Protein AF-B0ELN9-F1 (afdb_monomer_lite)

Secondary structure (DSSP, 8-state):
---EEEEEEEEETTEEEEEEE-SS-EEEPPBTTBSEE-S-EEESSSEEES----SS---S-HHHHHHSS-S--PPEEEEETTEEEEE-HHHHHHHHHHHHHHHHHTT-EEEEEEEEE-TT--HHHHHHHHHHHHHTT--SEEEEEGGGGHHHHHHH-TT----S-EEEEEEEETTEEEEEEEEEEEETTEEEEEEEEEEEEEGGGHHHHHHHHHHHHHTT-S---HHHHIIIIIHHH---HHHHHTTT------------HHHHHHHHHT--TT----THHHHHHHHHHHHHHHHTTT-TT--------------HHHHHHHHTT-SSHHHHHHHHHH-GGGTT-GGG-SB-SS---TTGGGG-TT--EEEESSTTSPP--SS---EEEEEEEEEHHHHHHHHHTT-EEEEEEE-HHHHHHH-S---TT--EEPTTTTTT-TT--EEE--TT--EE-TTTTTT-TT--EEE-S-----EE-TTTTTT-TTHHHHTTSTT--GGGG--

Structure (mmCIF, N/CA/C/O backbone):
data_AF-B0ELN9-F1
#
_entry.id   AF-B0ELN9-F1
#
loop_
_atom_site.group_PDB
_atom_site.id
_atom_site.type_symbol
_atom_site.label_atom_id
_atom_site.label_alt_id
_atom_site.label_comp_id
_atom_site.label_asym_id
_atom_site.label_entity_id
_atom_site.label_seq_id
_atom_site.pdbx_PDB_ins_code
_atom_site.Cartn_x
_atom_site.Cartn_y
_atom_site.Cartn_z
_atom_site.occupancy
_atom_site.B_iso_or_equiv
_atom_site.auth_seq_id
_atom_site.auth_comp_id
_atom_site.auth_asym_id
_atom_site.auth_atom_id
_atom_site.pdbx_PDB_model_num
ATOM 1 N N . MET A 1 1 ? -15.655 0.815 44.709 1.00 51.81 1 MET A N 1
ATOM 2 C CA . MET A 1 1 ? -15.899 0.680 43.256 1.00 51.81 1 MET A CA 1
ATOM 3 C C . MET A 1 1 ? -14.706 -0.052 42.674 1.00 51.81 1 MET A C 1
ATOM 5 O O . MET A 1 1 ? -13.604 0.247 43.116 1.00 51.81 1 MET A O 1
ATOM 9 N N . GLN A 1 2 ? -14.902 -1.001 41.754 1.00 58.03 2 GLN A N 1
ATOM 10 C CA . GLN A 1 2 ? -13.785 -1.501 40.942 1.00 58.03 2 GLN A CA 1
ATOM 11 C C . GLN A 1 2 ? -13.233 -0.328 40.123 1.00 58.03 2 GLN A C 1
ATOM 13 O O . GLN A 1 2 ? -14.020 0.469 39.605 1.00 58.03 2 GLN A O 1
ATOM 18 N N . VAL A 1 3 ? -11.910 -0.185 40.075 1.00 69.75 3 VAL A N 1
ATOM 19 C CA . VAL A 1 3 ? -11.255 0.858 39.278 1.00 69.75 3 VAL A CA 1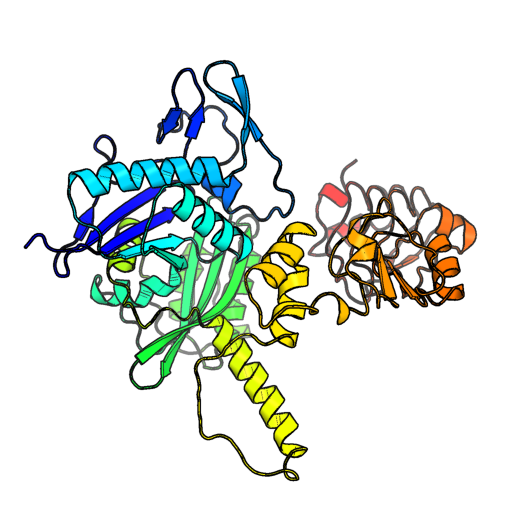
ATOM 20 C C . VAL A 1 3 ? -11.352 0.438 37.816 1.00 69.75 3 VAL A C 1
ATOM 22 O O . VAL A 1 3 ? -10.982 -0.681 37.478 1.00 69.75 3 VAL A O 1
ATOM 25 N N . GLU A 1 4 ? -11.890 1.296 36.950 1.00 79.12 4 GLU A N 1
ATOM 26 C CA . GLU A 1 4 ? -11.939 0.989 35.519 1.00 79.12 4 GLU A CA 1
ATOM 27 C C . GLU A 1 4 ? -10.541 1.209 34.918 1.00 79.12 4 GLU A C 1
ATOM 29 O O . GLU A 1 4 ? -10.065 2.347 34.875 1.00 79.12 4 GLU A O 1
ATOM 34 N N . LYS A 1 5 ? -9.876 0.137 34.470 1.00 85.81 5 LYS A N 1
ATOM 35 C CA . LYS A 1 5 ? -8.510 0.206 33.921 1.00 85.81 5 LYS A CA 1
ATOM 36 C C . LYS A 1 5 ? -8.517 0.584 32.434 1.00 85.81 5 LYS A C 1
ATOM 38 O O . LYS A 1 5 ? -9.417 0.197 31.681 1.00 85.81 5 LYS A O 1
ATOM 43 N N . VAL A 1 6 ? -7.506 1.333 31.997 1.00 89.44 6 VAL A N 1
ATOM 44 C CA . VAL A 1 6 ? -7.192 1.532 30.572 1.00 89.44 6 VAL A CA 1
ATOM 45 C C . VAL A 1 6 ? -6.282 0.394 30.128 1.00 89.44 6 VAL A C 1
ATOM 47 O O . VAL A 1 6 ? -5.350 0.037 30.843 1.00 89.44 6 VAL A O 1
ATOM 50 N N . ILE A 1 7 ? -6.559 -0.188 28.967 1.00 92.69 7 ILE A N 1
ATOM 51 C CA . ILE A 1 7 ? -5.780 -1.296 28.416 1.00 92.69 7 ILE A CA 1
ATOM 52 C C . ILE A 1 7 ? -4.898 -0.769 27.288 1.00 92.69 7 ILE A C 1
ATOM 54 O O . ILE A 1 7 ? -5.412 -0.191 26.333 1.00 92.69 7 ILE A O 1
ATOM 58 N N . GLY A 1 8 ? -3.593 -0.990 27.382 1.00 92.19 8 GLY A N 1
ATOM 59 C CA . GLY A 1 8 ? -2.676 -0.915 26.251 1.00 92.19 8 GLY A CA 1
ATOM 60 C C . GLY A 1 8 ? -2.537 -2.300 25.629 1.00 92.19 8 GLY A C 1
ATOM 61 O O . GLY A 1 8 ? -2.322 -3.276 26.345 1.00 92.19 8 GLY A O 1
ATOM 62 N N . ILE A 1 9 ? -2.679 -2.397 24.314 1.00 93.88 9 ILE A N 1
ATOM 63 C CA . ILE A 1 9 ? -2.352 -3.592 23.536 1.00 93.88 9 ILE A CA 1
ATOM 64 C C . ILE A 1 9 ? -1.267 -3.170 22.563 1.00 93.88 9 ILE A C 1
ATOM 66 O O . ILE A 1 9 ? -1.470 -2.242 21.789 1.00 93.88 9 ILE A O 1
ATOM 70 N N . GLU A 1 10 ? -0.120 -3.818 22.617 1.00 91.88 10 GLU A N 1
ATOM 71 C CA . GLU A 1 10 ? 0.964 -3.641 21.662 1.00 91.88 10 GLU A CA 1
ATOM 72 C C . GLU A 1 10 ? 0.911 -4.819 20.688 1.00 91.88 10 GLU A C 1
ATOM 74 O O . GLU A 1 10 ? 0.730 -5.965 21.105 1.00 91.88 10 GLU A O 1
ATOM 79 N N . VAL A 1 11 ? 0.930 -4.507 19.393 1.00 89.31 11 VAL A N 1
ATOM 80 C CA . VAL A 1 11 ? 0.799 -5.471 18.301 1.00 89.31 11 VAL A CA 1
ATOM 81 C C . VAL A 1 11 ? 2.071 -5.403 17.466 1.00 89.31 11 VAL A C 1
ATOM 83 O O . VAL A 1 11 ? 2.212 -4.507 16.637 1.00 89.31 11 VAL A O 1
ATOM 86 N N . ASP A 1 12 ? 2.980 -6.351 17.677 1.00 82.00 12 ASP A N 1
ATOM 87 C CA . ASP A 1 12 ? 4.197 -6.536 16.887 1.00 82.00 12 ASP A CA 1
ATOM 88 C C . ASP A 1 12 ? 4.127 -7.841 16.082 1.00 82.00 12 ASP A C 1
ATOM 90 O O . ASP A 1 12 ? 3.504 -8.818 16.498 1.00 82.00 12 ASP A O 1
ATOM 94 N N . TYR A 1 13 ? 4.819 -7.903 14.947 1.00 76.81 13 TYR A N 1
ATOM 95 C CA . TYR A 1 13 ? 4.792 -9.014 13.991 1.00 76.81 13 TYR A CA 1
ATOM 96 C C . TYR A 1 13 ? 4.995 -10.394 14.615 1.00 76.81 13 TYR A C 1
ATOM 98 O O . TYR A 1 13 ? 4.430 -11.372 14.128 1.00 76.81 13 TYR A O 1
ATOM 106 N N . ASN A 1 14 ? 5.786 -10.475 15.688 1.00 78.38 14 ASN A N 1
ATOM 107 C CA . ASN A 1 14 ? 6.133 -11.722 16.368 1.00 78.38 14 ASN A CA 1
ATOM 108 C C . ASN A 1 14 ? 5.465 -11.898 17.742 1.00 78.38 14 ASN A C 1
ATOM 110 O O . ASN A 1 14 ? 5.539 -12.989 18.311 1.00 78.38 14 ASN A O 1
ATOM 114 N N . LYS A 1 15 ? 4.857 -10.848 18.312 1.00 85.94 15 LYS A N 1
ATOM 115 C CA . LYS A 1 15 ? 4.345 -10.831 19.692 1.00 85.94 15 LYS A CA 1
ATOM 116 C C . LYS A 1 15 ? 3.206 -9.825 19.831 1.00 85.94 15 LYS A C 1
ATOM 118 O O . LYS A 1 15 ? 3.300 -8.709 19.344 1.00 85.94 15 LYS A O 1
ATOM 123 N N . ILE A 1 16 ? 2.185 -10.180 20.599 1.00 90.44 16 ILE A N 1
ATOM 124 C CA . ILE A 1 16 ? 1.199 -9.228 21.113 1.00 90.44 16 ILE A CA 1
ATOM 125 C C . ILE A 1 16 ? 1.369 -9.141 22.627 1.00 90.44 16 ILE A C 1
ATOM 127 O O . ILE A 1 16 ? 1.289 -10.155 23.326 1.00 90.44 16 ILE A O 1
ATOM 131 N N . MET A 1 17 ? 1.607 -7.936 23.143 1.00 93.19 17 MET A N 1
ATOM 132 C CA . MET A 1 17 ? 1.676 -7.668 24.582 1.00 93.19 17 MET A CA 1
ATOM 133 C C . MET A 1 17 ? 0.434 -6.909 25.042 1.00 93.19 17 MET A C 1
ATOM 135 O O . MET A 1 17 ? -0.103 -6.073 24.320 1.00 93.19 17 MET A O 1
ATOM 139 N N . VAL A 1 18 ? -0.017 -7.161 26.270 1.00 94.25 18 VAL A N 1
ATOM 140 C CA . VAL A 1 18 ? -1.194 -6.491 26.840 1.00 94.25 18 VAL A CA 1
ATOM 141 C C . VAL A 1 18 ? -0.874 -5.980 28.241 1.00 94.25 18 VAL A C 1
ATOM 143 O O . VAL A 1 18 ? -0.354 -6.719 29.076 1.00 94.25 18 VAL A O 1
ATOM 146 N N . CYS A 1 19 ? -1.210 -4.719 28.504 1.00 93.62 19 CYS A N 1
ATOM 147 C CA . CYS A 1 19 ? -0.984 -4.030 29.765 1.00 93.62 19 CYS A CA 1
ATOM 148 C C . CYS A 1 19 ? -2.279 -3.398 30.286 1.00 93.62 19 CYS A C 1
ATOM 150 O O . CYS A 1 19 ? -2.976 -2.688 29.563 1.00 93.62 19 CYS A O 1
ATOM 152 N N . CYS A 1 20 ? -2.572 -3.608 31.564 1.00 91.44 20 CYS A N 1
ATOM 153 C CA . CYS A 1 20 ? -3.639 -2.947 32.297 1.00 91.44 20 CYS A CA 1
ATOM 154 C C . CYS A 1 20 ? -3.061 -1.783 33.120 1.00 91.44 20 CYS A C 1
ATOM 156 O O . CYS A 1 20 ? -2.151 -1.994 33.920 1.00 91.44 20 CYS A O 1
ATOM 158 N N . TYR A 1 21 ? -3.620 -0.580 32.982 1.00 90.25 21 TYR A N 1
ATOM 159 C CA . TYR A 1 21 ? -3.226 0.619 33.729 1.00 90.25 21 TYR A CA 1
ATOM 160 C C . TYR A 1 21 ? -4.403 1.185 34.533 1.00 90.25 21 TYR A C 1
ATOM 162 O O . TYR A 1 21 ? -5.467 1.469 33.979 1.00 90.25 21 TYR A O 1
ATOM 170 N N . ASP A 1 22 ? -4.222 1.372 35.841 1.00 86.12 22 ASP A N 1
ATOM 171 C CA . ASP A 1 22 ? -5.273 1.840 36.763 1.00 86.12 22 ASP A CA 1
ATOM 172 C C . ASP A 1 22 ? -5.228 3.354 37.062 1.00 86.12 22 ASP A C 1
ATOM 174 O O . ASP A 1 22 ? -6.043 3.873 37.828 1.00 86.12 22 ASP A O 1
ATOM 178 N N . GLY A 1 23 ? -4.279 4.073 36.453 1.00 82.75 23 GLY A N 1
ATOM 179 C CA . GLY A 1 23 ? -3.977 5.473 36.761 1.00 82.75 23 GLY A CA 1
ATOM 180 C C . GLY A 1 23 ? -2.758 5.677 37.670 1.00 82.75 23 GLY A C 1
ATOM 181 O O . GLY A 1 23 ? -2.384 6.828 37.900 1.00 82.75 23 GLY A O 1
ATOM 182 N N . LYS A 1 24 ? -2.142 4.599 38.171 1.00 83.75 24 LYS A N 1
ATOM 183 C CA . LYS A 1 24 ? -0.912 4.611 38.980 1.00 83.75 24 LYS A CA 1
ATOM 184 C C . LYS A 1 24 ? 0.077 3.530 38.555 1.00 83.75 24 LYS A C 1
ATOM 186 O O . LYS A 1 24 ? 1.245 3.835 38.335 1.00 83.75 24 LYS A O 1
ATOM 191 N N . GLU A 1 25 ? -0.384 2.289 38.450 1.00 86.19 25 GLU A N 1
ATOM 192 C CA . GLU A 1 25 ? 0.447 1.105 38.238 1.00 86.19 25 GLU A CA 1
ATOM 193 C C . GLU A 1 25 ? 0.089 0.389 36.933 1.00 86.19 25 GLU A C 1
ATOM 195 O O . GLU A 1 25 ? -1.037 0.468 36.435 1.00 86.19 25 GLU A O 1
ATOM 200 N N . HIS A 1 26 ? 1.085 -0.298 36.375 1.00 89.88 26 HIS A N 1
ATOM 201 C CA . HIS A 1 26 ? 0.983 -1.067 35.140 1.00 89.88 26 HIS A CA 1
ATOM 202 C C . HIS A 1 26 ? 1.120 -2.557 35.452 1.00 89.88 26 HIS A C 1
ATOM 204 O O . HIS A 1 26 ? 2.134 -2.984 36.003 1.00 89.88 26 HIS A O 1
ATOM 210 N N . GLU A 1 27 ? 0.139 -3.351 35.042 1.00 91.38 27 GLU A N 1
ATOM 211 C CA . GLU A 1 27 ? 0.134 -4.807 35.179 1.00 91.38 27 GLU A CA 1
ATOM 212 C C . GLU A 1 27 ? 0.157 -5.441 33.784 1.00 91.38 27 GLU A C 1
ATOM 214 O O . GLU A 1 27 ? -0.720 -5.166 32.967 1.00 91.38 27 GLU A O 1
ATOM 219 N N . MET A 1 28 ? 1.150 -6.281 33.489 1.00 93.19 28 MET A N 1
ATOM 220 C CA . MET A 1 28 ? 1.173 -7.040 32.233 1.00 93.19 28 MET A CA 1
ATOM 221 C C . MET A 1 28 ? 0.237 -8.249 32.337 1.00 93.19 28 MET A C 1
ATOM 223 O O . MET A 1 28 ? 0.200 -8.928 33.364 1.00 93.19 28 MET A O 1
ATOM 227 N N . VAL A 1 29 ? -0.520 -8.530 31.278 1.00 91.44 29 VAL A N 1
ATOM 228 C CA . VAL A 1 29 ? -1.347 -9.739 31.186 1.00 91.44 29 VAL A CA 1
ATOM 229 C C . VAL A 1 29 ? -0.461 -10.919 30.799 1.00 91.44 29 VAL A C 1
ATOM 231 O O . VAL A 1 29 ? 0.381 -10.809 29.908 1.00 91.44 29 VAL A O 1
ATOM 234 N N . GLU A 1 30 ? -0.658 -12.050 31.472 1.00 90.19 30 GLU A N 1
ATOM 235 C CA . GLU A 1 30 ? 0.071 -13.283 31.191 1.00 90.19 30 GLU A CA 1
ATOM 236 C C . GLU A 1 30 ? -0.786 -14.266 30.392 1.00 90.19 30 GLU A C 1
ATOM 238 O O . GLU A 1 30 ? -1.921 -14.574 30.756 1.00 90.19 30 GLU A O 1
ATOM 243 N N . PHE A 1 31 ? -0.201 -14.802 29.326 1.00 86.00 31 PHE A N 1
ATOM 244 C CA . PHE A 1 31 ? -0.742 -15.850 28.476 1.00 86.00 31 PHE A CA 1
ATOM 245 C C . PHE A 1 31 ? 0.088 -17.112 28.716 1.00 86.00 31 PHE A C 1
ATOM 247 O O . PHE A 1 31 ? 1.270 -17.152 28.384 1.00 86.00 31 PHE A O 1
ATOM 254 N N . ASN A 1 32 ? -0.504 -18.128 29.349 1.00 83.38 32 ASN A N 1
ATOM 255 C CA . ASN A 1 32 ? 0.156 -19.404 29.663 1.00 83.38 32 ASN A CA 1
ATOM 256 C C . ASN A 1 32 ? 1.536 -19.244 30.357 1.00 83.38 32 ASN A C 1
ATOM 258 O O . ASN A 1 32 ? 2.474 -19.983 30.070 1.00 83.38 32 ASN A O 1
ATOM 262 N N . GLY A 1 33 ? 1.667 -18.261 31.260 1.00 83.31 33 GLY A N 1
ATOM 263 C CA . GLY A 1 33 ? 2.909 -17.964 31.993 1.00 83.31 33 GLY A CA 1
ATOM 264 C C . GLY A 1 33 ? 3.911 -17.051 31.267 1.00 83.31 33 GLY A C 1
ATOM 265 O O . GLY A 1 33 ? 5.023 -16.861 31.757 1.00 83.31 33 GLY A O 1
ATOM 266 N N . LYS A 1 34 ? 3.547 -16.469 30.116 1.00 87.00 34 LYS A N 1
ATOM 267 C CA . LYS A 1 34 ? 4.355 -15.484 29.374 1.00 87.00 34 LYS A CA 1
ATOM 268 C C . LYS A 1 34 ? 3.668 -14.121 29.329 1.00 87.00 34 LYS A C 1
ATOM 270 O O . LYS A 1 34 ? 2.463 -14.052 29.140 1.00 87.00 34 LYS A O 1
ATOM 275 N N . LYS A 1 35 ? 4.430 -13.022 29.375 1.00 90.19 35 LYS A N 1
ATOM 276 C CA . LYS A 1 35 ? 3.909 -11.641 29.219 1.00 90.19 35 LYS A CA 1
ATOM 277 C C . LYS A 1 35 ? 3.465 -11.262 27.789 1.00 90.19 35 LYS A C 1
ATOM 279 O O . LYS A 1 35 ? 3.145 -10.102 27.535 1.00 90.19 35 LYS A O 1
ATOM 284 N N . TYR A 1 36 ? 3.518 -12.195 26.842 1.00 89.69 36 TYR A N 1
ATOM 285 C CA . TYR A 1 36 ? 3.176 -11.974 25.438 1.00 89.69 36 TYR A CA 1
ATOM 286 C C . TYR A 1 36 ? 2.426 -13.182 24.877 1.00 89.69 36 TYR A C 1
ATOM 288 O O . TYR A 1 36 ? 2.577 -14.301 25.369 1.00 89.69 36 TYR A O 1
ATOM 296 N N . LEU A 1 37 ? 1.657 -12.943 23.821 1.00 87.94 37 LEU A N 1
ATOM 297 C CA . LEU A 1 37 ? 0.967 -13.947 23.022 1.00 87.94 37 LEU A CA 1
ATOM 298 C C . LEU A 1 37 ? 1.602 -13.997 21.626 1.00 87.94 37 LEU A C 1
ATOM 300 O O . LEU A 1 37 ? 1.806 -12.950 21.011 1.00 87.94 37 LEU A O 1
ATOM 304 N N . THR A 1 38 ? 1.924 -15.183 21.109 1.00 85.94 38 THR A N 1
ATOM 305 C CA . THR A 1 38 ? 2.389 -15.323 19.718 1.00 85.94 38 THR A CA 1
ATOM 306 C C . THR A 1 38 ? 1.213 -15.063 18.757 1.00 85.94 38 THR A C 1
ATOM 308 O O . THR A 1 38 ? 0.142 -15.632 18.969 1.00 85.94 38 THR A O 1
ATOM 311 N N . PRO A 1 39 ? 1.360 -14.255 17.692 1.00 82.31 39 PRO A N 1
ATOM 312 C CA . PRO A 1 39 ? 0.296 -13.972 16.726 1.00 82.31 39 PRO A CA 1
ATOM 313 C C . PRO A 1 39 ? 0.165 -15.101 15.685 1.00 82.31 39 PRO A C 1
ATOM 315 O O . PRO A 1 39 ? 0.338 -14.895 14.483 1.00 82.31 39 PRO A O 1
ATOM 318 N N . ILE A 1 40 ? -0.107 -16.312 16.173 1.00 79.81 40 ILE A N 1
ATOM 319 C CA . ILE A 1 40 ? -0.351 -17.528 15.389 1.00 79.81 40 ILE A CA 1
ATOM 320 C C . ILE A 1 40 ? -1.732 -18.061 15.771 1.00 79.81 40 ILE A C 1
ATOM 322 O O . ILE A 1 40 ? -2.046 -18.167 16.962 1.00 79.81 40 ILE A O 1
ATOM 326 N N . VAL A 1 41 ? -2.527 -18.387 14.752 1.00 75.06 41 VAL A N 1
ATOM 327 C CA . VAL A 1 41 ? -3.808 -19.091 14.860 1.00 75.06 41 VAL A CA 1
ATOM 328 C C . VAL A 1 41 ? -3.733 -20.305 13.946 1.00 75.06 41 VAL A C 1
ATOM 330 O O . VAL A 1 41 ? -3.477 -20.148 12.755 1.00 75.06 41 VAL A O 1
ATOM 333 N N . GLU A 1 42 ? -3.947 -21.485 14.512 1.00 74.31 42 GLU A N 1
ATOM 334 C CA . GLU A 1 42 ? -3.996 -22.761 13.799 1.00 74.31 42 GLU A CA 1
ATOM 335 C C . GLU A 1 42 ? -5.398 -23.356 13.960 1.00 74.31 42 GLU A C 1
ATOM 337 O O . GLU A 1 42 ? -5.990 -23.298 15.045 1.00 74.31 42 GLU A O 1
ATOM 342 N N . PHE A 1 43 ? -5.924 -23.917 12.874 1.00 69.00 43 PHE A N 1
ATOM 343 C CA . PHE A 1 43 ? -7.190 -24.637 12.851 1.00 69.00 43 PHE A CA 1
ATOM 344 C C . PHE A 1 43 ? -6.876 -26.137 12.752 1.00 69.00 43 PHE A C 1
ATOM 346 O O . PHE A 1 43 ? -6.474 -26.625 11.700 1.00 69.00 43 PHE A O 1
ATOM 353 N N . GLU A 1 44 ? -6.979 -26.845 13.879 1.00 66.25 44 GLU A N 1
ATOM 354 C CA . GLU A 1 44 ? -6.915 -28.312 13.945 1.00 66.25 44 GLU A CA 1
ATOM 355 C C . GLU A 1 44 ? -8.335 -28.837 14.293 1.00 66.25 44 GLU A C 1
ATOM 357 O O . GLU A 1 44 ? -9.342 -28.278 13.844 1.00 66.25 44 GLU A O 1
ATOM 362 N N . ASP A 1 45 ? -8.450 -29.878 15.127 1.00 56.06 45 ASP A N 1
ATOM 363 C CA . ASP A 1 45 ? -9.730 -30.281 15.738 1.00 56.06 45 ASP A CA 1
ATOM 364 C C . ASP A 1 45 ? -10.333 -29.156 16.616 1.00 56.06 45 ASP A C 1
ATOM 366 O O . ASP A 1 45 ? -11.554 -29.024 16.708 1.00 56.06 45 ASP A O 1
ATOM 370 N N . ASP A 1 46 ? -9.467 -28.325 17.212 1.00 61.38 46 ASP A N 1
ATOM 371 C CA . ASP A 1 46 ? -9.770 -27.122 17.997 1.00 61.38 46 ASP A CA 1
ATOM 372 C C . ASP A 1 46 ? -9.041 -25.889 17.409 1.00 61.38 46 ASP A C 1
ATOM 374 O O . ASP A 1 46 ? -8.061 -26.011 16.669 1.00 61.38 46 ASP A O 1
ATOM 378 N N . ILE A 1 47 ? -9.476 -24.676 17.782 1.00 70.19 47 ILE A N 1
ATOM 379 C CA . ILE A 1 47 ? -8.778 -23.424 17.431 1.00 70.19 47 ILE A CA 1
ATOM 380 C C . ILE A 1 47 ? -7.626 -23.182 18.417 1.00 70.19 47 ILE A C 1
ATOM 382 O O . ILE A 1 47 ? -7.852 -22.873 19.593 1.00 70.19 47 ILE A O 1
ATOM 386 N N . ILE A 1 48 ? -6.386 -23.253 17.935 1.00 72.56 48 ILE A N 1
ATOM 387 C CA . ILE A 1 48 ? -5.177 -23.046 18.742 1.00 72.56 48 ILE A CA 1
ATOM 388 C C . ILE A 1 48 ? -4.656 -21.624 18.519 1.00 72.56 48 ILE A C 1
ATOM 390 O O . ILE A 1 48 ? -4.409 -21.207 17.392 1.00 72.56 48 ILE A O 1
ATOM 394 N N . ILE A 1 49 ? -4.458 -20.870 19.606 1.00 80.75 49 ILE A N 1
ATOM 395 C CA . ILE A 1 49 ? -3.970 -19.482 19.566 1.00 80.75 49 ILE A CA 1
ATOM 396 C C . ILE A 1 49 ? -2.711 -19.357 20.425 1.00 80.75 49 ILE A C 1
ATOM 398 O O . ILE A 1 49 ? -2.733 -19.673 21.617 1.00 80.75 49 ILE A O 1
ATOM 402 N N . GLY A 1 50 ? -1.627 -18.838 19.843 1.00 72.69 50 GLY A N 1
ATOM 403 C CA . GLY A 1 50 ? -0.407 -18.507 20.587 1.00 72.69 50 GLY A CA 1
ATOM 404 C C . GLY A 1 50 ? 0.587 -19.648 20.799 1.00 72.69 50 GLY A C 1
ATOM 405 O O . GLY A 1 50 ? 1.334 -19.615 21.780 1.00 72.69 50 GLY A O 1
ATOM 406 N N . ARG A 1 51 ? 0.614 -20.644 19.903 1.00 70.88 51 ARG A N 1
ATOM 407 C CA . ARG A 1 51 ? 1.613 -21.729 19.909 1.00 70.88 51 ARG A CA 1
ATOM 408 C C . ARG A 1 51 ? 3.040 -21.170 19.775 1.00 70.88 51 ARG A C 1
ATOM 410 O O . ARG A 1 51 ? 3.254 -20.046 19.308 1.00 70.88 51 ARG A O 1
ATOM 417 N N . GLU A 1 52 ? 4.032 -21.935 20.225 1.00 63.62 52 GLU A N 1
ATOM 418 C CA . GLU A 1 52 ? 5.437 -21.620 19.950 1.00 63.62 52 GLU A CA 1
ATOM 419 C C . GLU A 1 52 ? 5.785 -21.999 18.508 1.00 63.62 52 GLU A C 1
ATOM 421 O O . GLU A 1 52 ? 5.354 -23.039 18.008 1.00 63.62 52 GLU A O 1
ATOM 426 N N . LYS A 1 53 ? 6.571 -21.149 17.842 1.00 55.25 53 LYS A N 1
ATOM 427 C CA . LYS A 1 53 ? 7.026 -21.376 16.471 1.00 55.25 53 LYS A CA 1
ATOM 428 C C . LYS A 1 53 ? 8.111 -22.458 16.493 1.00 55.25 53 LYS A C 1
ATOM 430 O O . LYS A 1 53 ? 9.254 -22.168 16.830 1.00 55.25 53 LYS A O 1
ATOM 435 N N . ASN A 1 54 ? 7.753 -23.699 16.167 1.00 50.31 54 ASN A N 1
ATOM 436 C CA . ASN A 1 54 ? 8.744 -24.734 15.866 1.00 50.31 54 ASN A CA 1
ATOM 437 C C . ASN A 1 54 ? 9.460 -24.365 14.553 1.00 50.31 54 ASN A C 1
ATOM 439 O O . ASN A 1 54 ? 8.810 -23.902 13.617 1.00 50.31 54 ASN A O 1
ATOM 443 N N . ASP A 1 55 ? 10.774 -24.596 14.467 1.00 41.62 55 ASP A N 1
ATOM 444 C CA . ASP A 1 55 ? 11.671 -24.150 13.375 1.00 41.62 55 ASP A CA 1
ATOM 445 C C . ASP A 1 55 ? 11.420 -24.791 11.983 1.00 41.62 55 ASP A C 1
ATOM 447 O O . ASP A 1 55 ? 12.286 -24.781 11.107 1.00 41.62 55 ASP A O 1
ATOM 451 N N . SER A 1 56 ? 10.236 -25.354 11.734 1.00 36.78 56 SER A N 1
ATOM 452 C CA . SER A 1 56 ? 9.868 -26.007 10.476 1.00 36.78 56 SER A CA 1
ATOM 453 C C . SER A 1 56 ? 8.585 -25.427 9.868 1.00 36.78 56 SER A C 1
ATOM 455 O O . SER A 1 56 ? 7.489 -25.909 10.140 1.00 36.78 56 SER A O 1
ATOM 457 N N . ALA A 1 57 ? 8.773 -24.448 8.978 1.00 41.97 57 ALA A N 1
ATOM 458 C CA . ALA A 1 57 ? 7.877 -24.070 7.878 1.00 41.97 57 ALA A CA 1
ATOM 459 C C . ALA A 1 57 ? 6.407 -23.707 8.207 1.00 41.97 57 ALA A C 1
ATOM 461 O O . ALA A 1 57 ? 5.499 -24.505 7.999 1.00 41.97 57 ALA A O 1
ATOM 462 N N . VAL A 1 58 ? 6.168 -22.428 8.531 1.00 40.69 58 VAL A N 1
ATOM 463 C CA . VAL A 1 58 ? 4.900 -21.730 8.227 1.00 40.69 58 VAL A CA 1
ATOM 464 C C . VAL A 1 58 ? 5.231 -20.358 7.626 1.00 40.69 58 VAL A C 1
ATOM 466 O O . VAL A 1 58 ? 6.087 -19.642 8.156 1.00 40.69 58 VAL A O 1
ATOM 469 N N . ASN A 1 59 ? 4.584 -20.014 6.508 1.00 47.53 59 ASN A N 1
ATOM 470 C CA . ASN A 1 59 ? 4.708 -18.712 5.847 1.00 47.53 59 ASN A CA 1
ATOM 471 C C . ASN A 1 59 ? 3.909 -17.647 6.610 1.00 47.53 59 ASN A C 1
ATOM 473 O O . ASN A 1 59 ? 2.726 -17.849 6.858 1.00 47.53 59 ASN A O 1
ATOM 477 N N . GLY A 1 60 ? 4.531 -16.499 6.890 1.00 55.25 60 GLY A N 1
ATOM 478 C CA . GLY A 1 60 ? 3.871 -15.342 7.502 1.00 55.25 60 GLY A CA 1
ATOM 479 C C . GLY A 1 60 ? 3.514 -15.507 8.986 1.00 55.25 60 GLY A C 1
ATOM 480 O O . GLY A 1 60 ? 3.457 -16.609 9.533 1.00 55.25 60 GLY A O 1
ATOM 481 N N . THR A 1 61 ? 3.272 -14.390 9.668 1.00 63.84 61 THR A N 1
ATOM 482 C CA . THR A 1 61 ? 2.447 -14.373 10.889 1.00 63.84 61 THR A CA 1
ATOM 483 C C . THR A 1 61 ? 1.062 -13.811 10.574 1.00 63.84 61 THR A C 1
ATOM 485 O O . THR A 1 61 ? 0.884 -13.137 9.561 1.00 63.84 61 THR A O 1
ATOM 488 N N . VAL A 1 62 ? 0.075 -14.008 11.458 1.00 67.19 62 VAL A N 1
ATOM 489 C CA . VAL A 1 62 ? -1.279 -13.431 11.281 1.00 67.19 62 VAL A CA 1
ATOM 490 C C . VAL A 1 62 ? -1.225 -11.909 11.098 1.00 67.19 62 VAL A C 1
ATOM 492 O O . VAL A 1 62 ? -2.050 -11.313 10.410 1.00 67.19 62 VAL A O 1
ATOM 495 N N . ILE A 1 63 ? -0.225 -11.262 11.695 1.00 68.12 63 ILE A N 1
ATOM 496 C CA . ILE A 1 63 ? -0.006 -9.826 11.554 1.00 68.12 63 ILE A CA 1
ATOM 497 C C . ILE A 1 63 ? 0.563 -9.490 10.175 1.00 68.12 63 ILE A C 1
ATOM 499 O O . ILE A 1 63 ? 0.200 -8.460 9.628 1.00 68.12 63 ILE A O 1
ATOM 503 N N . GLU A 1 64 ? 1.371 -10.343 9.551 1.00 69.62 64 GLU A N 1
ATOM 504 C CA . GLU A 1 64 ? 1.799 -10.138 8.162 1.00 69.62 64 GLU A CA 1
ATOM 505 C C . GLU A 1 64 ? 0.653 -10.369 7.165 1.00 69.62 64 GLU A C 1
ATOM 507 O O . GLU A 1 64 ? 0.498 -9.568 6.245 1.00 69.62 64 GLU A O 1
ATOM 512 N N . GLU A 1 65 ? -0.213 -11.362 7.405 1.00 66.38 65 GLU A N 1
ATOM 513 C CA . GLU A 1 65 ? -1.445 -11.584 6.623 1.00 66.38 65 GLU A CA 1
ATOM 514 C C . GLU A 1 65 ? -2.421 -10.385 6.704 1.00 66.38 65 GLU A C 1
ATOM 516 O O . GLU A 1 65 ? -3.113 -10.073 5.736 1.00 66.38 65 GLU A O 1
ATOM 521 N N . VAL A 1 66 ? -2.478 -9.680 7.846 1.00 63.41 66 VAL A N 1
ATOM 522 C CA . VAL A 1 66 ? -3.406 -8.549 8.082 1.00 63.41 66 VAL A CA 1
ATOM 523 C C . VAL A 1 66 ? -2.786 -7.168 7.814 1.00 63.41 66 VAL A C 1
ATOM 525 O O . VAL A 1 66 ? -3.501 -6.239 7.420 1.00 63.41 66 VAL A O 1
ATOM 528 N N . ILE A 1 67 ? -1.479 -6.993 8.036 1.00 60.78 67 ILE A N 1
ATOM 529 C CA . ILE A 1 67 ? -0.770 -5.709 7.890 1.00 60.78 67 ILE A CA 1
ATOM 530 C C . ILE A 1 67 ? -0.072 -5.575 6.528 1.00 60.78 67 ILE A C 1
ATOM 532 O O . ILE A 1 67 ? 0.113 -4.444 6.068 1.00 60.78 67 ILE A O 1
ATOM 536 N N . GLY A 1 68 ? 0.246 -6.686 5.856 1.00 55.62 68 GLY A N 1
ATOM 537 C CA . GLY A 1 68 ? 1.020 -6.730 4.614 1.00 55.62 68 GLY A CA 1
ATOM 538 C C . GLY A 1 68 ? 0.531 -5.798 3.496 1.00 55.62 68 GLY A C 1
ATOM 539 O O . GLY A 1 68 ? -0.663 -5.522 3.341 1.00 55.62 68 GLY A O 1
ATOM 540 N N . ASN A 1 69 ? 1.486 -5.327 2.686 1.00 46.97 69 ASN A N 1
ATOM 541 C CA . ASN A 1 69 ? 1.304 -4.317 1.630 1.00 46.97 69 ASN A CA 1
ATOM 542 C C . ASN A 1 69 ? 0.570 -4.820 0.363 1.00 46.97 69 ASN A C 1
ATOM 544 O O . ASN A 1 69 ? 0.660 -4.191 -0.690 1.00 46.97 69 ASN A O 1
ATOM 548 N N . GLY A 1 70 ? -0.158 -5.937 0.445 1.00 42.59 70 GLY A N 1
ATOM 549 C CA . GLY A 1 70 ? -0.994 -6.447 -0.641 1.00 42.59 70 GLY A CA 1
ATOM 550 C C . GLY A 1 70 ? -2.381 -5.800 -0.653 1.00 42.59 70 GLY A C 1
ATOM 551 O O . GLY A 1 70 ? -3.120 -5.875 0.334 1.00 42.59 70 GLY A O 1
ATOM 552 N N . CYS A 1 71 ? -2.754 -5.206 -1.791 1.00 37.94 71 CYS A N 1
ATOM 553 C CA . CYS A 1 71 ? -4.162 -4.952 -2.125 1.00 37.94 71 CYS A CA 1
ATOM 554 C C . CYS A 1 71 ? -4.906 -6.258 -2.453 1.00 37.94 71 CYS A C 1
ATOM 556 O O . CYS A 1 71 ? -6.119 -6.335 -2.261 1.00 37.94 71 CYS A O 1
ATOM 558 N N . ASP A 1 72 ? -4.172 -7.278 -2.899 1.00 41.91 72 ASP A N 1
ATOM 559 C CA . ASP A 1 72 ? -4.679 -8.615 -3.182 1.00 41.91 72 ASP A CA 1
ATOM 560 C C . ASP A 1 72 ? -4.754 -9.418 -1.877 1.00 41.91 72 ASP A C 1
ATOM 562 O O . ASP A 1 72 ? -3.796 -10.057 -1.445 1.00 41.91 72 ASP A O 1
ATOM 566 N N . ILE A 1 73 ? -5.904 -9.326 -1.206 1.00 50.72 73 ILE A N 1
ATOM 567 C CA . ILE A 1 73 ? -6.236 -10.185 -0.067 1.00 50.72 73 ILE A CA 1
ATOM 568 C C . ILE A 1 73 ? -6.775 -11.497 -0.634 1.00 50.72 73 ILE A C 1
ATOM 570 O O . ILE A 1 73 ? -7.959 -11.590 -0.968 1.00 50.72 73 ILE A O 1
ATOM 574 N N . GLU A 1 74 ? -5.920 -12.511 -0.740 1.00 51.12 74 GLU A N 1
ATOM 575 C CA . GLU A 1 74 ? -6.396 -13.868 -0.995 1.00 51.12 74 GLU A CA 1
ATOM 576 C C . GLU A 1 74 ? -7.218 -14.351 0.207 1.00 51.12 74 GLU A C 1
ATOM 578 O O . GLU A 1 74 ? -6.827 -14.209 1.369 1.00 51.12 74 GLU A O 1
ATOM 583 N N . PHE A 1 75 ? -8.400 -14.894 -0.075 1.00 55.81 75 PHE A N 1
ATOM 584 C CA . PHE A 1 75 ? -9.167 -15.614 0.929 1.00 55.81 75 PHE A CA 1
ATOM 585 C C . PHE A 1 75 ? -8.471 -16.949 1.199 1.00 55.81 75 PHE A C 1
ATOM 587 O O . PHE A 1 75 ? -8.234 -17.711 0.264 1.00 55.81 75 PHE A O 1
ATOM 594 N N . LEU A 1 76 ? -8.186 -17.247 2.464 1.00 62.22 76 LEU A N 1
ATOM 595 C CA . LEU A 1 76 ? -7.556 -18.508 2.841 1.00 62.22 76 LEU A CA 1
ATOM 596 C C . LEU A 1 76 ? -8.638 -19.574 3.040 1.00 62.22 76 LEU A C 1
ATOM 598 O O . LEU A 1 76 ? -9.577 -19.372 3.812 1.00 62.22 76 LEU A O 1
ATOM 602 N N . GLU A 1 77 ? -8.521 -20.698 2.334 1.00 62.12 77 GLU A N 1
ATOM 603 C CA . GLU A 1 77 ? -9.286 -21.906 2.645 1.00 62.12 77 GLU A CA 1
ATOM 604 C C . GLU A 1 77 ? -8.595 -22.633 3.802 1.00 62.12 77 GLU A C 1
ATOM 606 O O . GLU A 1 77 ? -7.486 -23.139 3.658 1.00 62.12 77 GLU A O 1
ATOM 611 N N . GLU A 1 78 ? -9.258 -22.663 4.954 1.00 67.75 78 GLU A N 1
ATOM 612 C CA . GLU A 1 78 ? -8.780 -23.298 6.184 1.00 67.75 78 GLU A CA 1
ATOM 613 C C . GLU A 1 78 ? -9.704 -24.481 6.510 1.00 67.75 78 GLU A C 1
ATOM 615 O O . GLU A 1 78 ? -10.919 -24.394 6.315 1.00 67.75 78 GLU A O 1
ATOM 620 N N . GLU A 1 79 ? -9.170 -25.599 7.004 1.00 61.62 79 GLU A N 1
ATOM 621 C CA . GLU A 1 79 ? -10.000 -26.709 7.487 1.00 61.62 79 GLU A CA 1
ATOM 622 C C . GLU A 1 79 ? -10.297 -26.513 8.977 1.00 61.62 79 GLU A C 1
ATOM 624 O O . GLU A 1 79 ? -9.405 -26.569 9.815 1.00 61.62 79 GLU A O 1
ATOM 629 N N . VAL A 1 80 ? -11.562 -26.262 9.315 1.00 62.81 80 VAL A N 1
ATOM 630 C CA . VAL A 1 80 ? -12.014 -26.013 10.689 1.00 62.81 80 VAL A CA 1
ATOM 631 C C . VAL A 1 80 ? -12.954 -27.140 11.097 1.00 62.81 80 VAL A C 1
ATOM 633 O O . VAL A 1 80 ? -14.047 -27.267 10.542 1.00 62.81 80 VAL A O 1
ATOM 636 N N . CYS A 1 81 ? -12.533 -27.975 12.052 1.00 58.94 81 CYS A N 1
ATOM 637 C CA . CYS A 1 81 ? -13.315 -29.112 12.557 1.00 58.94 81 CYS A CA 1
ATOM 638 C C . CYS A 1 81 ? -13.861 -30.034 11.435 1.00 58.94 81 CYS A C 1
ATOM 640 O O . CYS A 1 81 ? -15.020 -30.462 11.473 1.00 58.94 81 CYS A O 1
ATOM 642 N N . GLY A 1 82 ? -13.047 -30.307 10.407 1.00 58.34 82 GLY A N 1
ATOM 643 C CA . GLY A 1 82 ? -13.413 -31.154 9.262 1.00 58.34 82 GLY A CA 1
ATOM 644 C C . GLY A 1 82 ? -14.296 -30.485 8.198 1.00 58.34 82 GLY A C 1
ATOM 645 O O . GLY A 1 82 ? -14.951 -31.181 7.419 1.00 58.34 82 GLY A O 1
ATOM 646 N N . GLN A 1 83 ? -14.369 -29.149 8.167 1.00 56.19 83 GLN A N 1
ATOM 647 C CA . GLN A 1 83 ? -15.048 -28.380 7.118 1.00 56.19 83 GLN A CA 1
ATOM 648 C C . GLN A 1 83 ? -14.099 -27.346 6.510 1.00 56.19 83 GLN A C 1
ATOM 650 O O . GLN A 1 83 ? -13.462 -26.595 7.241 1.00 56.19 83 GLN A O 1
ATOM 655 N N . HIS A 1 84 ? -14.047 -27.251 5.180 1.00 65.06 84 HIS A N 1
ATOM 656 C CA . HIS A 1 84 ? -13.331 -26.160 4.515 1.00 65.06 84 HIS A CA 1
ATOM 657 C C . HIS A 1 84 ? -14.111 -24.850 4.667 1.00 65.06 84 HIS A C 1
ATOM 659 O O . HIS A 1 84 ? -15.260 -24.740 4.231 1.00 65.06 84 HIS A O 1
ATOM 665 N N . VAL A 1 85 ? -13.479 -23.859 5.292 1.00 63.66 85 VAL A N 1
ATOM 666 C CA . VAL A 1 85 ? -14.035 -22.534 5.558 1.00 63.66 85 VAL A CA 1
ATOM 667 C C . VAL A 1 85 ? -13.129 -21.480 4.938 1.00 63.66 85 VAL A C 1
ATOM 669 O O . VAL A 1 85 ? -11.936 -21.402 5.213 1.00 63.66 85 VAL A O 1
ATOM 672 N N . THR A 1 86 ? -13.724 -20.627 4.113 1.00 63.31 86 THR A N 1
ATOM 673 C CA . THR A 1 86 ? -13.048 -19.499 3.475 1.00 63.31 86 THR A CA 1
ATOM 674 C C . THR A 1 86 ? -12.963 -18.323 4.455 1.00 63.31 86 THR A C 1
ATOM 676 O O . THR A 1 86 ? -13.968 -17.657 4.723 1.00 63.31 86 THR A O 1
ATOM 679 N N . LEU A 1 87 ? -11.779 -18.058 5.012 1.00 65.25 87 LEU A N 1
ATOM 680 C CA . LEU A 1 87 ? -11.550 -17.012 6.011 1.00 65.25 87 LEU A CA 1
ATOM 681 C C . LEU A 1 87 ? -10.843 -15.786 5.421 1.00 65.25 87 LEU A C 1
ATOM 683 O O . LEU A 1 87 ? -9.983 -15.879 4.547 1.00 65.25 87 LEU A O 1
ATOM 687 N N . LYS A 1 88 ? -11.200 -14.607 5.944 1.00 71.44 88 LYS A N 1
ATOM 688 C CA . LYS A 1 88 ? -10.432 -13.375 5.726 1.00 71.44 88 LYS A CA 1
ATOM 689 C C . LYS A 1 88 ? -9.356 -13.227 6.810 1.00 71.44 88 LYS A C 1
ATOM 691 O O . LYS A 1 88 ? -9.641 -13.593 7.956 1.00 71.44 88 LYS A O 1
ATOM 696 N N . PRO A 1 89 ? -8.186 -12.626 6.522 1.00 71.00 89 PRO A N 1
ATOM 697 C CA . PRO A 1 89 ? -7.116 -12.456 7.510 1.00 71.00 89 PRO A CA 1
ATOM 698 C C . PRO A 1 89 ? -7.555 -11.775 8.816 1.00 71.00 89 PRO A C 1
ATOM 700 O O . PRO A 1 89 ? -7.107 -12.153 9.900 1.00 71.00 89 PRO A O 1
ATOM 703 N N . GLU A 1 90 ? -8.489 -10.815 8.762 1.00 78.50 90 GLU A N 1
ATOM 704 C CA . GLU A 1 90 ? -8.956 -10.103 9.960 1.00 78.50 90 GLU A CA 1
ATOM 705 C C . GLU A 1 90 ? -9.672 -11.019 10.963 1.00 78.50 90 GLU A C 1
ATOM 707 O O . GLU A 1 90 ? -9.750 -10.673 12.141 1.00 78.50 90 GLU A O 1
ATOM 712 N N . ILE A 1 91 ? -10.164 -12.190 10.533 1.00 79.50 91 ILE A N 1
ATOM 713 C CA . ILE A 1 91 ? -10.785 -13.184 11.418 1.00 79.50 91 ILE A CA 1
ATOM 714 C C . ILE A 1 91 ? -9.739 -13.823 12.339 1.00 79.50 91 ILE A C 1
ATOM 716 O O . ILE A 1 91 ? -9.984 -13.937 13.539 1.00 79.50 91 ILE A O 1
ATOM 720 N N . LYS A 1 92 ? -8.549 -14.167 11.826 1.00 79.12 92 LYS A N 1
ATOM 721 C CA . LYS A 1 92 ? -7.459 -14.705 12.659 1.00 79.12 92 LYS A CA 1
ATOM 722 C C . LYS A 1 92 ? -7.030 -13.681 13.718 1.00 79.12 92 LYS A C 1
ATOM 724 O O . LYS A 1 92 ? -6.895 -14.021 14.892 1.00 79.12 92 LYS A O 1
ATOM 729 N N . LEU A 1 93 ? -6.909 -12.400 13.351 1.00 86.38 93 LEU A N 1
ATOM 730 C CA . LEU A 1 93 ? -6.605 -11.341 14.323 1.00 86.38 93 LEU A CA 1
ATOM 731 C C . LEU A 1 93 ? -7.768 -11.078 15.302 1.00 86.38 93 LEU A C 1
ATOM 733 O O . LEU A 1 93 ? -7.522 -10.788 16.472 1.00 86.38 93 LEU A O 1
ATOM 737 N N . ALA A 1 94 ? -9.024 -11.227 14.871 1.00 85.31 94 ALA A N 1
ATOM 738 C CA . ALA A 1 94 ? -10.189 -11.120 15.751 1.00 85.31 94 ALA A CA 1
ATOM 739 C C . ALA A 1 94 ? -10.196 -12.201 16.844 1.00 85.31 94 ALA A C 1
ATOM 741 O O . ALA A 1 94 ? -10.440 -11.873 18.004 1.00 85.31 94 ALA A O 1
ATOM 742 N N . LEU A 1 95 ? -9.856 -13.449 16.502 1.00 82.38 95 LEU A N 1
ATOM 743 C CA . LEU A 1 95 ? -9.704 -14.554 17.459 1.00 82.38 95 LEU A CA 1
ATOM 744 C C . LEU A 1 95 ? -8.602 -14.260 18.491 1.00 82.38 95 LEU A C 1
ATOM 746 O O . LEU A 1 95 ? -8.787 -14.477 19.691 1.00 82.38 95 LEU A O 1
ATOM 750 N N . ILE A 1 96 ? -7.473 -13.690 18.054 1.00 88.25 96 ILE A N 1
ATOM 751 C CA . ILE A 1 96 ? -6.413 -13.244 18.968 1.00 88.25 96 ILE A CA 1
ATOM 752 C C . ILE A 1 96 ? -6.921 -12.133 19.903 1.00 88.25 96 ILE A C 1
ATOM 754 O O . ILE A 1 96 ? -6.696 -12.187 21.113 1.00 88.25 96 ILE A O 1
ATOM 758 N N . PHE A 1 97 ? -7.640 -11.140 19.377 1.00 91.56 97 PHE A N 1
ATOM 759 C CA . PHE A 1 97 ? -8.208 -10.060 20.184 1.00 91.56 97 PHE A CA 1
ATOM 760 C C . PHE A 1 97 ? -9.282 -10.542 21.169 1.00 91.56 97 PHE A C 1
ATOM 762 O O . PHE A 1 97 ? -9.300 -10.069 22.308 1.00 91.56 97 PHE A O 1
ATOM 769 N N . GLU A 1 98 ? -10.107 -11.520 20.794 1.00 88.38 98 GLU A N 1
ATOM 770 C CA . GLU A 1 98 ? -11.027 -12.203 21.707 1.00 88.38 98 GLU A CA 1
ATOM 771 C C . GLU A 1 98 ? -10.256 -12.914 22.829 1.00 88.38 98 GLU A C 1
ATOM 773 O O . GLU A 1 98 ? -10.575 -12.739 24.009 1.00 88.38 98 GLU A O 1
ATOM 778 N N . LYS A 1 99 ? -9.175 -13.635 22.497 1.00 87.25 99 LYS A N 1
ATOM 779 C CA . LYS A 1 99 ? -8.300 -14.275 23.489 1.00 87.25 99 LYS A CA 1
ATOM 780 C C . LYS A 1 99 ? -7.702 -13.249 24.455 1.00 87.25 99 LYS A C 1
ATOM 782 O O . LYS A 1 99 ? -7.822 -13.441 25.667 1.00 87.25 99 LYS A O 1
ATOM 787 N N . CYS A 1 100 ? -7.146 -12.139 23.964 1.00 90.44 100 CYS A N 1
ATOM 788 C CA . CYS A 1 100 ? -6.672 -11.032 24.803 1.00 90.44 100 CYS A CA 1
ATOM 789 C C . CYS A 1 100 ? -7.779 -10.492 25.721 1.00 90.44 100 CYS A C 1
ATOM 791 O O . CYS A 1 100 ? -7.574 -10.360 26.928 1.00 90.44 100 CYS A O 1
ATOM 793 N N . LEU A 1 101 ? -8.967 -10.222 25.170 1.00 89.25 101 LEU A N 1
ATOM 794 C CA . LEU A 1 101 ? -10.105 -9.690 25.916 1.00 89.25 101 LEU A CA 1
ATOM 795 C C . LEU A 1 101 ? -10.595 -10.664 27.000 1.00 89.25 101 LEU A C 1
ATOM 797 O O . LEU A 1 101 ? -10.920 -10.223 28.103 1.00 89.25 101 LEU A O 1
ATOM 801 N N . SER A 1 102 ? -10.579 -11.971 26.727 1.00 86.19 102 SER A N 1
ATOM 802 C CA . SER A 1 102 ? -10.949 -13.014 27.690 1.00 86.19 102 SER A CA 1
ATOM 803 C C . SER A 1 102 ? -10.010 -13.054 28.903 1.00 86.19 102 SER A C 1
ATOM 805 O O . SER A 1 102 ? -10.478 -13.228 30.027 1.00 86.19 102 SER A O 1
ATOM 807 N N . GLU A 1 103 ? -8.703 -12.833 28.718 1.00 85.69 103 GLU A N 1
ATOM 808 C CA . GLU A 1 103 ? -7.741 -12.786 29.829 1.00 85.69 103 GLU A CA 1
ATOM 809 C C . GLU A 1 103 ? -7.835 -11.469 30.619 1.00 85.69 103 GLU A C 1
ATOM 811 O O . GLU A 1 103 ? -7.738 -11.481 31.847 1.00 85.69 103 GLU A O 1
ATOM 816 N N . ILE A 1 104 ? -8.120 -10.343 29.951 1.00 84.75 104 ILE A N 1
ATOM 817 C CA . ILE A 1 104 ? -8.378 -9.051 30.612 1.00 84.75 104 ILE A CA 1
ATOM 818 C C . ILE A 1 104 ? -9.644 -9.123 31.487 1.00 84.75 104 ILE A C 1
ATOM 820 O O . ILE A 1 104 ? -9.624 -8.729 32.655 1.00 84.75 104 ILE A O 1
ATOM 824 N N . GLN A 1 105 ? -10.756 -9.632 30.942 1.00 77.81 105 GLN A N 1
ATOM 825 C CA . GLN A 1 105 ? -12.065 -9.626 31.611 1.00 77.81 105 GLN A CA 1
ATOM 826 C C . GLN A 1 105 ? -12.146 -10.546 32.837 1.00 77.81 105 GLN A C 1
ATOM 828 O O . GLN A 1 105 ? -12.968 -10.301 33.719 1.00 77.81 105 GLN A O 1
ATOM 833 N N . LYS A 1 106 ? -11.279 -11.564 32.945 1.00 71.50 106 LYS A N 1
ATOM 834 C CA . LYS A 1 106 ? -11.135 -12.372 34.174 1.00 71.50 106 LYS A CA 1
ATOM 835 C C . LYS A 1 106 ? -10.683 -11.541 35.376 1.00 71.50 106 LYS A C 1
ATOM 837 O O . LYS A 1 106 ? -10.968 -11.918 36.510 1.00 71.50 106 LYS A O 1
ATOM 842 N N . LYS A 1 107 ? -9.951 -10.451 35.128 1.00 61.88 107 LYS A N 1
ATOM 843 C CA . LYS A 1 107 ? -9.339 -9.612 36.161 1.00 61.88 107 LYS A CA 1
ATOM 844 C C . LYS A 1 107 ? -10.086 -8.290 36.367 1.00 61.88 107 LYS A C 1
ATOM 846 O O . LYS A 1 107 ? -10.265 -7.875 37.507 1.00 61.88 107 LYS A O 1
ATOM 851 N N . GLU A 1 108 ? -10.513 -7.623 35.290 1.00 69.25 108 GLU A N 1
ATOM 852 C CA . GLU A 1 108 ? -10.750 -6.171 35.321 1.00 69.25 108 GLU A CA 1
ATOM 853 C C . GLU A 1 108 ? -12.002 -5.674 34.591 1.00 69.25 108 GLU A C 1
ATOM 855 O O . GLU A 1 108 ? -12.489 -6.260 33.622 1.00 69.25 108 GLU A O 1
ATOM 860 N N . ARG A 1 109 ? -12.466 -4.489 35.007 1.00 79.75 109 ARG A N 1
ATOM 861 C CA . ARG A 1 109 ? -13.466 -3.701 34.279 1.00 79.75 109 ARG A CA 1
ATOM 862 C C . ARG A 1 109 ? -12.761 -2.715 33.343 1.00 79.75 109 ARG A C 1
ATOM 864 O O . ARG A 1 109 ? -12.075 -1.802 33.793 1.00 79.75 109 ARG A O 1
ATOM 871 N N . VAL A 1 110 ? -12.949 -2.890 32.037 1.00 85.25 110 VAL A N 1
ATOM 872 C CA . VAL A 1 110 ? -12.269 -2.100 30.997 1.00 85.25 110 VAL A CA 1
ATOM 873 C C . VAL A 1 110 ? -12.926 -0.731 30.807 1.00 85.25 110 VAL A C 1
ATOM 875 O O . VAL A 1 110 ? -14.116 -0.652 30.503 1.00 85.25 110 VAL A O 1
ATOM 878 N N . LYS A 1 111 ? -12.136 0.344 30.926 1.00 86.69 111 LYS A N 1
ATOM 879 C CA . LYS A 1 111 ? -12.549 1.724 30.624 1.00 86.69 111 LYS A CA 1
ATOM 880 C C . LYS A 1 111 ? -12.439 2.041 29.132 1.00 86.69 111 LYS A C 1
ATOM 882 O O . LYS A 1 111 ? -13.403 2.486 28.512 1.00 86.69 111 LYS A O 1
ATOM 887 N N . LYS A 1 112 ? -11.236 1.862 28.582 1.00 89.38 112 LYS A N 1
ATOM 888 C CA . LYS A 1 112 ? -10.836 2.162 27.199 1.00 89.38 112 LYS A CA 1
ATOM 889 C C . LYS A 1 112 ? -9.710 1.205 26.802 1.00 89.38 112 LYS A C 1
ATOM 891 O O . LYS A 1 112 ? -8.928 0.816 27.668 1.00 89.38 112 LYS A O 1
ATOM 896 N N . ILE A 1 113 ? -9.617 0.858 25.524 1.00 91.75 113 ILE A N 1
ATOM 897 C CA . ILE A 1 113 ? -8.512 0.072 24.956 1.00 91.75 113 ILE A CA 1
ATOM 898 C C . ILE A 1 113 ? -7.743 0.950 23.957 1.00 91.75 113 ILE A C 1
ATOM 900 O O . ILE A 1 113 ? -8.350 1.671 23.169 1.00 91.75 113 ILE A O 1
ATOM 904 N N . ILE A 1 114 ? -6.416 0.903 23.979 1.00 91.81 114 ILE A N 1
ATOM 905 C CA . ILE A 1 114 ? -5.540 1.552 23.003 1.00 91.81 114 ILE A CA 1
ATOM 906 C C . ILE A 1 114 ? -4.697 0.462 22.346 1.00 91.81 114 ILE A C 1
ATOM 908 O O . ILE A 1 114 ? -3.910 -0.195 23.023 1.00 91.81 114 ILE A O 1
ATOM 912 N N . ILE A 1 115 ? -4.880 0.264 21.043 1.00 92.75 115 ILE A N 1
ATOM 913 C CA . ILE A 1 115 ? -4.154 -0.723 20.241 1.00 92.75 115 ILE A CA 1
ATOM 914 C C . ILE A 1 115 ? -3.028 0.010 19.509 1.00 92.75 115 ILE A C 1
ATOM 916 O O . ILE A 1 115 ? -3.275 0.865 18.662 1.00 92.75 115 ILE A O 1
ATOM 920 N N . CYS A 1 116 ? -1.796 -0.304 19.877 1.00 90.12 116 CYS A N 1
ATOM 921 C CA . CYS A 1 116 ? -0.561 0.304 19.417 1.00 90.12 116 CYS A CA 1
ATOM 922 C C . CYS A 1 116 ? 0.056 -0.585 18.328 1.00 90.12 116 CYS A C 1
ATOM 924 O O . CYS A 1 116 ? 0.384 -1.739 18.600 1.00 90.12 116 CYS A O 1
ATOM 926 N N . VAL A 1 117 ? 0.183 -0.059 17.107 1.00 87.38 117 VAL A N 1
ATOM 927 C CA . VAL A 1 117 ? 0.615 -0.797 15.902 1.00 87.38 117 VAL A CA 1
ATOM 928 C C . VAL A 1 117 ? 1.909 -0.209 15.316 1.00 87.38 117 VAL A C 1
ATOM 930 O O . VAL A 1 117 ? 2.202 0.961 15.590 1.00 87.38 117 VAL A O 1
ATOM 933 N N . PRO A 1 118 ? 2.683 -0.954 14.502 1.00 83.50 118 PRO A N 1
ATOM 934 C CA . PRO A 1 118 ? 3.934 -0.467 13.912 1.00 83.50 118 PRO A CA 1
ATOM 935 C C . PRO A 1 118 ? 3.724 0.799 13.060 1.00 83.50 118 PRO A C 1
ATOM 937 O O . PRO A 1 118 ? 2.644 0.993 12.488 1.00 83.50 118 PRO A O 1
ATOM 940 N N . ASN A 1 119 ? 4.711 1.699 12.996 1.00 77.25 119 ASN A N 1
ATOM 941 C CA . ASN A 1 119 ? 4.544 3.028 12.382 1.00 77.25 119 ASN A CA 1
ATOM 942 C C . ASN A 1 119 ? 4.305 2.990 10.864 1.00 77.25 119 ASN A C 1
ATOM 944 O O . ASN A 1 119 ? 3.666 3.883 10.308 1.00 77.25 119 ASN A O 1
ATOM 948 N N . GLU A 1 120 ? 4.760 1.929 10.211 1.00 74.38 120 GLU A N 1
ATOM 949 C CA . GLU A 1 120 ? 4.538 1.592 8.809 1.00 74.38 120 GLU A CA 1
ATOM 950 C C . GLU A 1 120 ? 3.119 1.100 8.494 1.00 74.38 120 GLU A C 1
ATOM 952 O O . GLU A 1 120 ? 2.776 0.939 7.322 1.00 74.38 120 GLU A O 1
ATOM 957 N N . THR A 1 121 ? 2.278 0.871 9.512 1.00 77.12 121 THR A N 1
ATOM 958 C CA . THR A 1 121 ? 0.899 0.402 9.322 1.00 77.12 121 THR A CA 1
ATOM 959 C C . THR A 1 121 ? 0.100 1.437 8.530 1.00 77.12 121 THR A C 1
ATOM 961 O O . THR A 1 121 ? -0.352 2.460 9.063 1.00 77.12 121 THR A O 1
ATOM 964 N N . HIS A 1 122 ? -0.088 1.159 7.241 1.00 73.94 122 HIS A N 1
ATOM 965 C CA . HIS A 1 122 ? -0.859 1.989 6.326 1.00 73.94 122 HIS A CA 1
ATOM 966 C C . HIS A 1 122 ? -2.359 1.977 6.685 1.00 73.94 122 HIS A C 1
ATOM 968 O O . HIS A 1 122 ? -2.860 1.058 7.337 1.00 73.94 122 HIS A O 1
ATOM 974 N N . ASP A 1 123 ? -3.102 2.997 6.252 1.00 72.12 123 ASP A N 1
ATOM 975 C CA . ASP A 1 123 ? -4.496 3.228 6.670 1.00 72.12 123 ASP A CA 1
ATOM 976 C C . ASP A 1 123 ? -5.457 2.068 6.358 1.00 72.12 123 ASP A C 1
ATOM 978 O O . ASP A 1 123 ? -6.413 1.838 7.098 1.00 72.12 123 ASP A O 1
ATOM 982 N N . GLY A 1 124 ? -5.203 1.326 5.276 1.00 71.44 124 GLY A N 1
ATOM 983 C CA . GLY A 1 124 ? -5.899 0.082 4.933 1.00 71.44 124 GLY A CA 1
ATOM 984 C C . GLY A 1 124 ? -5.747 -0.967 6.035 1.00 71.44 124 GLY A C 1
ATOM 985 O O . GLY A 1 124 ? -6.732 -1.316 6.685 1.00 71.44 124 GLY A O 1
ATOM 986 N N . SER A 1 125 ? -4.513 -1.391 6.322 1.00 77.25 125 SER A N 1
ATOM 987 C CA . SER A 1 125 ? -4.189 -2.272 7.453 1.00 77.25 125 SER A CA 1
ATOM 988 C C . SER A 1 125 ? -4.702 -1.753 8.797 1.00 77.25 125 SER A C 1
ATOM 990 O O . SER A 1 125 ? -5.267 -2.523 9.570 1.00 77.25 125 SER A O 1
ATOM 992 N N . LYS A 1 126 ? -4.616 -0.444 9.067 1.00 81.62 126 LYS A N 1
ATOM 993 C CA . LYS A 1 126 ? -5.180 0.152 10.288 1.00 81.62 126 LYS A CA 1
ATOM 994 C C . LYS A 1 126 ? -6.694 -0.091 10.395 1.00 81.62 126 LYS A C 1
ATOM 996 O O . LYS A 1 126 ? -7.168 -0.530 11.442 1.00 81.62 126 LYS A O 1
ATOM 1001 N N . ARG A 1 127 ? -7.451 0.096 9.306 1.00 80.44 127 ARG A N 1
ATOM 1002 C CA . ARG A 1 127 ? -8.891 -0.231 9.246 1.00 80.44 127 ARG A CA 1
ATOM 1003 C C . ARG A 1 127 ? -9.155 -1.734 9.380 1.00 80.44 127 ARG A C 1
ATOM 1005 O O . ARG A 1 127 ? -10.118 -2.099 10.050 1.00 80.44 127 ARG A O 1
ATOM 1012 N N . ARG A 1 128 ? -8.310 -2.601 8.803 1.00 81.62 128 ARG A N 1
ATOM 1013 C CA . ARG A 1 128 ? -8.392 -4.067 8.982 1.00 81.62 128 ARG A CA 1
ATOM 1014 C C . ARG A 1 128 ? -8.254 -4.455 10.462 1.00 81.62 128 ARG A C 1
ATOM 1016 O O . ARG A 1 128 ? -9.085 -5.197 10.980 1.00 81.62 128 ARG A O 1
ATOM 1023 N N . ILE A 1 129 ? -7.303 -3.854 11.181 1.00 87.00 129 ILE A N 1
ATOM 1024 C CA . ILE A 1 129 ? -7.121 -4.034 12.633 1.00 87.00 129 ILE A CA 1
ATOM 1025 C C . ILE A 1 129 ? -8.330 -3.506 13.424 1.00 87.00 129 ILE A C 1
ATOM 1027 O O . ILE A 1 129 ? -8.795 -4.170 14.349 1.00 87.00 129 ILE A O 1
ATOM 1031 N N . GLU A 1 130 ? -8.905 -2.356 13.052 1.00 87.56 130 GLU A N 1
ATOM 1032 C CA . GLU A 1 130 ? -10.146 -1.868 13.673 1.00 87.56 130 GLU A CA 1
ATOM 1033 C C . GLU A 1 130 ? -11.348 -2.799 13.445 1.00 87.56 130 GLU A C 1
ATOM 1035 O O . GLU A 1 130 ? -12.231 -2.884 14.302 1.00 87.56 130 GLU A O 1
ATOM 1040 N N . VAL A 1 131 ? -11.433 -3.461 12.287 1.00 84.62 131 VAL A N 1
ATOM 1041 C CA . VAL A 1 131 ? -12.463 -4.472 12.004 1.00 84.62 131 VAL A CA 1
ATOM 1042 C C . VAL A 1 131 ? -12.222 -5.713 12.862 1.00 84.62 131 VAL A C 1
ATOM 1044 O O . VAL A 1 131 ? -13.143 -6.136 13.560 1.00 84.62 131 VAL A O 1
ATOM 1047 N N . ALA A 1 132 ? -10.991 -6.227 12.903 1.00 86.19 132 ALA A N 1
ATOM 1048 C CA . ALA A 1 132 ? -10.614 -7.351 13.757 1.00 86.19 132 ALA A CA 1
ATOM 1049 C C . ALA A 1 132 ? -10.936 -7.086 15.240 1.00 86.19 132 ALA A C 1
ATOM 1051 O O . ALA A 1 132 ? -11.531 -7.930 15.903 1.00 86.19 132 ALA A O 1
ATOM 1052 N N . ALA A 1 133 ? -10.630 -5.891 15.758 1.00 88.88 133 ALA A N 1
ATOM 1053 C CA . ALA A 1 133 ? -10.926 -5.514 17.143 1.00 88.88 133 ALA A CA 1
ATOM 1054 C C . ALA A 1 133 ? -12.439 -5.480 17.438 1.00 88.88 133 ALA A C 1
ATOM 1056 O O . ALA A 1 133 ? -12.874 -5.957 18.488 1.00 88.88 133 ALA A O 1
ATOM 1057 N N . LYS A 1 134 ? -13.262 -4.975 16.503 1.00 87.75 134 LYS A N 1
ATOM 1058 C CA . LYS A 1 134 ? -14.737 -5.014 16.613 1.00 87.75 134 LYS A CA 1
ATOM 1059 C C . LYS A 1 134 ? -15.261 -6.451 16.631 1.00 87.75 134 LYS A C 1
ATOM 1061 O O . LYS A 1 134 ? -16.152 -6.750 17.424 1.00 87.75 134 LYS A O 1
ATOM 1066 N N . LEU A 1 135 ? -14.721 -7.316 15.771 1.00 81.75 135 LEU A N 1
ATOM 1067 C CA . LEU A 1 135 ? -15.108 -8.726 15.674 1.00 81.75 135 LEU A CA 1
ATOM 1068 C C . LEU A 1 135 ? -14.696 -9.515 16.928 1.00 81.75 135 LEU A C 1
ATOM 1070 O O . LEU A 1 135 ? -15.531 -10.219 17.483 1.00 81.75 135 LEU A O 1
ATOM 1074 N N . GLY A 1 136 ? -13.489 -9.288 17.457 1.00 84.31 136 GLY A N 1
ATOM 1075 C CA . GLY A 1 136 ? -13.005 -9.826 18.739 1.00 84.31 136 GLY A CA 1
ATOM 1076 C C . GLY A 1 136 ? -13.662 -9.213 19.990 1.00 84.31 136 GLY A C 1
ATOM 1077 O O . GLY A 1 136 ? -13.126 -9.306 21.093 1.00 84.31 136 GLY A O 1
ATOM 1078 N N . GLY A 1 137 ? -14.804 -8.531 19.838 1.00 82.88 137 GLY A N 1
ATOM 1079 C CA . GLY A 1 137 ? -15.639 -8.046 20.939 1.00 82.88 137 GLY A CA 1
ATOM 1080 C C . GLY A 1 137 ? -15.146 -6.789 21.667 1.00 82.88 137 GLY A C 1
ATOM 1081 O O . GLY A 1 137 ? -15.765 -6.392 22.663 1.00 82.88 137 GLY A O 1
ATOM 1082 N N . MET A 1 138 ? -14.074 -6.134 21.204 1.00 89.88 138 MET A N 1
ATOM 1083 C CA . MET A 1 138 ? -13.528 -4.943 21.860 1.00 89.88 138 MET A CA 1
ATOM 1084 C C . MET A 1 138 ? -14.477 -3.743 21.752 1.00 89.88 138 MET A C 1
ATOM 1086 O O . MET A 1 138 ? -15.079 -3.464 20.715 1.00 89.88 138 MET A O 1
ATOM 1090 N N . LYS A 1 139 ? -14.599 -2.992 22.852 1.00 88.00 139 LYS A N 1
ATOM 1091 C CA . LYS A 1 139 ? -15.478 -1.818 22.981 1.00 88.00 139 LYS A CA 1
ATOM 1092 C C . LYS A 1 139 ? -14.692 -0.641 23.538 1.00 88.00 139 LYS A C 1
ATOM 1094 O O . LYS A 1 139 ? -13.797 -0.834 24.353 1.00 88.00 139 LYS A O 1
ATOM 1099 N N . ASN A 1 140 ? -15.067 0.569 23.117 1.00 88.81 140 ASN A N 1
ATOM 1100 C CA . ASN A 1 140 ? -14.367 1.813 23.453 1.00 88.81 140 ASN A CA 1
ATOM 1101 C C . ASN A 1 140 ? -12.847 1.695 23.222 1.00 88.81 140 ASN A C 1
ATOM 1103 O O . ASN A 1 140 ? -12.048 1.892 24.139 1.00 88.81 140 ASN A O 1
ATOM 1107 N N . PHE A 1 141 ? -12.464 1.294 22.009 1.00 89.94 141 PHE A N 1
ATOM 1108 C CA . PHE A 1 141 ? -11.069 1.118 21.620 1.00 89.94 141 PHE A CA 1
ATOM 1109 C C . PHE A 1 141 ? -10.640 2.152 20.573 1.00 89.94 141 PHE A C 1
ATOM 1111 O O . PHE A 1 141 ? -11.482 2.758 19.909 1.00 89.94 141 PHE A O 1
ATOM 1118 N N . GLU A 1 142 ? -9.333 2.330 20.418 1.00 89.19 142 GLU A N 1
ATOM 1119 C CA . GLU A 1 142 ? -8.725 3.198 19.410 1.00 89.19 142 GLU A CA 1
ATOM 1120 C C . GLU A 1 142 ? -7.409 2.583 18.921 1.00 89.19 142 GLU A C 1
ATOM 1122 O O . GLU A 1 142 ? -6.673 2.013 19.725 1.00 89.19 142 GLU A O 1
ATOM 1127 N N . VAL A 1 143 ? -7.122 2.673 17.618 1.00 87.94 143 VAL A N 1
ATOM 1128 C CA . VAL A 1 143 ? -5.886 2.150 17.011 1.00 87.94 143 VAL A CA 1
ATOM 1129 C C . VAL A 1 143 ? -4.947 3.317 16.706 1.00 87.94 143 VAL A C 1
ATOM 1131 O O . VAL A 1 143 ? -5.359 4.296 16.082 1.00 87.94 143 VAL A O 1
ATOM 1134 N N . VAL A 1 144 ? -3.688 3.224 17.132 1.00 84.50 144 VAL A N 1
ATOM 1135 C CA . VAL A 1 144 ? -2.670 4.279 17.005 1.00 84.50 144 VAL A CA 1
ATOM 1136 C C . VAL A 1 144 ? -1.321 3.695 16.601 1.00 84.50 144 VAL A C 1
ATOM 1138 O O . VAL A 1 144 ? -0.958 2.605 17.036 1.00 84.50 144 VAL A O 1
ATOM 1141 N N . ARG A 1 145 ? -0.549 4.427 15.798 1.00 82.56 145 ARG A N 1
ATOM 1142 C CA . ARG A 1 145 ? 0.846 4.065 15.493 1.00 82.56 145 ARG A CA 1
ATOM 1143 C C . ARG A 1 145 ? 1.762 4.249 16.721 1.00 82.56 145 ARG A C 1
ATOM 1145 O O . ARG A 1 145 ? 1.536 5.164 17.520 1.00 82.56 145 ARG A O 1
ATOM 1152 N N . LYS A 1 146 ? 2.812 3.424 16.858 1.00 82.06 146 LYS A N 1
ATOM 1153 C CA . LYS A 1 146 ? 3.801 3.426 17.968 1.00 82.06 146 LYS A CA 1
ATOM 1154 C C . LYS A 1 146 ? 4.332 4.824 18.324 1.00 82.06 146 LYS A C 1
ATOM 1156 O O . LYS A 1 146 ? 4.491 5.149 19.501 1.00 82.06 146 LYS A O 1
ATOM 1161 N N . VAL A 1 147 ? 4.496 5.699 17.335 1.00 75.50 147 VAL A N 1
ATOM 1162 C CA . VAL A 1 147 ? 4.884 7.111 17.475 1.00 75.50 147 VAL A CA 1
ATOM 1163 C C . VAL A 1 147 ? 4.005 7.926 18.439 1.00 75.50 147 VAL A C 1
ATOM 1165 O O . VAL A 1 147 ? 4.513 8.796 19.148 1.00 75.50 147 VAL A O 1
ATOM 1168 N N . VAL A 1 148 ? 2.699 7.646 18.530 1.00 76.44 148 VAL A N 1
ATOM 1169 C CA . VAL A 1 148 ? 1.766 8.386 19.401 1.00 76.44 148 VAL A CA 1
ATOM 1170 C C . VAL A 1 148 ? 2.074 8.104 20.879 1.00 76.44 148 VAL A C 1
ATOM 1172 O O . VAL A 1 148 ? 1.930 8.986 21.734 1.00 76.44 148 VAL A O 1
ATOM 1175 N N . SER A 1 149 ? 2.592 6.909 21.178 1.00 78.00 149 SER A N 1
ATOM 1176 C CA . SER A 1 149 ? 2.996 6.482 22.519 1.00 78.00 149 SER A CA 1
ATOM 1177 C C . SER A 1 149 ? 4.224 7.226 23.053 1.00 78.00 149 SER A C 1
ATOM 1179 O O . SER A 1 149 ? 4.390 7.283 24.271 1.00 78.00 149 SER A O 1
ATOM 1181 N N . LEU A 1 150 ? 5.052 7.870 22.214 1.00 73.50 150 LEU A N 1
ATOM 1182 C CA . LEU A 1 150 ? 6.288 8.548 22.650 1.00 73.50 150 LEU A CA 1
ATOM 1183 C C . LEU A 1 150 ? 6.066 9.561 23.788 1.00 73.50 150 LEU A C 1
ATOM 1185 O O . LEU A 1 150 ? 6.875 9.638 24.711 1.00 73.50 150 LEU A O 1
ATOM 1189 N N . PHE A 1 151 ? 4.957 10.313 23.792 1.00 70.38 151 PHE A N 1
ATOM 1190 C CA . PHE A 1 151 ? 4.659 11.239 24.899 1.00 70.38 151 PHE A CA 1
ATOM 1191 C C . PHE A 1 151 ? 4.349 10.554 26.228 1.00 70.38 151 PHE A C 1
ATOM 1193 O O . PHE A 1 151 ? 4.527 11.169 27.281 1.00 70.38 151 PHE A O 1
ATOM 1200 N N . SER A 1 152 ? 3.844 9.326 26.184 1.00 76.50 152 SER A N 1
ATOM 1201 C CA . SER A 1 152 ? 3.650 8.495 27.366 1.00 76.50 152 SER A CA 1
ATOM 1202 C C . SER A 1 152 ? 4.960 7.827 27.780 1.00 76.50 152 SER A C 1
ATOM 1204 O O . SER A 1 152 ? 5.253 7.809 28.969 1.00 76.50 152 SER A O 1
ATOM 1206 N N . ILE A 1 153 ? 5.794 7.395 26.824 1.00 78.19 153 ILE A N 1
ATOM 1207 C CA . ILE A 1 153 ? 7.125 6.823 27.095 1.00 78.19 153 ILE A CA 1
ATOM 1208 C C . ILE A 1 153 ? 7.984 7.814 27.892 1.00 78.19 153 ILE A C 1
ATOM 1210 O O . ILE A 1 153 ? 8.493 7.439 28.938 1.00 78.19 153 ILE A O 1
ATOM 1214 N N . ILE A 1 154 ? 8.026 9.099 27.508 1.00 70.31 154 ILE A N 1
ATOM 1215 C CA . ILE A 1 154 ? 8.717 10.179 28.260 1.00 70.31 154 ILE A CA 1
ATOM 1216 C C . ILE A 1 154 ? 8.271 10.283 29.734 1.00 70.31 154 ILE A C 1
ATOM 1218 O O . ILE A 1 154 ? 9.019 10.769 30.577 1.00 70.31 154 ILE A O 1
ATOM 1222 N N . LYS A 1 155 ? 7.029 9.900 30.062 1.00 73.81 155 LYS A N 1
ATOM 1223 C CA . LYS A 1 155 ? 6.511 9.950 31.443 1.00 73.81 155 LYS A CA 1
ATOM 1224 C C . LYS A 1 155 ? 6.847 8.698 32.252 1.00 73.81 155 LYS A C 1
ATOM 1226 O O . LYS A 1 155 ? 6.763 8.750 33.474 1.00 73.81 155 LYS A O 1
ATOM 1231 N N . ILE A 1 156 ? 7.133 7.584 31.578 1.00 76.44 156 ILE A N 1
ATOM 1232 C CA . ILE A 1 156 ? 7.474 6.299 32.195 1.00 76.44 156 ILE A CA 1
ATOM 1233 C C . ILE A 1 156 ? 8.995 6.208 32.352 1.00 76.44 156 ILE A C 1
ATOM 1235 O O . ILE A 1 156 ? 9.489 5.958 33.449 1.00 76.44 156 ILE A O 1
ATOM 1239 N N . ASP A 1 157 ? 9.733 6.460 31.269 1.00 74.81 157 ASP A N 1
ATOM 1240 C CA . ASP A 1 157 ? 11.188 6.514 31.255 1.00 74.81 157 ASP A CA 1
ATOM 1241 C C . ASP A 1 157 ? 11.686 7.958 31.419 1.00 74.81 157 ASP A C 1
ATOM 1243 O O . ASP A 1 157 ? 11.785 8.731 30.464 1.00 74.81 157 ASP A O 1
ATOM 1247 N N . ASN A 1 158 ? 12.061 8.299 32.654 1.00 64.62 158 ASN A N 1
ATOM 1248 C CA . ASN A 1 158 ? 12.641 9.599 33.001 1.00 64.62 158 ASN A CA 1
ATOM 1249 C C . ASN A 1 158 ? 13.993 9.882 32.312 1.00 64.62 158 ASN A C 1
ATOM 1251 O O . ASN A 1 158 ? 14.481 11.009 32.393 1.00 64.62 158 ASN A O 1
ATOM 1255 N N . ASN A 1 159 ? 14.613 8.899 31.646 1.00 64.25 159 ASN A N 1
ATOM 1256 C CA . ASN A 1 159 ? 15.834 9.122 30.872 1.00 64.25 159 ASN A CA 1
ATOM 1257 C C . ASN A 1 159 ? 15.548 9.786 29.505 1.00 64.25 159 ASN A C 1
ATOM 1259 O O . ASN A 1 159 ? 16.448 10.410 28.935 1.00 64.25 159 ASN A O 1
ATOM 1263 N N . LEU A 1 160 ? 14.317 9.689 28.981 1.00 62.19 160 LEU A N 1
ATOM 1264 C CA . LEU A 1 160 ? 13.943 10.144 27.637 1.00 62.19 160 LEU A CA 1
ATOM 1265 C C . LEU A 1 160 ? 13.432 11.601 27.615 1.00 62.19 160 LEU A C 1
ATOM 1267 O O . LEU A 1 160 ? 12.242 11.881 27.757 1.00 62.19 160 LEU A O 1
ATOM 1271 N N . GLU A 1 161 ? 14.312 12.566 27.339 1.00 59.00 161 GLU A N 1
ATOM 1272 C CA . GLU A 1 161 ? 13.942 13.989 27.236 1.00 59.00 161 GLU A CA 1
ATOM 1273 C C . GLU A 1 161 ? 13.631 14.464 25.798 1.00 59.00 161 GLU A C 1
ATOM 1275 O O . GLU A 1 161 ? 14.505 14.993 25.103 1.00 59.00 161 GLU A O 1
ATOM 1280 N N . ILE A 1 162 ? 12.365 14.412 25.356 1.00 58.19 162 ILE A N 1
ATOM 1281 C CA . ILE A 1 162 ? 11.968 15.037 24.072 1.00 58.19 162 ILE A CA 1
ATOM 1282 C C . ILE A 1 162 ? 11.513 16.497 24.268 1.00 58.19 162 ILE A C 1
ATOM 1284 O O . ILE A 1 162 ? 10.33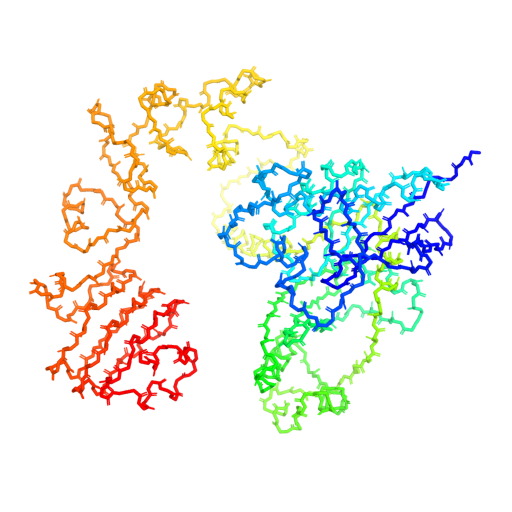6 16.821 24.500 1.00 58.19 162 ILE A O 1
ATOM 1288 N N . ASN A 1 163 ? 12.484 17.407 24.157 1.00 54.50 163 ASN A N 1
ATOM 1289 C CA . ASN A 1 163 ? 12.328 18.857 24.309 1.00 54.50 163 ASN A CA 1
ATOM 1290 C C . ASN A 1 163 ? 12.297 19.597 22.958 1.00 54.50 163 ASN A C 1
ATOM 1292 O O . ASN A 1 163 ? 13.266 20.251 22.591 1.00 54.50 163 ASN A O 1
ATOM 1296 N N . ALA A 1 164 ? 11.158 19.527 22.252 1.00 51.34 164 ALA A N 1
ATOM 1297 C CA . ALA A 1 164 ? 10.874 20.302 21.028 1.00 51.34 164 ALA A CA 1
ATOM 1298 C C . ALA A 1 164 ? 11.983 20.215 19.954 1.00 51.34 164 ALA A C 1
ATOM 1300 O O . ALA A 1 164 ? 12.420 21.222 19.396 1.00 51.34 164 ALA A O 1
ATOM 1301 N N . ARG A 1 165 ? 12.457 18.990 19.708 1.00 58.81 165 ARG A N 1
ATOM 1302 C CA . ARG A 1 165 ? 13.478 18.650 18.711 1.00 58.81 165 ARG A CA 1
ATOM 1303 C C . ARG A 1 165 ? 12.877 17.750 17.623 1.00 58.81 165 ARG A C 1
ATOM 1305 O O . ARG A 1 165 ? 11.859 17.101 17.892 1.00 58.81 165 ARG A O 1
ATOM 1312 N N . PRO A 1 166 ? 13.499 17.692 16.433 1.00 59.91 166 PRO A N 1
ATOM 1313 C CA . PRO A 1 166 ? 13.348 16.546 15.548 1.00 59.91 166 PRO A CA 1
ATOM 1314 C C . PRO A 1 166 ? 13.725 15.246 16.257 1.00 59.91 166 PRO A C 1
ATOM 1316 O O . PRO A 1 166 ? 14.620 15.228 17.105 1.00 59.91 166 PRO A O 1
ATOM 1319 N N . PHE A 1 167 ? 13.039 14.170 15.895 1.00 66.69 167 PHE A N 1
ATOM 1320 C CA . PHE A 1 167 ? 13.352 12.809 16.304 1.00 66.69 167 PHE A CA 1
ATOM 1321 C C . PHE A 1 167 ? 13.308 11.887 15.082 1.00 66.69 167 PHE A C 1
ATOM 1323 O O . PHE A 1 167 ? 12.581 12.142 14.121 1.00 66.69 167 PHE A O 1
ATOM 1330 N N . ILE A 1 168 ? 14.092 10.815 15.141 1.00 67.94 168 ILE A N 1
ATOM 1331 C CA . ILE A 1 168 ? 14.065 9.710 14.185 1.00 67.94 168 ILE A CA 1
ATOM 1332 C C . ILE A 1 168 ? 13.769 8.459 15.009 1.00 67.94 168 ILE A C 1
ATOM 1334 O O . ILE A 1 168 ? 14.494 8.173 15.963 1.00 67.94 168 ILE A O 1
ATOM 1338 N N . ILE A 1 169 ? 12.700 7.749 14.664 1.00 72.56 169 ILE A N 1
ATOM 1339 C CA . ILE A 1 169 ? 12.449 6.384 15.127 1.00 72.56 169 ILE A CA 1
ATOM 1340 C C . ILE A 1 169 ? 13.046 5.459 14.072 1.00 72.56 169 ILE A C 1
ATOM 1342 O O . ILE A 1 169 ? 12.806 5.661 12.881 1.00 72.56 169 ILE A O 1
ATOM 1346 N N . VAL A 1 170 ? 13.814 4.466 14.511 1.00 73.00 170 VAL A N 1
ATOM 1347 C CA . VAL A 1 170 ? 14.259 3.361 13.661 1.00 73.00 170 VAL A CA 1
ATOM 1348 C C . VAL A 1 170 ? 13.712 2.078 14.268 1.00 73.00 170 VAL A C 1
ATOM 1350 O O . VAL A 1 170 ? 14.063 1.731 15.393 1.00 73.00 170 VAL A O 1
ATOM 1353 N N . GLU A 1 171 ? 12.833 1.413 13.532 1.00 73.94 171 GLU A N 1
ATOM 1354 C CA . GLU A 1 171 ? 12.255 0.109 13.857 1.00 73.94 171 GLU A CA 1
ATOM 1355 C C . GLU A 1 171 ? 12.813 -0.929 12.876 1.00 73.94 171 GLU A C 1
ATOM 1357 O O . GLU A 1 171 ? 13.120 -0.608 11.727 1.00 73.94 171 GLU A O 1
ATOM 1362 N N . THR A 1 172 ? 12.978 -2.174 13.319 1.00 70.06 172 THR A N 1
ATOM 1363 C CA . THR A 1 172 ? 13.524 -3.253 12.483 1.00 70.06 172 THR A CA 1
ATOM 1364 C C . THR A 1 172 ? 12.635 -4.481 12.538 1.00 70.06 172 THR A C 1
ATOM 1366 O O . THR A 1 172 ? 12.276 -4.936 13.624 1.00 70.06 172 THR A O 1
ATOM 1369 N N . LYS A 1 173 ? 12.349 -5.059 11.374 1.00 67.75 173 LYS A N 1
ATOM 1370 C CA . LYS A 1 173 ? 11.506 -6.241 11.205 1.00 67.75 173 LYS A CA 1
ATOM 1371 C C . LYS A 1 173 ? 12.234 -7.241 10.310 1.00 67.75 173 LYS A C 1
ATOM 1373 O O . LYS A 1 173 ? 12.203 -7.129 9.088 1.00 67.75 173 LYS A O 1
ATOM 1378 N N . GLY A 1 174 ? 12.911 -8.217 10.912 1.00 69.38 174 GLY A N 1
ATOM 1379 C CA . GLY A 1 174 ? 13.763 -9.141 10.159 1.00 69.38 174 GLY A CA 1
ATOM 1380 C C . GLY A 1 174 ? 14.844 -8.376 9.388 1.00 69.38 174 GLY A C 1
ATOM 1381 O O . GLY A 1 174 ? 15.711 -7.756 10.000 1.00 69.38 174 GLY A O 1
ATOM 1382 N N . GLU A 1 175 ? 14.757 -8.388 8.058 1.00 64.62 175 GLU A N 1
ATOM 1383 C CA . GLU A 1 175 ? 15.653 -7.655 7.152 1.00 64.62 175 GLU A CA 1
ATOM 1384 C C . GLU A 1 175 ? 15.055 -6.339 6.614 1.00 64.62 175 GLU A C 1
ATOM 1386 O O . GLU A 1 175 ? 15.609 -5.744 5.695 1.00 64.62 175 GLU A O 1
ATOM 1391 N N . GLU A 1 176 ? 13.954 -5.837 7.173 1.00 67.44 176 GLU A N 1
ATOM 1392 C CA . GLU A 1 176 ? 13.398 -4.519 6.838 1.00 67.44 176 GLU A CA 1
ATOM 1393 C C . GLU A 1 176 ? 13.703 -3.495 7.941 1.00 67.44 176 GLU A C 1
ATOM 1395 O O . GLU A 1 176 ? 13.595 -3.784 9.137 1.00 67.44 176 GLU A O 1
ATOM 1400 N N . ILE A 1 177 ? 14.078 -2.281 7.535 1.00 69.88 177 ILE A N 1
ATOM 1401 C CA . ILE A 1 177 ? 14.317 -1.131 8.409 1.00 69.88 177 ILE A CA 1
ATOM 1402 C C . ILE A 1 177 ? 13.285 -0.052 8.096 1.00 69.88 177 ILE A C 1
ATOM 1404 O O . ILE A 1 177 ? 13.170 0.422 6.962 1.00 69.88 177 ILE A O 1
ATOM 1408 N N . TYR A 1 178 ? 12.563 0.356 9.130 1.00 71.81 178 TYR A N 1
ATOM 1409 C CA . TYR A 1 178 ? 11.521 1.366 9.084 1.00 71.81 178 TYR A CA 1
ATOM 1410 C C . TYR A 1 178 ? 12.012 2.629 9.774 1.00 71.81 178 TYR A C 1
ATOM 1412 O O . TYR A 1 178 ? 12.394 2.610 10.943 1.00 71.81 178 TYR A O 1
ATOM 1420 N N . ILE A 1 179 ? 12.022 3.737 9.038 1.00 69.19 179 ILE A N 1
ATOM 1421 C CA . ILE A 1 179 ? 12.539 5.018 9.515 1.00 69.19 179 ILE A CA 1
ATOM 1422 C C . ILE A 1 179 ? 11.400 6.026 9.518 1.00 69.19 179 ILE A C 1
ATOM 1424 O O . ILE A 1 179 ? 10.908 6.411 8.458 1.00 69.19 179 ILE A O 1
ATOM 1428 N N . SER A 1 180 ? 10.997 6.455 10.714 1.00 68.75 180 SER A N 1
ATOM 1429 C CA . SER A 1 180 ? 9.975 7.487 10.910 1.00 68.75 180 SER A CA 1
ATOM 1430 C C . SER A 1 180 ? 10.636 8.769 11.409 1.00 68.75 180 SER A C 1
ATOM 1432 O O . SER A 1 180 ? 11.168 8.809 12.521 1.00 68.75 180 SER A O 1
ATOM 1434 N N . TYR A 1 181 ? 10.595 9.832 10.612 1.00 64.81 181 TYR A N 1
ATOM 1435 C CA . TYR A 1 181 ? 11.101 11.153 10.979 1.00 64.81 181 TYR A CA 1
ATOM 1436 C C . TYR A 1 181 ? 9.952 12.066 11.419 1.00 64.81 181 TYR A C 1
ATOM 1438 O O . TYR A 1 181 ? 8.911 12.133 10.762 1.00 64.81 181 TYR A O 1
ATOM 1446 N N . GLY A 1 182 ? 10.125 12.805 12.519 1.00 64.88 182 GLY A N 1
ATOM 1447 C CA . GLY A 1 182 ? 9.082 13.690 13.035 1.00 64.88 182 GLY A CA 1
ATOM 1448 C C . GLY A 1 182 ? 9.571 14.846 13.907 1.00 64.88 182 GLY A C 1
ATOM 1449 O O . GLY A 1 182 ? 10.735 14.932 14.297 1.00 64.88 182 GLY A O 1
ATOM 1450 N N . LEU A 1 183 ? 8.647 15.757 14.222 1.00 60.41 183 LEU A N 1
ATOM 1451 C CA . LEU A 1 183 ? 8.863 16.941 15.061 1.00 60.41 183 LEU A CA 1
ATOM 1452 C C . LEU A 1 183 ? 7.916 16.950 16.264 1.00 60.41 183 LEU A C 1
ATOM 1454 O O . LEU A 1 183 ? 6.722 16.677 16.134 1.00 60.41 183 LEU A O 1
ATOM 1458 N N . VAL A 1 184 ? 8.422 17.388 17.422 1.00 62.09 184 VAL A N 1
ATOM 1459 C CA . VAL A 1 184 ? 7.577 17.763 18.567 1.00 62.09 184 VAL A CA 1
ATOM 1460 C C . VAL A 1 184 ? 7.263 19.258 18.535 1.00 62.09 184 VAL A C 1
ATOM 1462 O O . VAL A 1 184 ? 8.070 20.090 18.955 1.00 62.09 184 VAL A O 1
ATOM 1465 N N . ASN A 1 185 ? 6.053 19.593 18.095 1.00 56.75 185 ASN A N 1
ATOM 1466 C CA . ASN A 1 185 ? 5.515 20.951 18.088 1.00 56.75 185 ASN A CA 1
ATOM 1467 C C . ASN A 1 185 ? 4.783 21.288 19.400 1.00 56.75 185 ASN A C 1
ATOM 1469 O O . ASN A 1 185 ? 4.398 20.407 20.174 1.00 56.75 185 ASN A O 1
ATOM 1473 N N . ARG A 1 186 ? 4.555 22.584 19.658 1.00 57.31 186 ARG A N 1
ATOM 1474 C CA . ARG A 1 186 ? 3.656 23.066 20.723 1.00 57.31 186 ARG A CA 1
ATOM 1475 C C . ARG A 1 186 ? 2.498 23.854 20.117 1.00 57.31 186 ARG A C 1
ATOM 1477 O O . ARG A 1 186 ? 2.727 24.813 19.388 1.00 57.31 186 ARG A O 1
ATOM 1484 N N . LYS A 1 187 ? 1.264 23.496 20.472 1.00 49.81 187 LYS A N 1
ATOM 1485 C CA . LYS A 1 187 ? 0.027 24.154 20.019 1.00 49.81 187 LYS A CA 1
ATOM 1486 C C . LYS A 1 187 ? -0.941 24.221 21.198 1.00 49.81 187 LYS A C 1
ATOM 1488 O O . LYS A 1 187 ? -1.207 23.202 21.829 1.00 49.81 187 LYS A O 1
ATOM 1493 N N . ASN A 1 188 ? -1.432 25.413 21.539 1.00 50.81 188 ASN A N 1
ATOM 1494 C CA . ASN A 1 188 ? -2.331 25.646 22.684 1.00 50.81 188 ASN A CA 1
ATOM 1495 C C . ASN A 1 188 ? -1.834 24.997 24.002 1.00 50.81 188 ASN A C 1
ATOM 1497 O O . ASN A 1 188 ? -2.582 24.300 24.681 1.00 50.81 188 ASN A O 1
ATOM 1501 N N . ASN A 1 189 ? -0.546 25.172 24.329 1.00 51.72 189 ASN A N 1
ATOM 1502 C CA . ASN A 1 189 ? 0.162 24.544 25.461 1.00 51.72 189 ASN A CA 1
ATOM 1503 C C . ASN A 1 189 ? 0.201 22.998 25.495 1.00 51.72 189 ASN A C 1
ATOM 1505 O O . ASN A 1 189 ? 0.803 22.433 26.407 1.00 51.72 189 ASN A O 1
ATOM 1509 N N . LYS A 1 190 ? -0.334 22.298 24.488 1.00 53.09 190 LYS A N 1
ATOM 1510 C CA . LYS A 1 190 ? -0.117 20.859 24.288 1.00 53.09 190 LYS A CA 1
ATOM 1511 C C . LYS A 1 190 ? 1.140 20.633 23.441 1.00 53.09 190 LYS A C 1
ATOM 1513 O O . LYS A 1 190 ? 1.358 21.350 22.462 1.00 53.09 190 LYS A O 1
ATOM 1518 N N . LYS A 1 191 ? 1.958 19.633 23.795 1.00 55.09 191 LYS A N 1
ATOM 1519 C CA . LYS A 1 191 ? 2.937 19.060 22.855 1.00 55.09 191 LYS A CA 1
ATOM 1520 C C . LYS A 1 191 ? 2.169 18.182 21.849 1.00 55.09 191 LYS A C 1
ATOM 1522 O O . LYS A 1 191 ? 1.264 17.463 22.267 1.00 55.09 191 LYS A O 1
ATOM 1527 N N . ILE A 1 192 ? 2.520 18.253 20.567 1.00 57.59 192 ILE A N 1
ATOM 1528 C CA . ILE A 1 192 ? 1.979 17.416 19.480 1.00 57.59 192 ILE A CA 1
ATOM 1529 C C . ILE A 1 192 ? 3.163 16.814 18.718 1.00 57.59 192 ILE A C 1
ATOM 1531 O O . ILE A 1 192 ? 4.173 17.497 18.540 1.00 57.59 192 ILE A O 1
ATOM 1535 N N . ILE A 1 193 ? 3.061 15.548 18.317 1.00 58.09 193 ILE A N 1
ATOM 1536 C CA . ILE A 1 193 ? 4.029 14.887 17.439 1.00 58.09 193 ILE A CA 1
ATOM 1537 C C . ILE A 1 193 ? 3.452 14.890 16.030 1.00 58.09 193 ILE A C 1
ATOM 1539 O O . ILE A 1 193 ? 2.397 14.306 15.809 1.00 58.09 193 ILE A O 1
ATOM 1543 N N . GLY A 1 194 ? 4.164 15.511 15.093 1.00 55.59 194 GLY A N 1
ATOM 1544 C CA . GLY A 1 194 ? 3.930 15.298 13.670 1.00 55.59 194 GLY A CA 1
ATOM 1545 C C . GLY A 1 194 ? 4.997 14.371 13.114 1.00 55.59 194 GLY A C 1
ATOM 1546 O O . GLY A 1 194 ? 6.179 14.711 13.182 1.00 55.59 194 GLY A O 1
ATOM 1547 N N . ILE A 1 195 ? 4.589 13.230 12.556 1.00 59.94 195 ILE A N 1
ATOM 1548 C CA . ILE A 1 195 ? 5.421 12.526 11.575 1.00 59.94 195 ILE A CA 1
ATOM 1549 C C . ILE A 1 195 ? 5.505 13.420 10.340 1.00 59.94 195 ILE A C 1
ATOM 1551 O O . ILE A 1 195 ? 4.508 14.008 9.918 1.00 59.94 195 ILE A O 1
ATOM 1555 N N . LEU A 1 196 ? 6.711 13.552 9.798 1.00 52.38 196 LEU A N 1
ATOM 1556 C CA . LEU A 1 196 ? 6.967 14.283 8.569 1.00 52.38 196 LEU A CA 1
ATOM 1557 C C . LEU A 1 196 ? 7.230 13.364 7.379 1.00 52.38 196 LEU A C 1
ATOM 1559 O O . LEU A 1 196 ? 6.887 13.740 6.260 1.00 52.38 196 LEU A O 1
ATOM 1563 N N . GLU A 1 197 ? 7.841 12.203 7.616 1.00 54.09 197 GLU A N 1
ATOM 1564 C CA . GLU A 1 197 ? 8.197 11.234 6.583 1.00 54.09 197 GLU A CA 1
ATOM 1565 C C . GLU A 1 197 ? 8.377 9.842 7.207 1.00 54.09 197 GLU A C 1
ATOM 1567 O O . GLU A 1 197 ? 8.988 9.723 8.269 1.00 54.09 197 GLU A O 1
ATOM 1572 N N . ASN A 1 198 ? 7.876 8.803 6.534 1.00 58.44 198 ASN A N 1
ATOM 1573 C CA . ASN A 1 198 ? 8.107 7.396 6.869 1.00 58.44 198 ASN A CA 1
ATOM 1574 C C . ASN A 1 198 ? 8.742 6.706 5.655 1.00 58.44 198 ASN A C 1
ATOM 1576 O O . ASN A 1 198 ? 8.233 6.854 4.541 1.00 58.44 198 ASN A O 1
ATOM 1580 N N . LYS A 1 199 ? 9.815 5.933 5.854 1.00 61.91 199 LYS A N 1
ATOM 1581 C CA . LYS A 1 199 ? 10.456 5.129 4.800 1.00 61.91 199 LYS A CA 1
ATOM 1582 C C . LYS A 1 199 ? 10.669 3.683 5.223 1.00 61.91 199 LYS A C 1
ATOM 1584 O O . LYS A 1 199 ? 10.955 3.406 6.383 1.00 61.91 199 LYS A O 1
ATOM 1589 N N . ILE A 1 200 ? 10.561 2.795 4.238 1.00 65.25 200 ILE A N 1
ATOM 1590 C CA . ILE A 1 200 ? 10.857 1.364 4.330 1.00 65.25 200 ILE A CA 1
ATOM 1591 C C . ILE A 1 200 ? 12.120 1.111 3.508 1.00 65.25 200 ILE A C 1
ATOM 1593 O O . ILE A 1 200 ? 12.201 1.552 2.357 1.00 65.25 200 ILE A O 1
ATOM 1597 N N . ILE A 1 201 ? 13.108 0.431 4.083 1.00 64.56 201 ILE A N 1
ATOM 1598 C CA . ILE A 1 201 ? 14.388 0.146 3.431 1.00 64.56 201 ILE A CA 1
ATOM 1599 C C . ILE A 1 201 ? 14.781 -1.304 3.726 1.00 64.56 201 ILE A C 1
ATOM 1601 O O . ILE A 1 201 ? 14.833 -1.699 4.887 1.00 64.56 201 ILE A O 1
ATOM 1605 N N . SER A 1 202 ? 15.079 -2.096 2.694 1.00 61.38 202 SER A N 1
ATOM 1606 C CA . SER A 1 202 ? 15.644 -3.434 2.885 1.00 61.38 202 SER A CA 1
ATOM 1607 C C . SER A 1 202 ? 17.098 -3.344 3.366 1.00 61.38 202 SER A C 1
ATOM 1609 O O . SER A 1 202 ? 17.916 -2.592 2.830 1.00 61.38 202 SER A O 1
ATOM 1611 N N . ASN A 1 203 ? 17.423 -4.130 4.390 1.00 54.91 203 ASN A N 1
ATOM 1612 C CA . ASN A 1 203 ? 18.719 -4.178 5.070 1.00 54.91 203 ASN A CA 1
ATOM 1613 C C . ASN A 1 203 ? 19.839 -4.738 4.167 1.00 54.91 203 ASN A C 1
ATOM 1615 O O . ASN A 1 203 ? 21.014 -4.476 4.412 1.00 54.91 203 ASN A O 1
ATOM 1619 N N . GLU A 1 204 ? 19.482 -5.415 3.065 1.00 51.44 204 GLU A N 1
ATOM 1620 C CA . GLU A 1 204 ? 20.402 -5.775 1.972 1.00 51.44 204 GLU A CA 1
ATOM 1621 C C . GLU A 1 204 ? 21.189 -4.569 1.425 1.00 51.44 204 GLU A C 1
ATOM 1623 O O . GLU A 1 204 ? 22.289 -4.733 0.901 1.00 51.44 204 GLU A O 1
ATOM 1628 N N . ASN A 1 205 ? 20.656 -3.346 1.556 1.00 59.84 205 ASN A N 1
ATOM 1629 C CA . ASN A 1 205 ? 21.314 -2.125 1.105 1.00 59.84 205 ASN A CA 1
ATOM 1630 C C . ASN A 1 205 ? 21.531 -1.135 2.262 1.00 59.84 205 ASN A C 1
ATOM 1632 O O . ASN A 1 205 ? 20.917 -0.067 2.325 1.00 59.84 205 ASN A O 1
ATOM 1636 N N . GLN A 1 206 ? 22.457 -1.480 3.166 1.00 58.75 206 GLN A N 1
ATOM 1637 C CA . GLN A 1 206 ? 22.895 -0.595 4.254 1.00 58.75 206 GLN A CA 1
ATOM 1638 C C . GLN A 1 206 ? 23.289 0.804 3.759 1.00 58.75 206 GLN A C 1
ATOM 1640 O O . GLN A 1 206 ? 23.014 1.784 4.441 1.00 58.75 206 GLN A O 1
ATOM 1645 N N . GLU A 1 207 ? 23.886 0.932 2.571 1.00 61.38 207 GLU A N 1
ATOM 1646 C CA . GLU A 1 207 ? 24.259 2.234 2.010 1.00 61.38 207 GLU A CA 1
ATOM 1647 C C . GLU A 1 207 ? 23.026 3.111 1.736 1.00 61.38 207 GLU A C 1
ATOM 1649 O O . GLU A 1 207 ? 22.993 4.273 2.134 1.00 61.38 207 GLU A O 1
ATOM 1654 N N . LYS A 1 208 ? 21.946 2.544 1.188 1.00 65.06 208 LYS A N 1
ATOM 1655 C CA . LYS A 1 208 ? 20.660 3.244 1.045 1.00 65.06 208 LYS A CA 1
ATOM 1656 C C . LYS A 1 208 ? 20.077 3.671 2.399 1.00 65.06 208 LYS A C 1
ATOM 1658 O O . LYS A 1 208 ? 19.566 4.783 2.509 1.00 65.06 208 LYS A O 1
ATOM 1663 N N . VAL A 1 209 ? 20.201 2.836 3.438 1.00 63.00 209 VAL A N 1
ATOM 1664 C CA . VAL A 1 209 ? 19.803 3.187 4.818 1.00 63.00 209 VAL A CA 1
ATOM 1665 C C . VAL A 1 209 ? 20.581 4.415 5.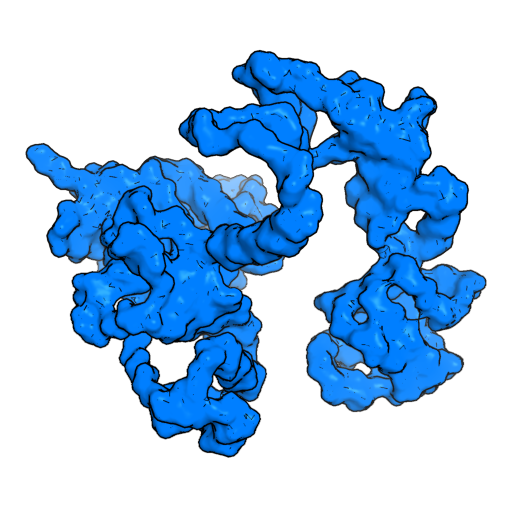310 1.00 63.00 209 VAL A C 1
ATOM 1667 O O . VAL A 1 209 ? 19.974 5.349 5.838 1.00 63.00 209 VAL A O 1
ATOM 1670 N N . LYS A 1 210 ? 21.903 4.468 5.082 1.00 64.12 210 LYS A N 1
ATOM 1671 C CA . LYS A 1 210 ? 22.736 5.636 5.420 1.00 64.12 210 LYS A CA 1
ATOM 1672 C C . LYS A 1 210 ? 22.273 6.897 4.702 1.00 64.12 210 LYS A C 1
ATOM 1674 O O . LYS A 1 210 ? 22.047 7.910 5.361 1.00 64.12 210 LYS A O 1
ATOM 1679 N N . GLN A 1 211 ? 22.138 6.841 3.374 1.00 65.00 211 GLN A N 1
ATOM 1680 C CA . GLN A 1 211 ? 21.790 8.013 2.565 1.00 65.00 211 GLN A CA 1
ATOM 1681 C C . GLN A 1 211 ? 20.428 8.591 2.974 1.00 65.00 211 GLN A C 1
ATOM 1683 O O . GLN A 1 211 ? 20.283 9.809 3.066 1.00 65.00 211 GLN A O 1
ATOM 1688 N N . GLU A 1 212 ? 19.455 7.740 3.313 1.00 65.81 212 GLU A N 1
ATOM 1689 C CA . GLU A 1 212 ? 18.135 8.193 3.763 1.00 65.81 212 GLU A CA 1
ATOM 1690 C C . GLU A 1 212 ? 18.152 8.809 5.170 1.00 65.81 212 GLU A C 1
ATOM 1692 O O . GLU A 1 212 ? 17.545 9.860 5.387 1.00 65.81 212 GLU A O 1
ATOM 1697 N N . ILE A 1 213 ? 18.915 8.240 6.113 1.00 64.56 213 ILE A N 1
ATOM 1698 C CA . ILE A 1 213 ? 19.136 8.855 7.435 1.00 64.56 213 ILE A CA 1
ATOM 1699 C C . ILE A 1 213 ? 19.809 10.229 7.283 1.00 64.56 213 ILE A C 1
ATOM 1701 O O . ILE A 1 213 ? 19.376 11.201 7.904 1.00 64.56 213 ILE A O 1
ATOM 1705 N N . ILE A 1 214 ? 20.836 10.339 6.433 1.00 62.81 214 ILE A N 1
ATOM 1706 C CA . ILE A 1 214 ? 21.537 11.603 6.152 1.00 62.81 214 ILE A CA 1
ATOM 1707 C C . ILE A 1 214 ? 20.581 12.624 5.516 1.00 62.81 214 ILE A C 1
ATOM 1709 O O . ILE A 1 214 ? 20.551 13.778 5.947 1.00 62.81 214 ILE A O 1
ATOM 1713 N N . GLY A 1 215 ? 19.759 12.202 4.550 1.00 61.66 215 GLY A N 1
ATOM 1714 C CA . GLY A 1 215 ? 18.751 13.038 3.897 1.00 61.66 215 GLY A CA 1
ATOM 1715 C C . GLY A 1 215 ? 17.715 13.596 4.877 1.00 61.66 215 GLY A C 1
ATOM 1716 O O . GLY A 1 215 ? 17.496 14.808 4.915 1.00 61.66 215 GLY A O 1
ATOM 1717 N N . MET A 1 216 ? 17.137 12.747 5.732 1.00 61.75 216 MET A N 1
ATOM 1718 C CA . MET A 1 216 ? 16.179 13.170 6.765 1.00 61.75 216 MET A CA 1
ATOM 1719 C C . MET A 1 216 ? 16.797 14.132 7.788 1.00 61.75 216 MET A C 1
ATOM 1721 O O . MET A 1 216 ? 16.151 15.099 8.199 1.00 61.75 216 MET A O 1
ATOM 1725 N N . ILE A 1 217 ? 18.064 13.923 8.169 1.00 59.12 217 ILE A N 1
ATOM 1726 C CA . ILE A 1 217 ? 18.799 14.860 9.031 1.00 59.12 217 ILE A CA 1
ATOM 1727 C C . ILE A 1 217 ? 18.973 16.209 8.314 1.00 59.12 217 ILE A C 1
ATOM 1729 O O . ILE A 1 217 ? 18.642 17.250 8.887 1.00 59.12 217 ILE A O 1
ATOM 1733 N N . ALA A 1 218 ? 19.407 16.216 7.051 1.00 55.66 218 ALA A N 1
ATOM 1734 C CA . ALA A 1 218 ? 19.613 17.437 6.267 1.00 55.66 218 ALA A CA 1
ATOM 1735 C C . ALA A 1 218 ? 18.314 18.240 6.026 1.00 55.66 218 ALA A C 1
ATOM 1737 O O . ALA A 1 218 ? 18.329 19.473 6.061 1.00 55.66 218 ALA A O 1
ATOM 1738 N N . LEU A 1 219 ? 17.166 17.568 5.863 1.00 52.19 219 LEU A N 1
ATOM 1739 C CA . LEU A 1 219 ? 15.849 18.204 5.690 1.00 52.19 219 LEU A CA 1
ATOM 1740 C C . LEU A 1 219 ? 15.401 19.069 6.882 1.00 52.19 219 LEU A C 1
ATOM 1742 O O . LEU A 1 219 ? 14.483 19.879 6.745 1.00 52.19 219 LEU A O 1
ATOM 1746 N N . SER A 1 220 ? 16.033 18.938 8.049 1.00 53.59 220 SER A N 1
ATOM 1747 C CA . SER A 1 220 ? 15.578 19.575 9.291 1.00 53.59 220 SER A CA 1
ATOM 1748 C C . SER A 1 220 ? 16.079 21.023 9.522 1.00 53.59 220 SER A C 1
ATOM 1750 O O . SER A 1 220 ? 15.836 21.596 10.586 1.00 53.59 220 SER A O 1
ATOM 1752 N N . GLN A 1 221 ? 16.724 21.638 8.515 1.00 46.56 221 GLN A N 1
ATOM 1753 C CA . GLN A 1 221 ? 17.016 23.086 8.367 1.00 46.56 221 GLN A CA 1
ATOM 1754 C C . GLN A 1 221 ? 17.716 23.806 9.544 1.00 46.56 221 GLN A C 1
ATOM 1756 O O . GLN A 1 221 ? 17.509 24.998 9.780 1.00 46.56 221 GLN A O 1
ATOM 1761 N N . ARG A 1 222 ? 18.581 23.107 10.276 1.00 46.44 222 ARG A N 1
ATOM 1762 C CA . ARG A 1 222 ? 19.571 23.699 11.196 1.00 46.44 222 ARG A CA 1
ATOM 1763 C C . ARG A 1 222 ? 20.946 23.095 10.880 1.00 46.44 222 ARG A C 1
ATOM 1765 O O . ARG A 1 222 ? 21.044 22.218 10.030 1.00 46.44 222 ARG A O 1
ATOM 1772 N N . GLU A 1 223 ? 21.999 23.567 11.527 1.00 42.19 223 GLU A N 1
ATOM 1773 C CA . GLU A 1 223 ? 23.343 22.962 11.468 1.00 42.19 223 GLU A CA 1
ATOM 1774 C C . GLU A 1 223 ? 23.378 21.782 12.497 1.00 42.19 223 GLU A C 1
ATOM 1776 O O . GLU A 1 223 ? 22.789 21.967 13.555 1.00 42.19 223 GLU A O 1
ATOM 1781 N N . TYR A 1 224 ? 23.944 20.573 12.225 1.00 53.78 224 TYR A N 1
ATOM 1782 C CA . TYR A 1 224 ? 23.842 19.332 13.079 1.00 53.78 224 TYR A CA 1
ATOM 1783 C C . TYR A 1 224 ? 25.194 18.628 13.455 1.00 53.78 224 TYR A C 1
ATOM 1785 O O . TYR A 1 224 ? 26.186 18.877 12.814 1.00 53.78 22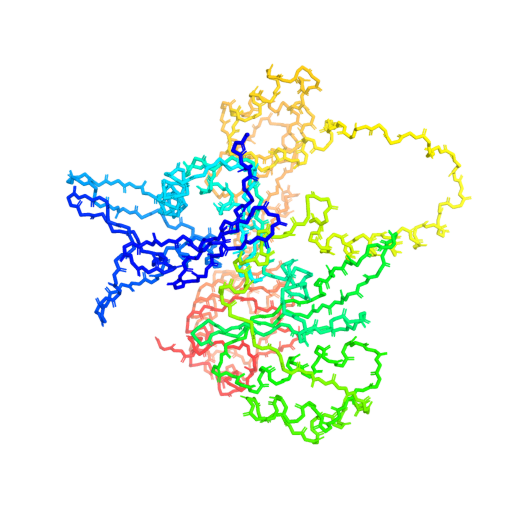4 TYR A O 1
ATOM 1793 N N . SER A 1 225 ? 25.364 17.709 14.428 1.00 48.44 225 SER A N 1
ATOM 1794 C CA . SER A 1 225 ? 26.728 17.198 14.785 1.00 48.44 225 SER A CA 1
ATOM 1795 C C . SER A 1 225 ? 27.273 16.102 13.893 1.00 48.44 225 SER A C 1
ATOM 1797 O O . SER A 1 225 ? 26.807 14.968 13.942 1.00 48.44 225 SER A O 1
ATOM 1799 N N . GLU A 1 226 ? 28.451 16.358 13.333 1.00 48.41 226 GLU A N 1
ATOM 1800 C CA . GLU A 1 226 ? 29.339 15.296 12.872 1.00 48.41 226 GLU A CA 1
ATOM 1801 C C . GLU A 1 226 ? 29.634 14.259 13.983 1.00 48.41 226 GLU A C 1
ATOM 1803 O O . GLU A 1 226 ? 29.277 13.086 13.865 1.00 48.41 226 GLU A O 1
ATOM 1808 N N . ASN A 1 227 ? 30.207 14.686 15.114 1.00 49.38 227 ASN A N 1
ATOM 1809 C CA . ASN A 1 227 ? 30.813 13.760 16.083 1.00 49.38 227 ASN A CA 1
ATOM 1810 C C . ASN A 1 227 ? 29.834 12.806 16.804 1.00 49.38 227 ASN A C 1
ATOM 1812 O O . ASN A 1 227 ? 30.242 11.709 17.182 1.00 49.38 227 ASN A O 1
ATOM 1816 N N . LYS A 1 228 ? 28.559 13.185 17.006 1.00 53.00 228 LYS A N 1
ATOM 1817 C CA . LYS A 1 228 ? 27.556 12.324 17.677 1.00 53.00 228 LYS A CA 1
ATOM 1818 C C . LYS A 1 228 ? 26.659 11.541 16.703 1.00 53.00 228 LYS A C 1
ATOM 1820 O O . LYS A 1 228 ? 26.125 10.506 17.100 1.00 53.00 228 LYS A O 1
ATOM 1825 N N . ILE A 1 229 ? 26.547 11.959 15.435 1.00 55.41 229 ILE A N 1
ATOM 1826 C CA . ILE A 1 229 ? 25.947 11.132 14.368 1.00 55.41 229 ILE A CA 1
ATOM 1827 C C . ILE A 1 229 ? 26.832 9.904 14.120 1.00 55.41 229 ILE A C 1
ATOM 1829 O O . ILE A 1 229 ? 26.328 8.781 14.134 1.00 55.41 229 ILE A O 1
ATOM 1833 N N . ILE A 1 230 ? 28.152 10.090 14.001 1.00 56.28 230 ILE A N 1
ATOM 1834 C CA . ILE A 1 230 ? 29.110 8.994 13.761 1.00 56.28 230 ILE A CA 1
ATOM 1835 C C . ILE A 1 230 ? 29.119 7.988 14.919 1.00 56.28 230 ILE A C 1
ATOM 1837 O O . ILE A 1 230 ? 29.081 6.785 14.684 1.00 56.28 230 ILE A O 1
ATOM 1841 N N . SER A 1 231 ? 29.094 8.427 16.181 1.00 54.09 231 SER A N 1
ATOM 1842 C CA . SER A 1 231 ? 29.097 7.477 17.307 1.00 54.09 231 SER A CA 1
ATOM 1843 C C . SER A 1 231 ? 27.841 6.598 17.380 1.00 54.09 231 SER A C 1
ATOM 1845 O O . SER A 1 231 ? 27.902 5.495 17.920 1.00 54.09 231 SER A O 1
ATOM 1847 N N . PHE A 1 232 ? 26.704 7.077 16.864 1.00 52.75 232 PHE A N 1
ATOM 1848 C CA . PHE A 1 232 ? 25.425 6.369 16.942 1.00 52.75 232 PHE A CA 1
ATOM 1849 C C . PHE A 1 232 ? 25.122 5.567 15.666 1.00 52.75 232 PHE A C 1
ATOM 1851 O O . PHE A 1 232 ? 24.957 4.347 15.713 1.00 52.75 232 PHE A O 1
ATOM 1858 N N . PHE A 1 233 ? 25.117 6.234 14.512 1.00 57.59 233 PHE A N 1
ATOM 1859 C CA . PHE A 1 233 ? 24.830 5.608 13.222 1.00 57.59 233 PHE A CA 1
ATOM 1860 C C . PHE A 1 233 ? 26.090 5.087 12.514 1.00 57.59 233 PHE A C 1
ATOM 1862 O O . PHE A 1 233 ? 25.980 4.180 11.703 1.00 57.59 233 PHE A O 1
ATOM 1869 N N . GLY A 1 234 ? 27.292 5.579 12.829 1.00 56.91 234 GLY A N 1
ATOM 1870 C CA . GLY A 1 234 ? 28.546 5.036 12.281 1.00 56.91 234 GLY A CA 1
ATOM 1871 C C . GLY A 1 234 ? 28.863 3.626 12.784 1.00 56.91 234 GLY A C 1
ATOM 1872 O O . GLY A 1 234 ? 29.283 2.779 12.005 1.00 56.91 234 GLY A O 1
ATOM 1873 N N . ASN A 1 235 ? 28.568 3.328 14.053 1.00 55.34 235 ASN A N 1
ATOM 1874 C CA . ASN A 1 235 ? 28.732 1.976 14.607 1.00 55.34 235 ASN A CA 1
ATOM 1875 C C . ASN A 1 235 ? 27.655 0.985 14.130 1.00 55.34 235 ASN A C 1
ATOM 1877 O O . ASN A 1 235 ? 27.931 -0.204 14.019 1.00 55.34 235 ASN A O 1
ATOM 1881 N N . THR A 1 236 ? 26.434 1.466 13.869 1.00 54.97 236 THR A N 1
ATOM 1882 C CA . THR A 1 236 ? 25.286 0.612 13.500 1.00 54.97 236 THR A CA 1
ATOM 1883 C C . THR A 1 236 ? 25.146 0.444 11.983 1.00 54.97 236 THR A C 1
ATOM 1885 O O . THR A 1 236 ? 24.782 -0.624 11.507 1.00 54.97 236 THR A O 1
ATOM 1888 N N . TYR A 1 237 ? 25.455 1.502 11.229 1.00 58.34 237 TYR A N 1
ATOM 1889 C CA . TYR A 1 237 ? 25.230 1.618 9.787 1.00 58.34 237 TYR A CA 1
ATOM 1890 C C . TYR A 1 237 ? 26.427 2.217 9.034 1.00 58.34 237 TYR A C 1
ATOM 1892 O O . TYR A 1 237 ? 26.266 2.603 7.890 1.00 58.34 237 TYR A O 1
ATOM 1900 N N . GLY A 1 238 ? 27.624 2.355 9.614 1.00 58.47 238 GLY A N 1
ATOM 1901 C CA . GLY A 1 238 ? 28.825 2.737 8.851 1.00 58.47 238 GLY A CA 1
ATOM 1902 C C . GLY A 1 238 ? 28.809 4.129 8.193 1.00 58.47 238 GLY A C 1
ATOM 1903 O O . GLY A 1 238 ? 29.438 4.293 7.148 1.00 58.47 238 GLY A O 1
ATOM 1904 N N . ILE A 1 239 ? 28.087 5.107 8.758 1.00 63.91 239 ILE A N 1
ATOM 1905 C CA . ILE A 1 239 ? 28.116 6.525 8.341 1.00 63.91 239 ILE A CA 1
ATOM 1906 C C . ILE A 1 239 ? 29.455 7.185 8.716 1.00 63.91 239 ILE A C 1
ATOM 1908 O O . ILE A 1 239 ? 29.882 7.110 9.872 1.00 63.91 239 ILE A O 1
ATOM 1912 N N . THR A 1 240 ? 30.085 7.889 7.768 1.00 60.94 240 THR A N 1
ATOM 1913 C CA . THR A 1 240 ? 31.412 8.510 7.931 1.00 60.94 240 THR A CA 1
ATOM 1914 C C . THR A 1 240 ? 31.396 10.043 8.052 1.00 60.94 240 THR A C 1
ATOM 1916 O O . THR A 1 240 ? 30.467 10.738 7.636 1.00 60.94 240 THR A O 1
ATOM 1919 N N . SER A 1 241 ? 32.503 10.588 8.569 1.00 56.19 241 SER A N 1
ATOM 1920 C CA . SER A 1 241 ? 32.810 12.026 8.611 1.00 56.19 241 SER A CA 1
ATOM 1921 C C . SER A 1 241 ? 32.669 12.754 7.272 1.00 56.19 241 SER A C 1
ATOM 1923 O O . SER A 1 241 ? 32.161 13.874 7.230 1.00 56.19 241 SER A O 1
ATOM 1925 N N . GLU A 1 242 ? 33.140 12.162 6.173 1.00 60.16 242 GLU A N 1
ATOM 1926 C CA . GLU A 1 242 ? 33.185 12.850 4.877 1.00 60.16 242 GLU A CA 1
ATOM 1927 C C . GLU A 1 242 ? 31.796 12.978 4.239 1.00 60.16 242 GLU A C 1
ATOM 1929 O O . GLU A 1 242 ? 31.492 13.991 3.608 1.00 60.16 242 GLU A O 1
ATOM 1934 N N . GLU A 1 243 ? 30.929 11.985 4.436 1.00 59.56 243 GLU A N 1
ATOM 1935 C CA . GLU A 1 243 ? 29.544 11.984 3.945 1.00 59.56 243 GLU A CA 1
ATOM 1936 C C . GLU A 1 243 ? 28.686 13.017 4.678 1.00 59.56 243 GLU A C 1
ATOM 1938 O O . GLU A 1 243 ? 27.914 13.749 4.057 1.00 59.56 243 GLU A O 1
ATOM 1943 N N . ILE A 1 244 ? 28.884 13.134 5.993 1.00 56.91 244 ILE A N 1
ATOM 1944 C CA . ILE A 1 244 ? 28.222 14.138 6.825 1.00 56.91 244 ILE A CA 1
ATOM 1945 C C . ILE A 1 244 ? 28.674 15.556 6.442 1.00 56.91 244 ILE A C 1
ATOM 1947 O O . ILE A 1 244 ? 27.843 16.450 6.257 1.00 56.91 244 ILE A O 1
ATOM 1951 N N . LYS A 1 245 ? 29.985 15.769 6.259 1.00 57.81 245 LYS A N 1
ATOM 1952 C CA . LYS A 1 245 ? 30.549 17.077 5.883 1.00 57.81 245 LYS A CA 1
ATOM 1953 C C . LYS A 1 245 ? 30.030 17.602 4.540 1.00 57.81 245 LYS A C 1
ATOM 1955 O O . LYS A 1 245 ? 29.838 18.810 4.412 1.00 57.81 245 LYS A O 1
ATOM 1960 N N . LYS A 1 246 ? 29.734 16.726 3.568 1.00 62.00 246 LYS A N 1
ATOM 1961 C CA . LYS A 1 246 ? 29.100 17.106 2.284 1.00 62.00 246 LYS A CA 1
ATOM 1962 C C . LYS A 1 246 ? 27.728 17.780 2.453 1.00 62.00 246 LYS A C 1
ATOM 1964 O O . LYS A 1 246 ? 27.301 18.483 1.544 1.00 62.00 246 LYS A O 1
ATOM 1969 N N . HIS A 1 247 ? 27.070 17.605 3.602 1.00 53.56 247 HIS A N 1
ATOM 1970 C CA . HIS A 1 247 ? 25.705 18.068 3.869 1.00 53.56 247 HIS A CA 1
ATOM 1971 C C . HIS A 1 247 ? 25.608 19.229 4.886 1.00 53.56 247 HIS A C 1
ATOM 1973 O O . HIS A 1 247 ? 24.508 19.579 5.303 1.00 53.56 247 HIS A O 1
ATOM 1979 N N . GLY A 1 248 ? 26.725 19.874 5.263 1.00 51.88 248 GLY A N 1
ATOM 1980 C CA . GLY A 1 248 ? 26.706 21.146 6.019 1.00 51.88 248 GLY A CA 1
ATOM 1981 C C . GLY A 1 248 ? 26.380 21.036 7.519 1.00 51.88 248 GLY A C 1
ATOM 1982 O O . GLY A 1 248 ? 25.842 21.961 8.123 1.00 51.88 248 GLY A O 1
ATOM 1983 N N . ILE A 1 249 ? 26.686 19.893 8.123 1.00 53.25 249 ILE A N 1
ATOM 1984 C CA . ILE A 1 249 ? 26.253 19.483 9.464 1.00 53.25 249 ILE A CA 1
ATOM 1985 C C . ILE A 1 249 ? 27.305 19.922 10.531 1.00 53.25 249 ILE A C 1
ATOM 1987 O O . ILE A 1 249 ? 28.358 19.291 10.619 1.00 53.25 249 ILE A O 1
ATOM 1991 N N . ASN A 1 250 ? 27.024 20.965 11.361 1.00 48.69 250 ASN A N 1
ATOM 1992 C CA . ASN A 1 250 ? 27.774 21.292 12.617 1.00 48.69 250 ASN A CA 1
ATOM 1993 C C . ASN A 1 250 ? 26.973 21.284 13.978 1.00 48.69 250 ASN A C 1
ATOM 1995 O O . ASN A 1 250 ? 25.917 21.888 14.094 1.00 48.69 250 ASN A O 1
ATOM 1999 N N . ASP A 1 251 ? 27.526 20.617 15.012 1.00 52.25 251 ASP A N 1
ATOM 2000 C CA . ASP A 1 251 ? 27.220 20.528 16.480 1.00 52.25 251 ASP A CA 1
ATOM 2001 C C . ASP A 1 251 ? 25.795 20.286 17.099 1.00 52.25 251 ASP A C 1
ATOM 2003 O O . ASP A 1 251 ? 25.064 21.210 17.448 1.00 52.25 251 ASP A O 1
ATOM 2007 N N . PHE A 1 252 ? 25.460 19.016 17.417 1.00 46.69 252 PHE A N 1
ATOM 2008 C CA . PHE A 1 252 ? 24.259 18.492 18.122 1.00 46.69 252 PHE A CA 1
ATOM 2009 C C . PHE A 1 252 ? 24.540 17.409 19.185 1.00 46.69 252 PHE A C 1
ATOM 2011 O O . PHE A 1 252 ? 25.623 16.825 19.255 1.00 46.69 252 PHE A O 1
ATOM 2018 N N . GLU A 1 253 ? 23.496 17.033 19.935 1.00 48.34 253 GLU A N 1
ATOM 2019 C CA . GLU A 1 253 ? 23.445 15.834 20.777 1.00 48.34 253 GLU A CA 1
ATOM 2020 C C . GLU A 1 253 ? 22.323 14.865 20.372 1.00 48.34 253 GLU A C 1
ATOM 2022 O O . GLU A 1 253 ? 21.141 15.164 20.553 1.00 48.34 253 GLU A O 1
ATOM 2027 N N . ILE A 1 254 ? 22.717 13.681 19.890 1.00 50.78 254 ILE A N 1
ATOM 2028 C CA . ILE A 1 254 ? 21.852 12.505 19.742 1.00 50.78 254 ILE A CA 1
ATOM 2029 C C . ILE A 1 254 ? 22.017 11.639 20.993 1.00 50.78 254 ILE A C 1
ATOM 2031 O O . ILE A 1 254 ? 23.141 11.308 21.371 1.00 50.78 254 ILE A O 1
ATOM 2035 N N . LYS A 1 255 ? 20.901 11.266 21.625 1.00 55.47 255 LYS A N 1
ATOM 2036 C CA . LYS A 1 255 ? 20.856 10.272 22.703 1.00 55.47 255 LYS A CA 1
ATOM 2037 C C . LYS A 1 255 ? 20.206 9.002 22.146 1.00 55.47 255 LYS A C 1
ATOM 2039 O O . LYS A 1 255 ? 19.069 9.075 21.682 1.00 55.47 255 LYS A O 1
ATOM 2044 N N . LYS A 1 256 ? 20.901 7.854 22.182 1.00 59.72 256 LYS A N 1
ATOM 2045 C CA . LYS A 1 256 ? 20.249 6.555 21.942 1.00 59.72 256 LYS A CA 1
ATOM 2046 C C . LYS A 1 256 ? 19.301 6.291 23.105 1.00 59.72 256 LYS A C 1
ATOM 2048 O O . LYS A 1 256 ? 19.746 6.274 24.248 1.00 59.72 256 LYS A O 1
ATOM 2053 N N . HIS A 1 257 ? 18.044 6.014 22.793 1.00 65.31 257 HIS A N 1
ATOM 2054 C CA . HIS A 1 257 ? 17.119 5.372 23.713 1.00 65.31 257 HIS A CA 1
ATOM 2055 C C . HIS A 1 257 ? 16.547 4.154 23.002 1.00 65.31 257 HIS A C 1
ATOM 2057 O O . HIS A 1 257 ? 16.005 4.268 21.906 1.00 65.31 257 HIS A O 1
ATOM 2063 N N . GLU A 1 258 ? 16.754 2.989 23.600 1.00 70.44 258 GLU A N 1
ATOM 2064 C CA . GLU A 1 258 ? 16.181 1.729 23.142 1.00 70.44 258 GLU A CA 1
ATOM 2065 C C . GLU A 1 258 ? 14.852 1.553 23.876 1.00 70.44 258 GLU A C 1
ATOM 2067 O O . GLU A 1 258 ? 14.794 1.735 25.092 1.00 70.44 258 GLU A O 1
ATOM 2072 N N . ILE A 1 259 ? 13.780 1.307 23.128 1.00 73.81 259 ILE A N 1
ATOM 2073 C CA . ILE A 1 259 ? 12.413 1.252 23.650 1.00 73.81 259 ILE A CA 1
ATOM 2074 C C . ILE A 1 259 ? 11.899 -0.152 23.355 1.00 73.81 259 ILE A C 1
ATOM 2076 O O . ILE A 1 259 ? 11.689 -0.490 22.192 1.00 73.81 259 ILE A O 1
ATOM 2080 N N . ASP A 1 260 ? 11.733 -0.957 24.402 1.00 81.38 260 ASP A N 1
ATOM 2081 C CA . ASP A 1 260 ? 11.209 -2.318 24.290 1.00 81.38 260 ASP A CA 1
ATOM 2082 C C . ASP A 1 260 ? 9.677 -2.354 24.114 1.00 81.38 260 ASP A C 1
ATOM 2084 O O . ASP A 1 260 ? 8.960 -1.364 24.319 1.00 81.38 260 ASP A O 1
ATOM 2088 N N . GLU A 1 261 ? 9.164 -3.516 23.708 1.00 81.19 261 GLU A N 1
ATOM 2089 C CA . GLU A 1 261 ? 7.736 -3.734 23.458 1.00 81.19 261 GLU A CA 1
ATOM 2090 C C . GLU A 1 261 ? 6.897 -3.581 24.747 1.00 81.19 261 GLU A C 1
ATOM 2092 O O . GLU A 1 261 ? 5.764 -3.090 24.708 1.00 81.19 261 GLU A O 1
ATOM 2097 N N . GLU A 1 262 ? 7.459 -3.915 25.918 1.00 86.44 262 GLU A N 1
ATOM 2098 C CA . GLU A 1 262 ? 6.782 -3.767 27.215 1.00 86.44 262 GLU A CA 1
ATOM 2099 C C . GLU A 1 262 ? 6.578 -2.278 27.566 1.00 86.44 262 GLU A C 1
ATOM 2101 O O . GLU A 1 262 ? 5.522 -1.893 28.078 1.00 86.44 262 GLU A O 1
ATOM 2106 N N . LEU A 1 263 ? 7.550 -1.420 27.248 1.00 85.56 263 LEU A N 1
ATOM 2107 C CA . LEU A 1 263 ? 7.494 0.028 27.428 1.00 85.56 263 LEU A CA 1
ATOM 2108 C C . LEU A 1 263 ? 6.509 0.687 26.451 1.00 85.56 263 LEU A C 1
ATOM 2110 O O . LEU A 1 263 ? 5.729 1.542 26.881 1.00 85.56 263 LEU A O 1
ATOM 2114 N N . TYR A 1 264 ? 6.461 0.253 25.184 1.00 85.12 264 TYR A N 1
ATOM 2115 C CA . TYR A 1 264 ? 5.408 0.667 24.243 1.00 85.12 264 TYR A CA 1
ATOM 2116 C C . TYR A 1 264 ? 4.008 0.273 24.736 1.00 85.12 264 TYR A C 1
ATOM 2118 O O . TYR A 1 264 ? 3.094 1.102 24.721 1.00 85.12 264 TYR A O 1
ATOM 2126 N N . CYS A 1 265 ? 3.841 -0.957 25.230 1.00 86.44 265 CYS A N 1
ATOM 2127 C CA . CYS A 1 265 ? 2.565 -1.470 25.729 1.00 86.44 265 CYS A CA 1
ATOM 2128 C C . CYS A 1 265 ? 2.047 -0.683 26.948 1.00 86.44 265 CYS A C 1
ATOM 2130 O O . CYS A 1 265 ? 0.883 -0.271 26.986 1.00 86.44 265 CYS A O 1
ATOM 2132 N N . LYS A 1 266 ? 2.926 -0.380 27.914 1.00 88.44 266 LYS A N 1
ATOM 2133 C CA . LYS A 1 266 ? 2.612 0.496 29.059 1.00 88.44 266 LYS A CA 1
ATOM 2134 C C . LYS A 1 266 ? 2.261 1.913 28.606 1.00 88.44 266 LYS A C 1
ATOM 2136 O O . LYS A 1 266 ? 1.253 2.481 29.020 1.00 88.44 266 LYS A O 1
ATOM 2141 N N . ALA A 1 267 ? 3.061 2.477 27.704 1.00 85.44 267 ALA A N 1
ATOM 2142 C CA . ALA A 1 267 ? 2.859 3.825 27.194 1.00 85.44 267 ALA A CA 1
ATOM 2143 C C . ALA A 1 267 ? 1.523 4.003 26.458 1.00 85.44 267 ALA A C 1
ATOM 2145 O O . ALA A 1 267 ? 0.867 5.035 26.643 1.00 85.44 267 ALA A O 1
ATOM 2146 N N . ALA A 1 268 ? 1.090 2.999 25.690 1.00 85.19 268 ALA A N 1
ATOM 2147 C CA . ALA A 1 268 ? -0.213 2.977 25.030 1.00 85.19 268 ALA A CA 1
ATOM 2148 C C . ALA A 1 268 ? -1.366 3.133 26.041 1.00 85.19 268 ALA A C 1
ATOM 2150 O O . ALA A 1 268 ? -2.267 3.949 25.836 1.00 85.19 268 ALA A O 1
ATOM 2151 N N . ALA A 1 269 ? -1.291 2.444 27.186 1.00 86.44 269 ALA A N 1
ATOM 2152 C CA . ALA A 1 269 ? -2.293 2.519 28.252 1.00 86.44 269 ALA A CA 1
ATOM 2153 C C . ALA A 1 269 ? -2.381 3.907 28.936 1.00 86.44 269 ALA A C 1
ATOM 2155 O O . ALA A 1 269 ? -3.387 4.229 29.571 1.00 86.44 269 ALA A O 1
ATOM 2156 N N . MET A 1 270 ? -1.358 4.758 28.785 1.00 84.44 270 MET A N 1
ATOM 2157 C CA . MET A 1 270 ? -1.309 6.121 29.335 1.00 84.44 270 MET A CA 1
ATOM 2158 C C . MET A 1 270 ? -1.715 7.229 28.340 1.00 84.44 270 MET A C 1
ATOM 2160 O O . MET A 1 270 ? -1.668 8.416 28.698 1.00 84.44 270 MET A O 1
ATOM 2164 N N . ILE A 1 271 ? -2.080 6.899 27.092 1.00 78.12 271 ILE A N 1
ATOM 2165 C CA . ILE A 1 271 ? -2.395 7.912 26.069 1.00 78.12 271 ILE A CA 1
ATOM 2166 C C . ILE A 1 271 ? -3.687 8.684 26.438 1.00 78.12 271 ILE A C 1
ATOM 2168 O O . ILE A 1 271 ? -4.733 8.070 26.660 1.00 78.12 271 ILE A O 1
ATOM 2172 N N . PRO A 1 272 ? -3.670 10.036 26.496 1.00 66.38 272 PRO A N 1
ATOM 2173 C CA . PRO A 1 272 ? -4.841 10.812 26.906 1.00 66.38 272 PRO A CA 1
ATOM 2174 C C . PRO A 1 272 ? -5.967 10.820 25.863 1.00 66.38 272 PRO A C 1
ATOM 2176 O O . PRO A 1 272 ? -5.727 11.061 24.683 1.00 66.38 272 PRO A O 1
ATOM 2179 N N . GLU A 1 273 ? -7.216 10.728 26.330 1.00 57.34 273 GLU A N 1
ATOM 2180 C CA . GLU A 1 273 ? -8.446 10.681 25.510 1.00 57.34 273 GLU A CA 1
ATOM 2181 C C . GLU A 1 273 ? -8.638 11.838 24.505 1.00 57.34 273 GLU A C 1
ATOM 2183 O O . GLU A 1 273 ? -9.413 11.696 23.569 1.00 57.34 273 GLU A O 1
ATOM 2188 N N . ASN A 1 274 ? -7.955 12.976 24.682 1.00 50.44 274 ASN A N 1
ATOM 2189 C CA . ASN A 1 274 ? -8.153 14.213 23.907 1.00 50.44 274 ASN A CA 1
ATOM 2190 C C . ASN A 1 274 ? -6.904 14.664 23.115 1.00 50.44 274 ASN A C 1
ATOM 2192 O O . ASN A 1 274 ? -6.750 15.864 22.858 1.00 50.44 274 ASN A O 1
ATOM 2196 N N . ASN A 1 275 ? -5.964 13.755 22.825 1.00 49.12 275 ASN A N 1
ATOM 2197 C CA . ASN A 1 275 ? -4.660 14.088 22.227 1.00 49.12 275 ASN A CA 1
ATOM 2198 C C . ASN A 1 275 ? -4.258 13.227 21.014 1.00 49.12 275 ASN A C 1
ATOM 2200 O O . ASN A 1 275 ? -3.131 13.361 20.544 1.00 49.12 275 ASN A O 1
ATOM 2204 N N . ILE A 1 276 ? -5.151 12.377 20.509 1.00 51.06 276 ILE A N 1
ATOM 2205 C CA . ILE A 1 276 ? -4.880 11.480 19.380 1.00 51.06 276 ILE A CA 1
ATOM 2206 C C . ILE A 1 276 ? -5.373 12.154 18.085 1.00 51.06 276 ILE A C 1
ATOM 2208 O O . ILE A 1 276 ? -6.420 11.828 17.539 1.00 51.06 276 ILE A O 1
ATOM 2212 N N . GLU A 1 277 ? -4.630 13.161 17.620 1.00 45.66 277 GLU A N 1
ATOM 2213 C CA . GLU A 1 277 ? -4.598 13.510 16.192 1.00 45.66 277 GLU A CA 1
ATOM 2214 C C . GLU A 1 277 ? -3.273 12.939 15.656 1.00 45.66 277 GLU A C 1
ATOM 2216 O O . GLU A 1 277 ? -2.201 13.404 16.045 1.00 45.66 277 GLU A O 1
ATOM 2221 N N . GLU A 1 278 ? -3.329 11.914 14.797 1.00 49.19 278 GLU A N 1
ATOM 2222 C CA . GLU A 1 278 ? -2.189 11.561 13.940 1.00 49.19 278 GLU A CA 1
ATOM 2223 C C . GLU A 1 278 ? -2.004 12.719 12.946 1.00 49.19 278 GLU A C 1
ATOM 2225 O O . GLU A 1 278 ? -2.830 12.961 12.064 1.00 49.19 278 GLU A O 1
ATOM 2230 N N . ASP A 1 279 ? -0.947 13.506 13.153 1.00 43.88 279 ASP A N 1
ATOM 2231 C CA . ASP A 1 279 ? -0.801 14.860 12.599 1.00 43.88 279 ASP A CA 1
ATOM 2232 C C . ASP A 1 279 ? -0.395 14.886 11.101 1.00 43.88 279 ASP A C 1
ATOM 2234 O O . ASP A 1 279 ? 0.047 15.920 10.598 1.00 43.88 279 ASP A O 1
ATOM 2238 N N . GLU A 1 280 ? -0.609 13.796 10.345 1.00 39.53 280 GLU A N 1
ATOM 2239 C CA . GLU A 1 280 ? -0.592 13.808 8.865 1.00 39.53 280 GLU A CA 1
ATOM 2240 C C . GLU A 1 280 ? -1.565 14.869 8.327 1.00 39.53 280 GLU A C 1
ATOM 2242 O O . GLU A 1 280 ? -1.261 15.638 7.408 1.00 39.53 280 GLU A O 1
ATOM 2247 N N . LEU A 1 281 ? -2.719 14.996 8.992 1.00 38.03 281 LEU A N 1
ATOM 2248 C CA . LEU A 1 281 ? -3.676 16.065 8.738 1.00 38.03 281 LEU A CA 1
ATOM 2249 C C . LEU A 1 281 ? -3.108 17.460 9.023 1.00 38.03 281 LEU A C 1
ATOM 2251 O O . LEU A 1 281 ? -3.672 18.417 8.506 1.00 38.03 281 LEU A O 1
ATOM 2255 N N . LEU A 1 282 ? -2.034 17.639 9.801 1.00 39.94 282 LEU A N 1
ATOM 2256 C CA . LEU A 1 282 ? -1.406 18.952 9.985 1.00 39.94 282 LEU A CA 1
ATOM 2257 C C . LEU A 1 282 ? -0.463 19.301 8.839 1.00 39.94 282 LEU A C 1
ATOM 2259 O O . LEU A 1 282 ? -0.510 20.444 8.401 1.00 39.94 282 LEU A O 1
ATOM 2263 N N . GLN A 1 283 ? 0.303 18.357 8.282 1.00 39.44 283 GLN A N 1
ATOM 2264 C CA . GLN A 1 283 ? 1.000 18.609 7.014 1.00 39.44 283 GLN A CA 1
ATOM 2265 C C . GLN A 1 283 ? -0.005 18.975 5.917 1.00 39.44 283 GLN A C 1
ATOM 2267 O O . GLN A 1 283 ? 0.145 20.008 5.264 1.00 39.44 283 GLN A O 1
ATOM 2272 N N . GLN A 1 284 ? -1.084 18.199 5.775 1.00 36.84 284 GLN A N 1
ATOM 2273 C CA . GLN A 1 284 ? -2.137 18.504 4.806 1.00 36.84 284 GLN A CA 1
ATOM 2274 C C . GLN A 1 284 ? -2.855 19.824 5.129 1.00 36.84 284 GLN A C 1
ATOM 2276 O O . GLN A 1 284 ? -3.096 20.605 4.218 1.00 36.84 284 GLN A O 1
ATOM 2281 N N . ARG A 1 285 ? -3.140 20.150 6.400 1.00 37.12 285 ARG A N 1
ATOM 2282 C CA . ARG A 1 285 ? -3.728 21.446 6.803 1.00 37.12 285 ARG A CA 1
ATOM 2283 C C . ARG A 1 285 ? -2.763 22.618 6.622 1.00 37.12 285 ARG A C 1
ATOM 2285 O O . ARG A 1 285 ? -3.243 23.703 6.330 1.00 37.12 285 ARG A O 1
ATOM 2292 N N . GLU A 1 286 ? -1.451 22.455 6.777 1.00 41.31 286 GLU A N 1
ATOM 2293 C CA . GLU A 1 286 ? -0.458 23.500 6.484 1.00 41.31 286 GLU A CA 1
ATOM 2294 C C . GLU A 1 286 ? -0.291 23.682 4.970 1.00 41.31 286 GLU A C 1
ATOM 2296 O O . GLU A 1 286 ? -0.246 24.816 4.504 1.00 41.31 286 GLU A O 1
ATOM 2301 N N . VAL A 1 287 ? -0.322 22.606 4.175 1.00 41.03 287 VAL A N 1
ATOM 2302 C CA . VAL A 1 287 ? -0.399 22.680 2.704 1.00 41.03 287 VAL A CA 1
ATOM 2303 C C . VAL A 1 287 ? -1.705 23.345 2.259 1.00 41.03 287 VAL A C 1
ATOM 2305 O O . VAL A 1 287 ? -1.659 24.265 1.449 1.00 41.03 287 VAL A O 1
ATOM 2308 N N . ILE A 1 288 ? -2.852 22.984 2.840 1.00 37.53 288 ILE A N 1
ATOM 2309 C CA . ILE A 1 288 ? -4.153 23.627 2.594 1.00 37.53 288 ILE A CA 1
ATOM 2310 C C . ILE A 1 288 ? -4.138 25.087 3.059 1.00 37.53 288 ILE A C 1
ATOM 2312 O O . ILE A 1 288 ? -4.638 25.940 2.342 1.00 37.53 288 ILE A O 1
ATOM 2316 N N . LYS A 1 289 ? -3.520 25.433 4.195 1.00 40.44 289 LYS A N 1
ATOM 2317 C CA . LYS A 1 289 ? -3.308 26.836 4.596 1.00 40.44 289 LYS A CA 1
ATOM 2318 C C . LYS A 1 289 ? -2.403 27.575 3.622 1.00 40.44 289 LYS A C 1
ATOM 2320 O O . LYS A 1 289 ? -2.638 28.751 3.395 1.00 40.44 289 LYS A O 1
ATOM 2325 N N . LYS A 1 290 ? -1.390 26.922 3.052 1.00 44.81 290 LYS A N 1
ATOM 2326 C CA . LYS A 1 290 ? -0.474 27.516 2.071 1.00 44.81 290 LYS A CA 1
ATOM 2327 C C . LYS A 1 290 ? -1.197 27.760 0.744 1.00 44.81 290 LYS A C 1
ATOM 2329 O O . LYS A 1 290 ? -1.140 28.871 0.231 1.00 44.81 290 LYS A O 1
ATOM 2334 N N . ILE A 1 291 ? -1.979 26.789 0.270 1.00 42.31 291 ILE A N 1
ATOM 2335 C CA . ILE A 1 291 ? -2.921 26.917 -0.856 1.00 42.31 291 ILE A CA 1
ATOM 2336 C C . ILE A 1 291 ? -3.933 28.040 -0.585 1.00 42.31 291 ILE A C 1
ATOM 2338 O O . ILE A 1 291 ? -4.082 28.941 -1.402 1.00 42.31 291 ILE A O 1
ATOM 2342 N N . ASN A 1 292 ? -4.549 28.072 0.596 1.00 40.34 292 ASN A N 1
ATOM 2343 C CA . ASN A 1 292 ? -5.489 29.123 0.982 1.00 40.34 292 ASN A CA 1
ATOM 2344 C C . ASN A 1 292 ? -4.801 30.490 1.136 1.00 40.34 292 ASN A C 1
ATOM 2346 O O . ASN A 1 292 ? -5.414 31.499 0.821 1.00 40.34 292 ASN A O 1
ATOM 2350 N N . SER A 1 293 ? -3.527 30.545 1.543 1.00 43.19 293 SER A N 1
ATOM 2351 C CA . SER A 1 293 ? -2.748 31.791 1.605 1.00 43.19 293 SER A CA 1
ATOM 2352 C C . SER A 1 293 ? -2.424 32.340 0.211 1.00 43.19 293 SER A C 1
ATOM 2354 O O . SER A 1 293 ? -2.426 33.551 0.003 1.00 43.19 293 SER A O 1
ATOM 2356 N N . LEU A 1 294 ? -2.229 31.447 -0.768 1.00 43.53 294 LEU A N 1
ATOM 2357 C CA . LEU A 1 294 ? -2.107 31.798 -2.182 1.00 43.53 294 LEU A CA 1
ATOM 2358 C C . LEU A 1 294 ? -3.465 32.270 -2.739 1.00 43.53 294 LEU A C 1
ATOM 2360 O O . LEU A 1 294 ? -3.512 33.284 -3.438 1.00 43.53 294 LEU A O 1
ATOM 2364 N N . ASN A 1 295 ? -4.571 31.628 -2.340 1.00 38.34 295 ASN A N 1
ATOM 2365 C CA . ASN A 1 295 ? -5.936 32.032 -2.701 1.00 38.34 295 ASN A CA 1
ATOM 2366 C C . ASN A 1 295 ? -6.380 33.352 -2.037 1.00 38.34 295 ASN A C 1
ATOM 2368 O O . ASN A 1 295 ? -7.103 34.121 -2.665 1.00 38.34 295 ASN A O 1
ATOM 2372 N N . THR A 1 296 ? -5.894 33.712 -0.840 1.00 37.19 296 THR A N 1
ATOM 2373 C CA . THR A 1 296 ? -6.198 35.024 -0.223 1.00 37.19 296 THR A CA 1
ATOM 2374 C C . THR A 1 296 ? -5.644 36.223 -0.996 1.00 37.19 296 THR A C 1
ATOM 2376 O O . THR A 1 296 ? -6.073 37.347 -0.750 1.00 37.19 296 THR A O 1
ATOM 2379 N N . THR A 1 297 ? -4.752 36.011 -1.970 1.00 39.66 297 THR A N 1
ATOM 2380 C CA . THR A 1 297 ? -4.361 37.057 -2.934 1.00 39.66 297 THR A CA 1
ATOM 2381 C C . THR A 1 297 ? -5.434 37.308 -4.005 1.00 39.66 297 THR A C 1
ATOM 2383 O O . THR A 1 297 ? -5.431 38.364 -4.630 1.00 39.66 297 THR A O 1
ATOM 2386 N N . ALA A 1 298 ? -6.356 36.361 -4.212 1.00 38.38 298 ALA A N 1
ATOM 2387 C CA . ALA A 1 298 ? -7.497 36.467 -5.125 1.00 38.38 298 ALA A CA 1
ATOM 2388 C C . ALA A 1 298 ? -8.823 36.793 -4.403 1.00 38.38 298 ALA A C 1
ATOM 2390 O O . ALA A 1 298 ? -9.719 37.380 -5.003 1.00 38.38 298 ALA A O 1
ATOM 2391 N N . GLU A 1 299 ? -8.950 36.460 -3.113 1.00 35.25 299 GLU A N 1
ATOM 2392 C CA . GLU A 1 299 ? -10.208 36.570 -2.352 1.00 35.25 299 GLU A CA 1
ATOM 2393 C C . GLU A 1 299 ? -10.353 37.845 -1.492 1.00 35.25 299 GLU A C 1
ATOM 2395 O O . GLU A 1 299 ? -11.240 37.925 -0.647 1.00 35.25 299 GLU A O 1
ATOM 2400 N N . GLN A 1 300 ? -9.587 38.912 -1.756 1.00 36.91 300 GLN A N 1
ATOM 2401 C CA . GLN A 1 300 ? -9.835 40.245 -1.162 1.00 36.91 300 GLN A CA 1
ATOM 2402 C C . GLN A 1 300 ? -11.135 40.933 -1.654 1.00 36.91 300 GLN A C 1
ATOM 2404 O O . GLN A 1 300 ? -11.316 42.130 -1.438 1.00 36.91 300 GLN A O 1
ATOM 2409 N N . GLN A 1 301 ? -12.044 40.213 -2.325 1.00 40.72 301 GLN A N 1
ATOM 2410 C CA . GLN A 1 301 ? -13.251 40.781 -2.940 1.00 40.72 301 GLN A CA 1
ATOM 2411 C C . GLN A 1 301 ? -14.602 40.255 -2.439 1.00 40.72 301 GLN A C 1
ATOM 2413 O O . GLN A 1 301 ? -15.610 40.794 -2.888 1.00 40.72 301 GLN A O 1
ATOM 2418 N N . ASN A 1 302 ? -14.690 39.291 -1.511 1.00 33.38 302 ASN A N 1
ATOM 2419 C CA . ASN A 1 302 ? -15.985 38.983 -0.886 1.00 33.38 302 ASN A CA 1
ATOM 2420 C C . ASN A 1 302 ? -15.898 38.686 0.615 1.00 33.38 302 ASN A C 1
ATOM 2422 O O . ASN A 1 302 ? -15.105 37.872 1.079 1.00 33.38 302 ASN A O 1
ATOM 2426 N N . ASN A 1 303 ? -16.743 39.400 1.356 1.00 32.38 303 ASN A N 1
ATOM 2427 C CA . ASN A 1 303 ? -16.705 39.535 2.806 1.00 32.38 303 ASN A CA 1
ATOM 2428 C C . ASN A 1 303 ? -17.575 38.492 3.529 1.00 32.38 303 ASN A C 1
ATOM 2430 O O . ASN A 1 303 ? -18.529 37.960 2.973 1.00 32.38 303 ASN A O 1
ATOM 2434 N N . GLU A 1 304 ? -17.292 38.342 4.827 1.00 36.41 304 GLU A N 1
ATOM 2435 C CA . GLU A 1 304 ? -18.258 37.996 5.884 1.00 36.41 304 GLU A CA 1
ATOM 2436 C C . GLU A 1 304 ? -19.052 36.678 5.749 1.00 36.41 304 GLU A C 1
ATOM 2438 O O . GLU A 1 304 ? -20.109 36.620 5.129 1.00 36.41 304 GLU A O 1
ATOM 2443 N N . ASN A 1 305 ? -18.630 35.648 6.500 1.00 35.56 305 ASN A N 1
ATOM 2444 C CA . ASN A 1 305 ? -19.401 35.095 7.637 1.00 35.56 305 ASN A CA 1
ATOM 2445 C C . ASN A 1 305 ? -18.748 33.816 8.208 1.00 35.56 305 ASN A C 1
ATOM 2447 O O . ASN A 1 305 ? -19.068 32.703 7.797 1.00 35.56 305 ASN A O 1
ATOM 2451 N N . VAL A 1 306 ? -17.895 33.947 9.234 1.00 33.44 306 VAL A N 1
ATOM 2452 C CA . VAL A 1 306 ? -17.428 32.797 10.040 1.00 33.44 306 VAL A CA 1
ATOM 2453 C C . VAL A 1 306 ? -17.701 33.050 11.520 1.00 33.44 306 VAL A C 1
ATOM 2455 O O . VAL A 1 306 ? -16.823 33.417 12.290 1.00 33.44 306 VAL A O 1
ATOM 2458 N N . ASN A 1 307 ? -18.954 32.832 11.917 1.00 36.84 307 ASN A N 1
ATOM 2459 C CA . ASN A 1 307 ? -19.364 32.720 13.315 1.00 36.84 307 ASN A CA 1
ATOM 2460 C C . ASN A 1 307 ? -20.500 31.696 13.432 1.00 36.84 307 ASN A C 1
ATOM 2462 O O . ASN A 1 307 ? -21.671 32.065 13.418 1.00 36.84 307 ASN A O 1
ATOM 2466 N N . ASN A 1 308 ? -20.141 30.405 13.481 1.00 33.69 308 ASN A N 1
ATOM 2467 C CA . ASN A 1 308 ? -20.861 29.305 14.153 1.00 33.69 308 ASN A CA 1
ATOM 2468 C C . ASN A 1 308 ? -20.282 27.944 13.721 1.00 33.69 308 ASN A C 1
ATOM 2470 O O . ASN A 1 308 ? -20.700 27.387 12.705 1.00 33.69 308 ASN A O 1
ATOM 2474 N N . ILE A 1 309 ? -19.399 27.340 14.527 1.00 37.16 309 ILE A N 1
ATOM 2475 C CA . ILE A 1 309 ? -19.063 25.912 14.369 1.00 37.16 309 ILE A CA 1
ATOM 2476 C C . ILE A 1 309 ? -20.227 25.082 14.934 1.00 37.16 309 ILE A C 1
ATOM 2478 O O . ILE A 1 309 ? -20.192 24.562 16.049 1.00 37.16 309 ILE A O 1
ATOM 2482 N N . LYS A 1 310 ? -21.305 24.970 14.148 1.00 39.62 310 LYS A N 1
ATOM 2483 C CA . LYS A 1 310 ? -22.294 23.899 14.320 1.00 39.62 310 LYS A CA 1
ATOM 2484 C C . LYS A 1 310 ? -21.591 22.560 14.086 1.00 39.62 310 LYS A C 1
ATOM 2486 O O . LYS A 1 310 ? -20.775 22.452 13.175 1.00 39.62 310 LYS A O 1
ATOM 2491 N N . ARG A 1 311 ? -21.961 21.528 14.859 1.00 38.59 311 ARG A N 1
ATOM 2492 C CA . ARG A 1 311 ? -21.588 20.123 14.590 1.00 38.59 311 ARG A CA 1
ATOM 2493 C C . ARG A 1 311 ? -21.738 19.835 13.091 1.00 38.59 311 ARG A C 1
ATOM 2495 O O . ARG A 1 311 ? -22.862 19.927 12.589 1.00 38.59 311 ARG A O 1
ATOM 2502 N N . MET A 1 312 ? -20.643 19.487 12.406 1.00 38.06 312 MET A N 1
ATOM 2503 C CA . MET A 1 312 ? -20.692 19.110 10.991 1.00 38.06 312 MET A CA 1
ATOM 2504 C C . MET A 1 312 ? -21.652 17.933 10.823 1.00 38.06 312 MET A C 1
ATOM 2506 O O . MET A 1 312 ? -21.427 16.835 11.327 1.00 38.06 312 MET A O 1
ATOM 2510 N N . LYS A 1 313 ? -22.752 18.184 10.119 1.00 52.72 313 LYS A N 1
ATOM 2511 C CA . LYS A 1 313 ? -23.638 17.150 9.601 1.00 52.72 313 LYS A CA 1
ATOM 2512 C C . LYS A 1 313 ? -23.213 16.930 8.156 1.00 52.72 313 LYS A C 1
ATOM 2514 O O . LYS A 1 313 ? -23.307 17.886 7.397 1.00 52.72 313 LYS A O 1
ATOM 2519 N N . LEU A 1 314 ? -22.798 15.713 7.780 1.00 56.44 314 LEU A N 1
ATOM 2520 C CA . LEU A 1 314 ? -22.537 15.389 6.367 1.00 56.44 314 LEU A CA 1
ATOM 2521 C C . LEU A 1 314 ? -23.739 15.820 5.517 1.00 56.44 314 LEU A C 1
ATOM 2523 O O . LEU A 1 314 ? -24.870 15.454 5.853 1.00 56.44 314 LEU A O 1
ATOM 2527 N N . GLY A 1 315 ? -23.508 16.618 4.483 1.00 68.38 315 GLY A N 1
ATOM 2528 C CA . GLY A 1 315 ? -24.507 16.993 3.498 1.00 68.38 315 GLY A CA 1
ATOM 2529 C C . GLY A 1 315 ? -24.563 15.982 2.356 1.00 68.38 315 GLY A C 1
ATOM 2530 O O . GLY A 1 315 ? -23.967 14.904 2.409 1.00 68.38 315 GLY A O 1
ATOM 2531 N N . CYS A 1 316 ? -25.327 16.327 1.321 1.00 71.19 316 CYS A N 1
ATOM 2532 C CA . CYS A 1 316 ? -25.488 15.467 0.149 1.00 71.19 316 CYS A CA 1
ATOM 2533 C C . CYS A 1 316 ? -24.192 15.384 -0.679 1.00 71.19 316 CYS A C 1
ATOM 2535 O O . CYS A 1 316 ? -23.875 14.339 -1.226 1.00 71.19 316 CYS A O 1
ATOM 2537 N N . ASN A 1 317 ? -23.400 16.459 -0.740 1.00 72.94 317 ASN A N 1
ATOM 2538 C CA . ASN A 1 317 ? -22.164 16.482 -1.530 1.00 72.94 317 ASN A CA 1
ATOM 2539 C C . ASN A 1 317 ? -21.077 15.599 -0.888 1.00 72.94 317 ASN A C 1
ATOM 2541 O O . ASN A 1 317 ? -20.378 14.854 -1.577 1.00 72.94 317 ASN A O 1
ATOM 2545 N N . GLU A 1 318 ? -20.974 15.638 0.444 1.00 74.31 318 GLU A N 1
ATOM 2546 C CA . GLU A 1 318 ? -20.054 14.794 1.203 1.00 74.31 318 GLU A CA 1
ATOM 2547 C C . GLU A 1 318 ? -20.466 13.324 1.090 1.00 74.31 318 GLU A C 1
ATOM 2549 O O . GLU A 1 318 ? -19.620 12.487 0.786 1.00 74.31 318 GLU A O 1
ATOM 2554 N N . ILE A 1 319 ? -21.760 13.001 1.254 1.00 76.94 319 ILE A N 1
ATOM 2555 C CA . ILE A 1 319 ? -22.208 11.607 1.152 1.00 76.94 319 ILE A CA 1
ATOM 2556 C C . ILE A 1 319 ? -22.100 11.064 -0.277 1.00 76.94 319 ILE A C 1
ATOM 2558 O O . ILE A 1 319 ? -21.728 9.907 -0.423 1.00 76.94 319 ILE A O 1
ATOM 2562 N N . MET A 1 320 ? -22.317 11.880 -1.320 1.00 75.12 320 MET A N 1
ATOM 2563 C CA . MET A 1 320 ? -22.050 11.474 -2.707 1.00 75.12 320 MET A CA 1
ATOM 2564 C C . MET A 1 320 ? -20.588 11.040 -2.874 1.00 75.12 320 MET A C 1
ATOM 2566 O O . MET A 1 320 ? -20.329 9.933 -3.338 1.00 75.12 320 MET A O 1
ATOM 2570 N N . THR A 1 321 ? -19.646 11.861 -2.397 1.00 72.31 321 THR A N 1
ATOM 2571 C CA . THR A 1 321 ? -18.206 11.550 -2.431 1.00 72.31 321 THR A CA 1
ATOM 2572 C C . THR A 1 321 ? -17.868 10.277 -1.648 1.00 72.31 321 THR A C 1
ATOM 2574 O O . THR A 1 321 ? -17.122 9.433 -2.135 1.00 72.31 321 THR A O 1
ATOM 2577 N N . THR A 1 322 ? -18.417 10.104 -0.441 1.00 69.69 322 THR A N 1
ATOM 2578 C CA . THR A 1 322 ? -18.151 8.914 0.388 1.00 69.69 322 THR A CA 1
ATOM 2579 C C . THR A 1 322 ? -18.812 7.645 -0.162 1.00 69.69 322 THR A C 1
ATOM 2581 O O . THR A 1 322 ? -18.259 6.561 -0.014 1.00 69.69 322 THR A O 1
ATOM 2584 N N . SER A 1 323 ? -19.965 7.753 -0.825 1.00 74.19 323 SER A N 1
ATOM 2585 C CA . SER A 1 323 ? -20.699 6.591 -1.347 1.00 74.19 323 SER A CA 1
ATOM 2586 C C . SER A 1 323 ? -20.052 5.922 -2.566 1.00 74.19 323 SER A C 1
ATOM 2588 O O . SER A 1 323 ? -20.393 4.789 -2.876 1.00 74.19 323 SER A O 1
ATOM 2590 N N . MET A 1 324 ? -19.048 6.546 -3.197 1.00 70.06 324 MET A N 1
ATOM 2591 C CA . MET A 1 324 ? -18.197 5.882 -4.205 1.00 70.06 324 MET A CA 1
ATOM 2592 C C . MET A 1 324 ? -17.367 4.714 -3.631 1.00 70.06 324 MET A C 1
ATOM 2594 O O . MET A 1 324 ? -16.745 3.980 -4.386 1.00 70.06 324 MET A O 1
ATOM 2598 N N . TYR A 1 325 ? -17.338 4.554 -2.302 1.00 74.12 325 TYR A N 1
ATOM 2599 C CA . TYR A 1 325 ? -16.683 3.447 -1.593 1.00 74.12 325 TYR A CA 1
ATOM 2600 C C . TYR A 1 325 ? -17.684 2.427 -1.015 1.00 74.12 325 TYR A C 1
ATOM 2602 O O . TYR A 1 325 ? -17.325 1.633 -0.147 1.00 74.12 325 TYR A O 1
ATOM 2610 N N . PHE A 1 326 ? -18.953 2.482 -1.427 1.00 79.06 326 PHE A N 1
ATOM 2611 C CA . PHE A 1 326 ? -19.952 1.470 -1.076 1.00 79.06 326 PHE A CA 1
ATOM 2612 C C . PHE A 1 326 ? -19.742 0.194 -1.901 1.00 79.06 326 PHE A C 1
ATOM 2614 O O . PHE A 1 326 ? -19.244 0.256 -3.023 1.00 79.06 326 PHE A O 1
ATOM 2621 N N . ASN A 1 327 ? -20.112 -0.963 -1.347 1.00 75.69 327 ASN A N 1
ATOM 2622 C CA . ASN A 1 327 ? -19.815 -2.253 -1.978 1.00 75.69 327 ASN A CA 1
ATOM 2623 C C . ASN A 1 327 ? -20.866 -2.633 -3.023 1.00 75.69 327 ASN A C 1
ATOM 2625 O O . ASN A 1 327 ? -20.533 -3.194 -4.063 1.00 75.69 327 ASN A O 1
ATOM 2629 N N . ASP A 1 328 ? -22.143 -2.360 -2.739 1.00 84.75 328 ASP A N 1
ATOM 2630 C CA . ASP A 1 328 ? -23.241 -2.656 -3.655 1.00 84.75 328 ASP A CA 1
ATOM 2631 C C . ASP A 1 328 ? -24.400 -1.646 -3.546 1.00 84.75 328 ASP A C 1
ATOM 2633 O O . ASP A 1 328 ? -24.406 -0.713 -2.739 1.00 84.75 328 ASP A O 1
ATOM 2637 N N . ILE A 1 329 ? -25.419 -1.836 -4.386 1.00 89.06 329 ILE A N 1
ATOM 2638 C CA . ILE A 1 329 ? -26.621 -0.993 -4.429 1.00 89.06 329 ILE A CA 1
ATOM 2639 C C . ILE A 1 329 ? -27.420 -0.983 -3.109 1.00 89.06 329 ILE A C 1
ATOM 2641 O O . ILE A 1 329 ? -28.146 -0.023 -2.842 1.00 89.06 329 ILE A O 1
ATOM 2645 N N . LYS A 1 330 ? -27.301 -2.011 -2.256 1.00 89.50 330 LYS A N 1
ATOM 2646 C CA . LYS A 1 330 ? -28.021 -2.076 -0.975 1.00 89.50 330 LYS A CA 1
ATOM 2647 C C . LYS A 1 330 ? -27.509 -1.019 -0.007 1.00 89.50 330 LYS A C 1
ATOM 2649 O O . LYS A 1 330 ? -28.320 -0.470 0.731 1.00 89.50 330 LYS A O 1
ATOM 2654 N N . ASP A 1 331 ? -26.219 -0.688 -0.031 1.00 86.38 331 ASP A N 1
ATOM 2655 C CA . ASP A 1 331 ? -25.653 0.383 0.800 1.00 86.38 331 ASP A CA 1
ATOM 2656 C C . ASP A 1 331 ? -26.314 1.740 0.481 1.00 86.38 331 ASP A C 1
ATOM 2658 O O . ASP A 1 331 ? -26.717 2.471 1.390 1.00 86.38 331 ASP A O 1
ATOM 2662 N N . PHE A 1 332 ? -26.537 2.039 -0.806 1.00 89.38 332 PHE A N 1
ATOM 2663 C CA . PHE A 1 332 ? -27.273 3.231 -1.249 1.00 89.38 332 PHE A CA 1
ATOM 2664 C C . PHE A 1 332 ? -28.753 3.192 -0.838 1.00 89.38 332 PHE A C 1
ATOM 2666 O O . PHE A 1 332 ? -29.269 4.164 -0.287 1.00 89.38 332 PHE A O 1
ATOM 2673 N N . ILE A 1 333 ? -29.434 2.062 -1.049 1.00 85.31 333 ILE A N 1
ATOM 2674 C CA . ILE A 1 333 ? -30.841 1.880 -0.653 1.00 85.31 333 ILE A CA 1
ATOM 2675 C C . ILE A 1 333 ? -31.006 2.060 0.868 1.00 85.31 333 ILE A C 1
ATOM 2677 O O . ILE A 1 333 ? -31.893 2.785 1.323 1.00 85.31 333 ILE A O 1
ATOM 2681 N N . ASN A 1 334 ? -30.120 1.456 1.663 1.00 86.00 334 ASN A N 1
ATOM 2682 C CA . ASN A 1 334 ? -30.107 1.564 3.120 1.00 86.00 334 ASN A CA 1
ATOM 2683 C C . ASN A 1 334 ? -29.839 3.004 3.585 1.00 86.00 334 ASN A C 1
ATOM 2685 O O . ASN A 1 334 ? -30.460 3.461 4.548 1.00 86.00 334 ASN A O 1
ATOM 2689 N N . LEU A 1 335 ? -28.954 3.734 2.896 1.00 83.75 335 LEU A N 1
ATOM 2690 C CA . LEU A 1 335 ? -28.675 5.143 3.166 1.00 83.75 335 LEU A CA 1
ATOM 2691 C C . LEU A 1 335 ? -29.927 6.016 2.978 1.00 83.75 335 LEU A C 1
ATOM 2693 O O . LEU A 1 335 ? -30.259 6.803 3.867 1.00 83.75 335 LEU A O 1
ATOM 2697 N N . GLU A 1 336 ? -30.633 5.873 1.854 1.00 83.50 336 GLU A N 1
ATOM 2698 C CA . GLU A 1 336 ? -31.814 6.694 1.552 1.00 83.50 336 GLU A CA 1
ATOM 2699 C C . GLU A 1 336 ? -33.024 6.351 2.429 1.00 83.50 336 GLU A C 1
ATOM 2701 O O . GLU A 1 336 ? -33.709 7.246 2.933 1.00 83.50 336 GLU A O 1
ATOM 2706 N N . ILE A 1 337 ? -33.282 5.059 2.653 1.00 79.62 337 ILE A N 1
ATOM 2707 C CA . ILE A 1 337 ? -34.389 4.601 3.504 1.00 79.62 337 ILE A CA 1
ATOM 2708 C C . ILE A 1 337 ? -34.114 4.949 4.973 1.00 79.62 337 ILE A C 1
ATOM 2710 O O . ILE A 1 337 ? -34.992 5.472 5.664 1.00 79.62 337 ILE A O 1
ATOM 2714 N N . GLY A 1 338 ? -32.896 4.689 5.457 1.00 77.19 338 GLY A N 1
ATOM 2715 C CA . GLY A 1 338 ? -32.518 4.898 6.854 1.00 77.19 338 GLY A CA 1
ATOM 2716 C C . GLY A 1 338 ? -32.355 6.370 7.244 1.00 77.19 338 GLY A C 1
ATOM 2717 O O . GLY A 1 338 ? -32.527 6.720 8.414 1.00 77.19 338 GLY A O 1
ATOM 2718 N N . ILE A 1 339 ? -32.039 7.256 6.292 1.00 77.56 339 ILE A N 1
ATOM 2719 C CA . ILE A 1 339 ? -31.705 8.657 6.571 1.00 77.56 339 ILE A CA 1
ATOM 2720 C C . ILE A 1 339 ? -32.492 9.598 5.644 1.00 77.56 339 ILE A C 1
ATOM 2722 O O . ILE A 1 339 ? -32.006 10.025 4.603 1.00 77.56 339 ILE A O 1
ATOM 2726 N N . LYS A 1 340 ? -33.678 10.042 6.096 1.00 75.44 340 LYS A N 1
ATOM 2727 C CA . LYS A 1 340 ? -34.613 10.921 5.348 1.00 75.44 340 LYS A CA 1
ATOM 2728 C C . LYS A 1 340 ? -33.987 12.116 4.607 1.00 75.44 340 LYS A C 1
ATOM 2730 O O . LYS A 1 340 ? -34.483 12.516 3.566 1.00 75.44 340 LYS A O 1
ATOM 2735 N N . ARG A 1 341 ? -32.913 12.713 5.139 1.00 80.50 341 ARG A N 1
ATOM 2736 C CA . ARG A 1 341 ? -32.207 13.856 4.513 1.00 80.50 341 ARG A CA 1
ATOM 2737 C C . ARG A 1 341 ? -31.388 13.496 3.260 1.00 80.50 341 ARG A C 1
ATOM 2739 O O . ARG A 1 341 ? -30.823 14.401 2.659 1.00 80.50 341 ARG A O 1
ATOM 2746 N N . PHE A 1 342 ? -31.266 12.211 2.936 1.00 82.25 342 PHE A N 1
ATOM 2747 C CA . PHE A 1 342 ? -30.549 11.682 1.775 1.00 82.25 342 PHE A CA 1
ATOM 2748 C C . PHE A 1 342 ? -31.483 10.939 0.803 1.00 82.25 342 PHE A C 1
ATOM 2750 O O . PHE A 1 342 ? -31.000 10.249 -0.082 1.00 82.25 342 PHE A O 1
ATOM 2757 N N . GLN A 1 343 ? -32.805 11.068 0.950 1.00 82.94 343 GLN A N 1
ATOM 2758 C CA . GLN A 1 343 ? -33.762 10.556 -0.037 1.00 82.94 343 GLN A CA 1
ATOM 2759 C C . GLN A 1 343 ? -33.617 11.319 -1.363 1.00 82.94 343 GLN A C 1
ATOM 2761 O O . GLN A 1 343 ? -33.523 12.548 -1.350 1.00 82.94 343 GLN A O 1
ATOM 2766 N N . GLY A 1 344 ? -33.591 10.598 -2.487 1.00 83.06 344 GLY A N 1
ATOM 2767 C CA . GLY A 1 344 ? -33.340 11.157 -3.820 1.00 83.06 344 GLY A CA 1
ATOM 2768 C C . GLY A 1 344 ? -31.881 11.569 -4.056 1.00 83.06 344 GLY A C 1
ATOM 2769 O O . GLY A 1 344 ? -31.597 12.375 -4.940 1.00 83.06 344 GLY A O 1
ATOM 2770 N N . ASN A 1 345 ? -30.927 11.066 -3.268 1.00 86.94 345 ASN A N 1
ATOM 2771 C CA . ASN A 1 345 ? -29.509 11.371 -3.446 1.00 86.94 345 ASN A CA 1
ATOM 2772 C C . ASN A 1 345 ? -28.894 10.602 -4.632 1.00 86.94 345 ASN A C 1
ATOM 2774 O O . ASN A 1 345 ? -28.021 11.144 -5.305 1.00 86.94 345 ASN A O 1
ATOM 2778 N N . MET A 1 346 ? -29.374 9.392 -4.937 1.00 89.56 346 MET A N 1
ATOM 2779 C CA . MET A 1 346 ? -28.992 8.612 -6.123 1.00 89.56 346 MET A CA 1
ATOM 2780 C C . MET A 1 346 ? -29.352 9.328 -7.438 1.00 89.56 346 MET A C 1
ATOM 2782 O O . MET A 1 346 ? -28.609 9.243 -8.413 1.00 89.56 346 MET A O 1
ATOM 2786 N N . GLU A 1 347 ? -30.422 10.128 -7.457 1.00 91.25 347 GLU A N 1
ATOM 2787 C CA . GLU A 1 347 ? -30.809 10.942 -8.621 1.00 91.25 347 GLU A CA 1
ATOM 2788 C C . GLU A 1 347 ? -29.800 12.059 -8.938 1.00 91.25 347 GLU A C 1
ATOM 2790 O O . GLU A 1 347 ? -29.804 12.607 -10.037 1.00 91.25 347 GLU A O 1
ATOM 2795 N N . ARG A 1 348 ? -28.913 12.405 -7.998 1.00 89.62 348 ARG A N 1
ATOM 2796 C CA . ARG A 1 348 ? -27.920 13.480 -8.159 1.00 89.62 348 ARG A CA 1
ATOM 2797 C C . ARG A 1 348 ? -26.645 13.027 -8.875 1.00 89.62 348 ARG A C 1
ATOM 2799 O O . ARG A 1 348 ? -25.757 13.844 -9.115 1.00 89.62 348 ARG A O 1
ATOM 2806 N N . PHE A 1 349 ? -26.518 11.735 -9.167 1.00 90.69 349 PHE A N 1
ATOM 2807 C CA . PHE A 1 349 ? -25.355 11.170 -9.839 1.00 90.69 349 PHE A CA 1
ATOM 2808 C C . PHE A 1 349 ? -25.476 11.286 -11.358 1.00 90.69 349 PHE A C 1
ATOM 2810 O O . PHE A 1 349 ? -26.357 10.683 -11.966 1.00 90.69 349 PHE A O 1
ATOM 2817 N N . HIS A 1 350 ? -24.520 11.998 -11.959 1.00 91.94 350 HIS A N 1
ATOM 2818 C CA . HIS A 1 350 ? -24.325 12.049 -13.414 1.00 91.94 350 HIS A CA 1
ATOM 2819 C C . HIS A 1 350 ? -23.291 11.022 -13.917 1.00 91.94 350 HIS A C 1
ATOM 2821 O O . HIS A 1 350 ? -23.048 10.923 -15.120 1.00 91.94 350 HIS A O 1
ATOM 2827 N N . PHE A 1 351 ? -22.710 10.234 -13.007 1.00 90.38 351 PHE A N 1
ATOM 2828 C CA . PHE A 1 351 ? -21.860 9.075 -13.283 1.00 90.38 351 PHE A CA 1
ATOM 2829 C C . PHE A 1 351 ? -22.179 7.948 -12.297 1.00 90.38 351 PHE A C 1
ATOM 2831 O O . PHE A 1 351 ? -22.582 8.229 -11.168 1.00 90.38 351 PHE A O 1
ATOM 2838 N N . ASN A 1 352 ? -22.023 6.685 -12.694 1.00 90.62 352 ASN A N 1
ATOM 2839 C CA . ASN A 1 352 ? -22.224 5.569 -11.770 1.00 90.62 352 ASN A CA 1
ATOM 2840 C C . ASN A 1 352 ? -21.113 5.545 -10.704 1.00 90.62 352 ASN A C 1
ATOM 2842 O O . ASN A 1 352 ? -19.939 5.558 -11.064 1.00 90.62 352 ASN A O 1
ATOM 2846 N N . PRO A 1 353 ? -21.455 5.508 -9.401 1.00 86.75 353 PRO A N 1
ATOM 2847 C CA . PRO A 1 353 ? -20.463 5.485 -8.324 1.00 86.75 353 PRO A CA 1
ATOM 2848 C C . PRO A 1 353 ? -19.871 4.092 -8.058 1.00 86.75 353 PRO A C 1
ATOM 2850 O O . PRO A 1 353 ? -18.870 3.992 -7.356 1.00 86.75 353 PRO A O 1
ATOM 2853 N N . ILE A 1 354 ? -20.509 3.047 -8.591 1.00 87.62 354 ILE A N 1
ATOM 2854 C CA . ILE A 1 354 ? -20.149 1.626 -8.503 1.00 87.62 354 ILE A CA 1
ATOM 2855 C C . ILE A 1 354 ? -20.448 0.953 -9.860 1.00 87.62 354 ILE A C 1
ATOM 2857 O O . ILE A 1 354 ? -21.190 1.536 -10.664 1.00 87.62 354 ILE A O 1
ATOM 2861 N N . PRO A 1 355 ? -19.943 -0.263 -10.136 1.00 88.19 355 PRO A N 1
ATOM 2862 C CA . PRO A 1 355 ? -20.446 -1.103 -11.223 1.00 88.19 355 PRO A CA 1
ATOM 2863 C C . PRO A 1 355 ? -21.967 -1.288 -11.145 1.00 88.19 355 PRO A C 1
ATOM 2865 O O . PRO A 1 355 ? -22.530 -1.461 -10.058 1.00 88.19 355 PRO A O 1
ATOM 2868 N N . LEU A 1 356 ? -22.649 -1.233 -12.291 1.00 90.00 356 LEU A N 1
ATOM 2869 C CA . LEU A 1 356 ? -24.106 -1.357 -12.371 1.00 90.00 356 LEU A CA 1
ATOM 2870 C C . LEU A 1 356 ? -24.523 -2.568 -13.203 1.00 90.00 356 LEU A C 1
ATOM 2872 O O . LEU A 1 356 ? -23.802 -2.993 -14.094 1.00 90.00 356 LEU A O 1
ATOM 2876 N N . ASN A 1 357 ? -25.718 -3.074 -12.907 1.00 89.25 357 ASN A N 1
ATOM 2877 C CA . ASN A 1 357 ? -26.435 -4.063 -13.702 1.00 89.25 357 ASN A CA 1
ATOM 2878 C C . ASN A 1 357 ? -27.844 -3.545 -14.044 1.00 89.25 357 ASN A C 1
ATOM 2880 O O . ASN A 1 357 ? -28.272 -2.519 -13.501 1.00 89.25 357 ASN A O 1
ATOM 2884 N N . GLU A 1 358 ? -28.606 -4.250 -14.884 1.00 89.06 358 GLU A N 1
ATOM 2885 C CA . GLU A 1 358 ? -29.986 -3.873 -15.258 1.00 89.06 358 GLU A CA 1
ATOM 2886 C C . GLU A 1 358 ? -30.912 -3.508 -14.076 1.00 89.06 358 GLU A C 1
ATOM 2888 O O . GLU A 1 358 ? -31.885 -2.758 -14.236 1.00 89.06 358 GLU A O 1
ATOM 2893 N N . HIS A 1 359 ? -30.677 -4.068 -12.884 1.00 90.06 359 HIS A N 1
ATOM 2894 C CA . HIS A 1 359 ? -31.439 -3.732 -11.684 1.00 90.06 359 HIS A CA 1
ATOM 2895 C C . HIS A 1 359 ? -30.937 -2.430 -11.046 1.00 90.06 359 HIS A C 1
ATOM 2897 O O . HIS A 1 359 ? -31.734 -1.514 -10.842 1.00 90.06 359 HIS A O 1
ATOM 2903 N N . SER A 1 360 ? -29.638 -2.308 -10.752 1.00 91.12 360 SER A N 1
ATOM 2904 C CA . SER A 1 360 ? -29.084 -1.117 -10.090 1.00 91.12 360 SER A CA 1
ATOM 2905 C C . SER A 1 360 ? -29.075 0.129 -10.989 1.00 91.12 360 SER A C 1
ATOM 2907 O O . SER A 1 360 ? -29.281 1.235 -10.488 1.00 91.12 360 SER A O 1
ATOM 2909 N N . ARG A 1 361 ? -28.979 -0.031 -12.320 1.00 91.44 361 ARG A N 1
ATOM 2910 C CA . ARG A 1 361 ? -29.110 1.043 -13.328 1.00 91.44 361 ARG A CA 1
ATOM 2911 C C . ARG A 1 361 ? -30.364 1.900 -13.139 1.00 91.44 361 ARG A C 1
ATOM 2913 O O . ARG A 1 361 ? -30.307 3.110 -13.367 1.00 91.44 361 ARG A O 1
ATOM 2920 N N . LYS A 1 362 ? -31.472 1.298 -12.688 1.00 91.44 362 LYS A N 1
ATOM 2921 C CA . LYS A 1 362 ? -32.784 1.948 -12.501 1.00 91.44 362 LYS A CA 1
ATOM 2922 C C . LYS A 1 362 ? -32.804 2.981 -11.369 1.00 91.44 362 LYS A C 1
ATOM 2924 O O . LYS A 1 362 ? -33.643 3.874 -11.396 1.00 91.44 362 LYS A O 1
ATOM 2929 N N . PHE A 1 363 ? -31.887 2.883 -10.405 1.00 90.94 363 PHE A N 1
ATOM 2930 C CA . PHE A 1 363 ? -31.825 3.778 -9.243 1.00 90.94 363 PHE A CA 1
ATOM 2931 C C . PHE A 1 363 ? -31.051 5.078 -9.514 1.00 90.94 363 PHE A C 1
ATOM 2933 O O . PHE A 1 363 ? -31.199 6.040 -8.767 1.00 90.94 363 PHE A O 1
ATOM 2940 N N . PHE A 1 364 ? -30.266 5.132 -10.594 1.00 92.88 364 PHE A N 1
ATOM 2941 C CA . PHE A 1 364 ? -29.424 6.277 -10.957 1.00 92.88 364 PHE A CA 1
ATOM 2942 C C . PHE A 1 364 ? -29.886 6.917 -12.286 1.00 92.88 364 PHE A C 1
ATOM 2944 O O . PHE A 1 364 ? -29.175 6.855 -13.294 1.00 92.88 364 PHE A O 1
ATOM 2951 N N . PRO A 1 365 ? -31.097 7.503 -12.359 1.00 90.81 365 PRO A N 1
ATOM 2952 C CA . PRO A 1 365 ? -31.748 7.860 -13.627 1.00 90.81 365 PRO A CA 1
ATOM 2953 C C . PRO A 1 365 ? -30.983 8.877 -14.491 1.00 90.81 365 PRO A C 1
ATOM 2955 O O . PRO A 1 365 ? -31.191 8.901 -15.707 1.00 90.81 365 PRO A O 1
ATOM 2958 N N . ASN A 1 366 ? -30.103 9.678 -13.883 1.00 92.94 366 ASN A N 1
ATOM 2959 C CA . ASN A 1 366 ? -29.453 10.841 -14.494 1.00 92.94 366 ASN A CA 1
ATOM 2960 C C . ASN A 1 366 ? -27.976 10.608 -14.870 1.00 92.94 366 ASN A C 1
ATOM 2962 O O . ASN A 1 366 ? -27.256 11.567 -15.127 1.00 92.94 366 ASN A O 1
ATOM 2966 N N . ILE A 1 367 ? -27.512 9.351 -14.922 1.00 92.56 367 ILE A N 1
ATOM 2967 C CA . ILE A 1 367 ? -26.166 9.038 -15.425 1.00 92.56 367 ILE A CA 1
ATOM 2968 C C . ILE A 1 367 ? -26.047 9.431 -16.901 1.00 92.56 367 ILE A C 1
ATOM 2970 O O . ILE A 1 367 ? -26.779 8.915 -17.745 1.00 92.56 367 ILE A O 1
ATOM 2974 N N . GLU A 1 368 ? -25.068 10.288 -17.183 1.00 92.81 368 GLU A N 1
ATOM 2975 C CA . GLU A 1 368 ? -24.689 10.760 -18.520 1.00 92.81 368 GLU A CA 1
ATOM 2976 C C . GLU A 1 368 ? -23.237 10.389 -18.869 1.00 92.81 368 GLU A C 1
ATOM 2978 O O . GLU A 1 368 ? -22.885 10.283 -20.042 1.00 92.81 368 GLU A O 1
ATOM 2983 N N . THR A 1 369 ? -22.381 10.192 -17.858 1.00 92.38 369 THR A N 1
ATOM 2984 C CA . THR A 1 369 ? -21.001 9.713 -18.008 1.00 92.38 369 THR A CA 1
ATOM 2985 C C . THR A 1 369 ? -20.863 8.335 -17.369 1.00 92.38 369 THR A C 1
ATOM 2987 O O . THR A 1 369 ? -20.887 8.222 -16.148 1.00 92.38 369 THR A O 1
ATOM 2990 N N . PHE A 1 370 ? -20.698 7.283 -18.165 1.00 91.12 370 PHE A N 1
ATOM 2991 C CA . PHE A 1 370 ? -20.622 5.913 -17.657 1.00 91.12 370 PHE A CA 1
ATOM 2992 C C . PHE A 1 370 ? -19.178 5.498 -17.350 1.00 91.12 370 PHE A C 1
ATOM 2994 O O . PHE A 1 370 ? -18.288 5.650 -18.185 1.00 91.12 370 PHE A O 1
ATOM 3001 N N . TYR A 1 371 ? -18.924 5.010 -16.142 1.00 90.31 371 TYR A N 1
ATOM 3002 C CA . TYR A 1 371 ? -17.636 4.501 -15.688 1.00 90.31 371 TYR A CA 1
ATOM 3003 C C . TYR A 1 371 ? -17.619 2.983 -15.860 1.00 90.31 371 TYR A C 1
ATOM 3005 O O . TYR A 1 371 ? -18.413 2.284 -15.231 1.00 90.31 371 TYR A O 1
ATOM 3013 N N . ILE A 1 372 ? -16.696 2.500 -16.690 1.00 85.44 372 ILE A N 1
ATOM 3014 C CA . ILE A 1 372 ? -16.385 1.076 -16.849 1.00 85.44 372 ILE A CA 1
ATOM 3015 C C . ILE A 1 372 ? -15.156 0.815 -15.982 1.00 85.44 372 ILE A C 1
ATOM 3017 O O . ILE A 1 372 ? -14.072 1.332 -16.270 1.00 85.44 372 ILE A O 1
ATOM 3021 N N . TYR A 1 373 ? -15.341 0.091 -14.884 1.00 81.19 373 TYR A N 1
ATOM 3022 C CA . TYR A 1 373 ? -14.295 -0.233 -13.917 1.00 81.19 373 TYR A CA 1
ATOM 3023 C C . TYR A 1 373 ? -13.511 -1.472 -14.349 1.00 81.19 373 TYR A C 1
ATOM 3025 O O . TYR A 1 373 ? -12.287 -1.473 -14.230 1.00 81.19 373 TYR A O 1
ATOM 3033 N N . ILE A 1 374 ? -14.209 -2.473 -14.895 1.00 79.12 374 ILE A N 1
ATOM 3034 C CA . ILE A 1 374 ? -13.653 -3.702 -15.479 1.00 79.12 374 ILE A CA 1
ATOM 3035 C C . ILE A 1 374 ? -14.353 -4.038 -16.804 1.00 79.12 374 ILE A C 1
ATOM 3037 O O . ILE A 1 374 ? -15.520 -3.712 -16.996 1.00 79.12 374 ILE A O 1
ATOM 3041 N N . ILE A 1 375 ? -13.665 -4.723 -17.720 1.00 75.12 375 ILE A N 1
ATOM 3042 C CA . ILE A 1 375 ? -14.161 -5.069 -19.068 1.00 75.12 375 ILE A CA 1
ATOM 3043 C C . ILE A 1 375 ? -15.391 -5.998 -19.074 1.00 75.12 375 ILE A C 1
ATOM 3045 O O . ILE A 1 375 ? -16.017 -6.194 -20.112 1.00 75.12 375 ILE A O 1
ATOM 3049 N N . SER A 1 376 ? -15.737 -6.584 -17.925 1.00 78.75 376 SER A N 1
ATOM 3050 C CA . SER A 1 376 ? -16.943 -7.396 -17.726 1.00 78.75 376 SER A CA 1
ATOM 3051 C C . SER A 1 376 ? -18.126 -6.630 -17.121 1.00 78.75 376 SER A C 1
ATOM 3053 O O . SER A 1 376 ? -19.145 -7.257 -16.836 1.00 78.75 376 SER A O 1
ATOM 3055 N N . ASP A 1 377 ? -18.002 -5.322 -16.868 1.00 82.62 377 ASP A N 1
ATOM 3056 C CA . ASP A 1 377 ? -19.131 -4.500 -16.420 1.00 82.62 377 ASP A CA 1
ATOM 3057 C C . ASP A 1 377 ? -20.230 -4.464 -17.495 1.00 82.62 377 ASP A C 1
ATOM 3059 O O . ASP A 1 377 ? -19.946 -4.389 -18.692 1.00 82.62 377 ASP A O 1
ATOM 3063 N N . GLU A 1 378 ? -21.501 -4.488 -17.079 1.00 84.38 378 GLU A N 1
ATOM 3064 C CA . GLU A 1 378 ? -22.616 -4.314 -18.013 1.00 84.38 378 GLU A CA 1
ATOM 3065 C C . GLU A 1 378 ? -22.580 -2.897 -18.605 1.00 84.38 378 GLU A C 1
ATOM 3067 O O . GLU A 1 378 ? -22.633 -1.893 -17.889 1.00 84.38 378 GLU A O 1
ATOM 3072 N N . GLU A 1 379 ? -22.515 -2.814 -19.933 1.00 82.06 379 GLU A N 1
ATOM 3073 C CA . GLU A 1 379 ? -22.663 -1.559 -20.659 1.00 82.06 379 GLU A CA 1
ATOM 3074 C C . GLU A 1 379 ? -24.134 -1.280 -20.979 1.00 82.06 379 GLU A C 1
ATOM 3076 O O . GLU A 1 379 ? -24.881 -2.164 -21.402 1.00 82.06 379 GLU A O 1
ATOM 3081 N N . PHE A 1 380 ? -24.540 -0.018 -20.840 1.00 85.38 380 PHE A N 1
ATOM 3082 C CA . PHE A 1 380 ? -25.892 0.432 -21.159 1.00 85.38 380 PHE A CA 1
ATOM 3083 C C . PHE A 1 380 ? -25.854 1.397 -22.344 1.00 85.38 380 PHE A C 1
ATOM 3085 O O . PHE A 1 380 ? -25.106 2.373 -22.331 1.00 85.38 380 PHE A O 1
ATOM 3092 N N . ASP A 1 381 ? -26.706 1.151 -23.337 1.00 77.25 381 ASP A N 1
ATOM 3093 C CA . ASP A 1 381 ? -27.012 2.094 -24.417 1.00 77.25 381 ASP A CA 1
ATOM 3094 C C . ASP A 1 381 ? -28.506 2.442 -24.368 1.00 77.25 381 ASP A C 1
ATOM 3096 O O . ASP A 1 381 ? -29.334 1.976 -25.149 1.00 77.25 381 ASP A O 1
ATOM 3100 N N . ASP A 1 382 ? -28.869 3.217 -23.345 1.00 81.88 382 ASP A N 1
ATOM 3101 C CA . ASP A 1 382 ? -30.228 3.724 -23.123 1.00 81.88 382 ASP A CA 1
ATOM 3102 C C . ASP A 1 382 ? -30.459 5.114 -23.751 1.00 81.88 382 ASP A C 1
ATOM 3104 O O . ASP A 1 382 ? -31.454 5.784 -23.454 1.00 81.88 382 ASP A O 1
ATOM 3108 N N . GLY A 1 383 ? -29.525 5.563 -24.598 1.00 82.81 383 GLY A N 1
ATOM 3109 C CA . GLY A 1 383 ? -29.529 6.880 -25.233 1.00 82.81 383 GLY A CA 1
ATOM 3110 C C . GLY A 1 383 ? -29.259 8.066 -24.295 1.00 82.81 383 GLY A C 1
ATOM 3111 O O . GLY A 1 383 ? -29.388 9.206 -24.738 1.00 82.81 383 GLY A O 1
ATOM 3112 N N . ARG A 1 384 ? -28.915 7.842 -23.014 1.00 84.81 384 ARG A N 1
ATOM 3113 C CA . ARG A 1 384 ? -28.561 8.913 -22.052 1.00 84.81 384 ARG A CA 1
ATOM 3114 C C . ARG A 1 384 ? -27.061 9.048 -21.817 1.00 84.81 384 ARG A C 1
ATOM 3116 O O . ARG A 1 384 ? -26.603 10.102 -21.379 1.00 84.81 384 ARG A O 1
ATOM 3123 N N . ILE A 1 385 ? -26.302 7.985 -22.072 1.00 89.00 385 ILE A N 1
ATOM 3124 C CA . ILE A 1 385 ? -24.855 7.957 -21.863 1.00 89.00 385 ILE A CA 1
ATOM 3125 C C . ILE A 1 385 ? -24.173 8.682 -23.025 1.00 89.00 385 ILE A C 1
ATOM 3127 O O . ILE A 1 385 ? -24.035 8.166 -24.128 1.00 89.00 385 ILE A O 1
ATOM 3131 N N . ASN A 1 386 ? -23.732 9.904 -22.742 1.00 89.44 386 ASN A N 1
ATOM 3132 C CA . ASN A 1 386 ? -23.067 10.797 -23.688 1.00 89.44 386 ASN A CA 1
ATOM 3133 C C . ASN A 1 386 ? -21.547 10.568 -23.741 1.00 89.44 386 ASN A C 1
ATOM 3135 O O . ASN A 1 386 ? -20.864 11.142 -24.589 1.00 89.44 386 ASN A O 1
ATOM 3139 N N . LYS A 1 387 ? -20.998 9.815 -22.777 1.00 91.62 387 LYS A N 1
ATOM 3140 C CA . LYS A 1 387 ? -19.555 9.628 -22.596 1.00 91.62 387 LYS A CA 1
ATOM 3141 C C . LYS A 1 387 ? -19.239 8.411 -21.734 1.00 91.62 387 LYS A C 1
ATOM 3143 O O . LYS A 1 387 ? -19.862 8.226 -20.693 1.00 91.62 387 LYS A O 1
ATOM 3148 N N . LYS A 1 388 ? -18.198 7.659 -22.083 1.00 92.12 388 LYS A N 1
ATOM 3149 C CA . LYS A 1 388 ? -17.613 6.610 -21.235 1.00 92.12 388 LYS A CA 1
ATOM 3150 C C . LYS A 1 388 ? -16.274 7.055 -20.641 1.00 92.12 388 LYS A C 1
ATOM 3152 O O . LYS A 1 388 ? -15.490 7.758 -21.286 1.00 92.12 388 LYS A O 1
ATOM 3157 N N . ILE A 1 389 ? -15.996 6.635 -19.408 1.00 91.19 389 ILE A N 1
ATOM 3158 C CA . ILE A 1 389 ? -14.670 6.682 -18.785 1.00 91.19 389 ILE A CA 1
ATOM 3159 C C . ILE A 1 389 ? -14.271 5.254 -18.421 1.00 91.19 389 ILE A C 1
ATOM 3161 O O . ILE A 1 389 ? -14.821 4.660 -17.500 1.00 91.19 389 ILE A O 1
ATOM 3165 N N . ILE A 1 390 ? -13.304 4.719 -19.158 1.00 90.38 390 ILE A N 1
ATOM 3166 C CA . ILE A 1 390 ? -12.824 3.348 -19.023 1.00 90.38 390 ILE A CA 1
ATOM 3167 C C . ILE A 1 390 ? -11.601 3.366 -18.109 1.00 90.38 390 ILE A C 1
ATOM 3169 O O . ILE A 1 390 ? -10.560 3.940 -18.453 1.00 90.38 390 ILE A O 1
ATOM 3173 N N . TRP A 1 391 ? -11.754 2.790 -16.921 1.00 85.56 391 TRP A N 1
ATOM 3174 C CA . TRP A 1 391 ? -10.691 2.622 -15.933 1.00 85.56 391 TRP A CA 1
ATOM 3175 C C . TRP A 1 391 ? -9.901 1.334 -16.143 1.00 85.56 391 TRP A C 1
ATOM 3177 O O . TRP A 1 391 ? -8.711 1.323 -15.828 1.00 85.56 391 TRP A O 1
ATOM 3187 N N . ASP A 1 392 ? -10.517 0.295 -16.707 1.00 87.00 392 ASP A N 1
ATOM 3188 C CA . ASP A 1 392 ? -9.807 -0.941 -17.033 1.00 87.00 392 ASP A CA 1
ATOM 3189 C C . ASP A 1 392 ? -8.736 -0.731 -18.121 1.00 87.00 392 ASP A C 1
ATOM 3191 O O . ASP A 1 392 ? -8.675 0.296 -18.812 1.00 87.00 392 ASP A O 1
ATOM 3195 N N . LYS A 1 393 ? -7.857 -1.720 -18.252 1.00 91.25 393 LYS A N 1
ATOM 3196 C CA . LYS A 1 393 ? -6.755 -1.749 -19.1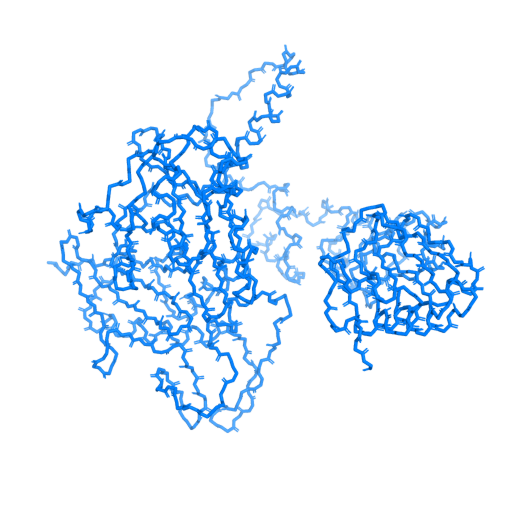98 1.00 91.25 393 LYS A CA 1
ATOM 3197 C C . LYS A 1 393 ? -7.259 -1.994 -20.622 1.00 91.25 393 LYS A C 1
ATOM 3199 O O . LYS A 1 393 ? -7.770 -3.065 -20.935 1.00 91.25 393 LYS A O 1
ATOM 3204 N N . VAL A 1 394 ? -7.013 -1.039 -21.516 1.00 93.62 394 VAL A N 1
ATOM 3205 C CA . VAL A 1 394 ? -7.309 -1.156 -22.955 1.00 93.62 394 VAL A CA 1
ATOM 3206 C C . VAL A 1 394 ? -6.024 -1.142 -23.777 1.00 93.62 394 VAL A C 1
ATOM 3208 O O . VAL A 1 394 ? -5.076 -0.440 -23.427 1.00 93.62 394 VAL A O 1
ATOM 3211 N N . ASN A 1 395 ? -5.980 -1.881 -24.888 1.00 96.00 395 ASN A N 1
ATOM 3212 C CA . ASN A 1 395 ? -4.872 -1.767 -25.842 1.00 96.00 395 ASN A CA 1
ATOM 3213 C C . ASN A 1 395 ? -4.946 -0.439 -26.631 1.00 96.00 395 ASN A C 1
ATOM 3215 O O . ASN A 1 395 ? -5.970 0.256 -26.621 1.00 96.00 395 ASN A O 1
ATOM 3219 N N . TYR A 1 396 ? -3.859 -0.058 -27.305 1.00 96.94 396 TYR A N 1
ATOM 3220 C CA . TYR A 1 396 ? -3.769 1.249 -27.958 1.00 96.94 396 TYR A CA 1
ATOM 3221 C C . TYR A 1 396 ? -4.692 1.366 -29.186 1.00 96.94 396 TYR A C 1
ATOM 3223 O O . TYR A 1 396 ? -5.259 2.433 -29.427 1.00 96.94 396 TYR A O 1
ATOM 3231 N N . LEU A 1 397 ? -4.918 0.273 -29.920 1.00 94.38 397 LEU A N 1
ATOM 3232 C CA . LEU A 1 397 ? -5.901 0.192 -31.001 1.00 94.38 397 LEU A CA 1
ATOM 3233 C C . LEU A 1 397 ? -7.328 0.518 -30.524 1.00 94.38 397 LEU A C 1
ATOM 3235 O O . LEU A 1 397 ? -7.981 1.376 -31.119 1.00 94.38 397 LEU A O 1
ATOM 3239 N N . THR A 1 398 ? -7.794 -0.128 -29.454 1.00 93.75 398 THR A N 1
ATOM 3240 C CA . THR A 1 398 ? -9.113 0.117 -28.849 1.00 93.75 398 THR A CA 1
ATOM 3241 C C . THR A 1 398 ? -9.197 1.531 -28.283 1.00 93.75 398 THR A C 1
ATOM 3243 O O . THR A 1 398 ? -10.182 2.224 -28.519 1.00 93.75 398 THR A O 1
ATOM 3246 N N . TYR A 1 399 ? -8.137 2.021 -27.631 1.00 96.19 399 TYR A N 1
ATOM 3247 C CA . TYR A 1 399 ? -8.066 3.413 -27.180 1.00 96.19 399 TYR A CA 1
ATOM 3248 C C . TYR A 1 399 ? -8.327 4.424 -28.308 1.00 96.19 399 TYR A C 1
ATOM 3250 O O . TYR A 1 399 ? -9.025 5.411 -28.080 1.00 96.19 399 TYR A O 1
ATOM 3258 N N . LEU A 1 400 ? -7.797 4.207 -29.517 1.00 96.38 400 LEU A N 1
ATOM 3259 C CA . LEU A 1 400 ? -8.043 5.116 -30.640 1.00 96.38 400 LEU A CA 1
ATOM 3260 C C . LEU A 1 400 ? -9.520 5.127 -31.064 1.00 96.38 400 LEU A C 1
ATOM 3262 O O . LEU A 1 400 ? -10.061 6.203 -31.302 1.00 96.38 400 LEU A O 1
ATOM 3266 N N . GLN A 1 401 ? -10.176 3.964 -31.087 1.00 94.94 401 GLN A N 1
ATOM 3267 C CA . GLN A 1 401 ? -11.608 3.841 -31.394 1.00 94.94 401 GLN A CA 1
ATOM 3268 C C . GLN A 1 401 ? -12.464 4.560 -30.337 1.00 94.94 401 GLN A C 1
ATOM 3270 O O . GLN A 1 401 ? -13.336 5.361 -30.669 1.00 94.94 401 GLN A O 1
ATOM 3275 N N . GLU A 1 402 ? -12.155 4.350 -29.058 1.00 93.94 402 GLU A N 1
ATOM 3276 C CA . GLU A 1 402 ? -12.828 5.011 -27.936 1.00 93.94 402 GLU A CA 1
ATOM 3277 C C . GLU A 1 402 ? -12.599 6.533 -27.930 1.00 93.94 402 GLU A C 1
ATOM 3279 O O . GLU A 1 402 ? -13.521 7.308 -27.674 1.00 93.94 402 GLU A O 1
ATOM 3284 N N . LYS A 1 403 ? -11.390 6.989 -28.281 1.00 94.69 403 LYS A N 1
ATOM 3285 C CA . LYS A 1 403 ? -11.049 8.414 -28.422 1.00 94.69 403 LYS A CA 1
ATOM 3286 C C . LYS A 1 403 ? -11.837 9.075 -29.556 1.00 94.69 403 LYS A C 1
ATOM 3288 O O . LYS A 1 403 ? -12.302 10.200 -29.380 1.00 94.69 403 LYS A O 1
ATOM 3293 N N . GLU A 1 404 ? -12.006 8.394 -30.691 1.00 95.44 404 GLU A N 1
ATOM 3294 C CA . GLU A 1 404 ? -12.850 8.855 -31.805 1.00 95.44 404 GLU A CA 1
ATOM 3295 C C . GLU A 1 404 ? -14.334 8.928 -31.409 1.00 95.44 404 GLU A C 1
ATOM 3297 O O . GLU A 1 404 ? -15.021 9.873 -31.796 1.00 95.44 404 GLU A O 1
ATOM 3302 N N . ALA A 1 405 ? -14.805 8.010 -30.558 1.00 91.56 405 ALA A N 1
ATOM 3303 C CA . ALA A 1 405 ? -16.143 8.045 -29.961 1.00 91.56 405 ALA A CA 1
ATOM 3304 C C . ALA A 1 405 ? -16.321 9.104 -28.843 1.00 91.56 405 ALA A C 1
ATOM 3306 O O . ALA A 1 405 ? -17.415 9.246 -28.302 1.00 91.56 405 ALA A O 1
ATOM 3307 N N . GLY A 1 406 ? -15.276 9.864 -28.484 1.00 92.75 406 GLY A N 1
ATOM 3308 C CA . GLY A 1 406 ? -15.317 10.898 -27.436 1.00 92.75 406 GLY A CA 1
ATOM 3309 C C . GLY A 1 406 ? -15.133 10.386 -25.998 1.00 92.75 406 GLY A C 1
ATOM 3310 O O . GLY A 1 406 ? -15.234 11.163 -25.037 1.00 92.75 406 GLY A O 1
ATOM 3311 N N . ASN A 1 407 ? -14.826 9.099 -25.838 1.00 93.31 407 ASN A N 1
ATOM 3312 C CA . ASN A 1 407 ? -14.637 8.433 -24.554 1.00 93.31 407 ASN A CA 1
ATOM 3313 C C . ASN A 1 407 ? -13.215 8.647 -24.002 1.00 93.31 407 ASN A C 1
ATOM 3315 O O . ASN A 1 407 ? -12.298 9.097 -24.694 1.00 93.31 407 ASN A O 1
ATOM 3319 N N . ILE A 1 408 ? -13.024 8.374 -22.707 1.00 93.06 408 ILE A N 1
ATOM 3320 C CA . ILE A 1 408 ? -11.736 8.544 -22.016 1.00 93.06 408 ILE A CA 1
ATOM 3321 C C . ILE A 1 408 ? -11.263 7.208 -21.456 1.00 93.06 408 ILE A C 1
ATOM 3323 O O . ILE A 1 408 ? -11.814 6.723 -20.472 1.00 93.06 408 ILE A O 1
ATOM 3327 N N . CYS A 1 409 ? -10.166 6.679 -21.987 1.00 93.44 409 CYS A N 1
ATOM 3328 C CA . CYS A 1 409 ? -9.448 5.559 -21.381 1.00 93.44 409 CYS A CA 1
ATOM 3329 C C . CYS A 1 409 ? -8.393 6.073 -20.390 1.00 93.44 409 CYS A C 1
ATOM 3331 O O . CYS A 1 409 ? -7.659 7.020 -20.689 1.00 93.44 409 CYS A O 1
ATOM 3333 N N . LYS A 1 410 ? -8.305 5.463 -19.205 1.00 91.31 410 LYS A N 1
ATOM 3334 C CA . LYS A 1 410 ? -7.330 5.830 -18.162 1.00 91.31 410 LYS A CA 1
ATOM 3335 C C . LYS A 1 410 ? -6.046 5.010 -18.250 1.00 91.31 410 LYS A C 1
ATOM 3337 O O . LYS A 1 410 ? -4.962 5.587 -18.148 1.00 91.31 410 LYS A O 1
ATOM 3342 N N . ASN A 1 411 ? -6.175 3.706 -18.488 1.00 92.44 411 ASN A N 1
ATOM 3343 C CA . ASN A 1 411 ? -5.080 2.738 -18.485 1.00 92.44 411 ASN A CA 1
ATOM 3344 C C . ASN A 1 411 ? -4.869 2.167 -19.893 1.00 92.44 411 ASN A C 1
ATOM 3346 O O . ASN A 1 411 ? -5.494 1.191 -20.292 1.00 92.44 411 ASN A O 1
ATOM 3350 N N . ILE A 1 412 ? -4.000 2.822 -20.665 1.00 96.50 412 ILE A N 1
ATOM 3351 C CA . ILE A 1 412 ? -3.733 2.477 -22.067 1.00 96.50 412 ILE A CA 1
ATOM 3352 C C . ILE A 1 412 ? -2.447 1.647 -22.146 1.00 96.50 412 ILE A C 1
ATOM 3354 O O . ILE A 1 412 ? -1.380 2.121 -21.748 1.00 96.50 412 ILE A O 1
ATOM 3358 N N . GLU A 1 413 ? -2.537 0.438 -22.684 1.00 97.00 413 GLU A N 1
ATOM 3359 C CA . GLU A 1 413 ? -1.422 -0.480 -22.910 1.00 97.00 413 GLU A CA 1
ATOM 3360 C C . GLU A 1 413 ? -0.992 -0.477 -24.380 1.00 97.00 413 GLU A C 1
ATOM 3362 O O . GLU A 1 413 ? -1.824 -0.566 -25.279 1.00 97.00 413 GLU A O 1
ATOM 3367 N N . TYR A 1 414 ? 0.313 -0.415 -24.641 1.00 97.88 414 TYR A N 1
ATOM 3368 C CA . TYR A 1 414 ? 0.866 -0.622 -25.979 1.00 97.88 414 TYR A CA 1
ATOM 3369 C C . TYR A 1 414 ? 1.320 -2.073 -26.120 1.00 97.88 414 TYR A C 1
ATOM 3371 O O . TYR A 1 414 ? 2.243 -2.520 -25.431 1.00 97.88 414 TYR A O 1
ATOM 3379 N N . THR A 1 415 ? 0.650 -2.821 -26.991 1.00 97.56 415 THR A N 1
ATOM 3380 C CA . THR A 1 415 ? 0.846 -4.264 -27.169 1.00 97.56 415 THR A CA 1
ATOM 3381 C C . THR A 1 415 ? 1.758 -4.589 -28.356 1.00 97.56 415 THR A C 1
ATOM 3383 O O . THR A 1 415 ? 2.105 -3.735 -29.174 1.00 97.56 415 THR A O 1
ATOM 3386 N N . LYS A 1 416 ? 2.110 -5.872 -28.500 1.00 96.75 416 LYS A N 1
ATOM 3387 C CA . LYS A 1 416 ? 2.815 -6.393 -29.681 1.00 96.75 416 LYS A CA 1
ATOM 3388 C C . LYS A 1 416 ? 2.037 -6.155 -30.984 1.00 96.75 416 LYS A C 1
ATOM 3390 O O . LYS A 1 416 ? 2.653 -5.931 -32.025 1.00 96.75 416 LYS A O 1
ATOM 3395 N N . GLU A 1 417 ? 0.705 -6.195 -30.938 1.00 96.00 417 GLU A N 1
ATOM 3396 C CA . GLU A 1 417 ? -0.158 -5.922 -32.095 1.00 96.00 417 GLU A CA 1
ATOM 3397 C C . GLU A 1 417 ? -0.128 -4.437 -32.466 1.00 96.00 417 GLU A C 1
ATOM 3399 O O . GLU A 1 417 ? 0.082 -4.100 -33.633 1.00 96.00 417 GLU A O 1
ATOM 3404 N N . ASP A 1 418 ? -0.208 -3.555 -31.465 1.00 96.94 418 ASP A N 1
ATOM 3405 C CA . ASP A 1 418 ? -0.054 -2.111 -31.653 1.00 96.94 418 ASP A CA 1
ATOM 3406 C C . ASP A 1 418 ? 1.316 -1.782 -32.253 1.00 96.94 418 ASP A C 1
ATOM 3408 O O . ASP A 1 418 ? 1.396 -1.081 -33.259 1.00 96.94 418 ASP A O 1
ATOM 3412 N N . ARG A 1 419 ? 2.396 -2.375 -31.726 1.00 96.12 419 ARG A N 1
ATOM 3413 C CA . ARG A 1 419 ? 3.750 -2.247 -32.284 1.00 96.12 419 ARG A CA 1
ATOM 3414 C C . ARG A 1 419 ? 3.828 -2.710 -33.740 1.00 96.12 419 ARG A C 1
ATOM 3416 O O . ARG A 1 419 ? 4.478 -2.060 -34.555 1.00 96.12 419 ARG A O 1
ATOM 3423 N N . ASN A 1 420 ? 3.184 -3.824 -34.088 1.00 94.88 420 ASN A N 1
ATOM 3424 C CA . ASN A 1 420 ? 3.178 -4.328 -35.464 1.00 94.88 420 ASN A CA 1
ATOM 3425 C C . ASN A 1 420 ? 2.418 -3.398 -36.431 1.00 94.88 420 ASN A C 1
ATOM 3427 O O . ASN A 1 420 ? 2.739 -3.378 -37.617 1.00 94.88 420 ASN A O 1
ATOM 3431 N N . LYS A 1 421 ? 1.433 -2.632 -35.939 1.00 96.38 421 LYS A N 1
ATOM 3432 C CA . LYS A 1 421 ? 0.596 -1.728 -36.744 1.00 96.38 421 LYS A CA 1
ATOM 3433 C C . LYS A 1 421 ? 1.118 -0.286 -36.806 1.00 96.38 421 LYS A C 1
ATOM 3435 O O . LYS A 1 421 ? 1.078 0.329 -37.868 1.00 96.38 421 LYS A O 1
ATOM 3440 N N . TYR A 1 422 ? 1.586 0.250 -35.682 1.00 94.25 422 TYR A N 1
ATOM 3441 C CA . TYR A 1 422 ? 1.972 1.656 -35.497 1.00 94.25 422 TYR A CA 1
ATOM 3442 C C . TYR A 1 422 ? 3.491 1.858 -35.334 1.00 94.25 422 TYR A C 1
ATOM 3444 O O . TYR A 1 422 ? 3.977 2.987 -35.375 1.00 94.25 422 TYR A O 1
ATOM 3452 N N . GLY A 1 423 ? 4.262 0.773 -35.217 1.00 93.88 423 GLY A N 1
ATOM 3453 C CA . GLY A 1 423 ? 5.722 0.790 -35.158 1.00 93.88 423 GLY A CA 1
ATOM 3454 C C . GLY A 1 423 ? 6.291 0.865 -33.740 1.00 93.88 423 GLY A C 1
ATOM 3455 O O . GLY A 1 423 ? 5.647 0.523 -32.749 1.00 93.88 423 GLY A O 1
ATOM 3456 N N . THR A 1 424 ? 7.551 1.286 -33.635 1.00 91.62 424 THR A N 1
ATOM 3457 C CA . THR A 1 424 ? 8.331 1.253 -32.383 1.00 91.62 424 THR A CA 1
ATOM 3458 C C . THR A 1 424 ? 8.316 2.567 -31.594 1.00 91.62 424 THR A C 1
ATOM 3460 O O . THR A 1 424 ? 8.959 2.661 -30.550 1.00 91.62 424 THR A O 1
ATOM 3463 N N . ILE A 1 425 ? 7.591 3.581 -32.073 1.00 92.62 425 ILE A N 1
ATOM 3464 C CA . ILE A 1 425 ? 7.405 4.858 -31.377 1.00 92.62 425 ILE A CA 1
ATOM 3465 C C . ILE A 1 425 ? 6.228 4.700 -30.415 1.00 92.62 425 ILE A C 1
ATOM 3467 O O . ILE A 1 425 ? 5.097 4.534 -30.859 1.00 92.62 425 ILE A O 1
ATOM 3471 N N . ILE A 1 426 ? 6.490 4.759 -29.107 1.00 92.50 426 ILE A N 1
ATOM 3472 C CA . ILE A 1 426 ? 5.453 4.650 -28.073 1.00 92.50 426 ILE A CA 1
ATOM 3473 C C . ILE A 1 426 ? 4.737 6.013 -27.928 1.00 92.50 426 ILE A C 1
ATOM 3475 O O . ILE A 1 426 ? 5.404 7.007 -27.623 1.00 92.50 426 ILE A O 1
ATOM 3479 N N . PRO A 1 427 ? 3.406 6.090 -28.118 1.00 94.06 427 PRO A N 1
ATOM 3480 C CA . PRO A 1 427 ? 2.623 7.316 -27.923 1.00 94.06 427 PRO A CA 1
ATOM 3481 C C . PRO A 1 427 ? 2.614 7.795 -26.462 1.00 94.06 427 PRO A C 1
ATOM 3483 O O . PRO A 1 427 ? 2.681 6.993 -25.530 1.00 94.06 427 PRO A O 1
ATOM 3486 N N . SER A 1 428 ? 2.499 9.106 -26.235 1.00 90.75 428 SER A N 1
ATOM 3487 C CA . SER A 1 428 ? 2.585 9.701 -24.889 1.00 90.75 428 SER A CA 1
ATOM 3488 C C . SER A 1 428 ? 1.337 9.478 -24.025 1.00 90.75 428 SER A C 1
ATOM 3490 O O . SER A 1 428 ? 1.381 9.659 -22.806 1.00 90.75 428 SER A O 1
ATOM 3492 N N . GLU A 1 429 ? 0.215 9.061 -24.614 1.00 93.44 429 GLU A N 1
ATOM 3493 C CA . GLU A 1 429 ? -0.978 8.696 -23.853 1.00 93.44 429 GLU A CA 1
ATOM 3494 C C . GLU A 1 429 ? -0.841 7.337 -23.146 1.00 93.44 429 GLU A C 1
ATOM 3496 O O . GLU A 1 429 ? -1.452 7.149 -22.090 1.00 93.44 429 GLU A O 1
ATOM 3501 N N . VAL A 1 430 ? 0.016 6.441 -23.652 1.00 94.94 430 VAL A N 1
ATOM 3502 C CA . VAL A 1 430 ? 0.259 5.088 -23.116 1.00 94.94 430 VAL A CA 1
ATOM 3503 C C . VAL A 1 430 ? 0.742 5.127 -21.659 1.00 94.94 430 VAL A C 1
ATOM 3505 O O . VAL A 1 430 ? 1.516 6.006 -21.264 1.00 94.94 430 VAL A O 1
ATOM 3508 N N . LYS A 1 431 ? 0.274 4.160 -20.860 1.00 93.88 431 LYS A N 1
ATOM 3509 C CA . LYS A 1 431 ? 0.600 3.941 -19.439 1.00 93.88 431 LYS A CA 1
ATOM 3510 C C . LYS A 1 431 ? 1.364 2.642 -19.180 1.00 93.88 431 LYS A C 1
ATOM 3512 O O . LYS A 1 431 ? 2.150 2.600 -18.234 1.00 93.88 431 LYS A O 1
ATOM 3517 N N . SER A 1 432 ? 1.192 1.609 -20.001 1.00 95.00 432 SER A N 1
ATOM 3518 C CA . SER A 1 432 ? 1.952 0.357 -19.887 1.00 95.00 432 SER A CA 1
ATOM 3519 C C . SER A 1 432 ? 2.447 -0.157 -21.236 1.00 95.00 432 SER A C 1
ATOM 3521 O O . SER A 1 432 ? 1.858 0.115 -22.280 1.00 95.00 432 SER A O 1
ATOM 3523 N N . LEU A 1 433 ? 3.535 -0.923 -21.212 1.00 95.62 433 LEU A N 1
ATOM 3524 C CA . LEU A 1 433 ? 3.929 -1.789 -22.322 1.00 95.62 433 LEU A CA 1
ATOM 3525 C C . LEU A 1 433 ? 3.497 -3.215 -21.988 1.00 95.62 433 LEU A C 1
ATOM 3527 O O . LEU A 1 433 ? 3.813 -3.693 -20.900 1.00 95.62 433 LEU A O 1
ATOM 3531 N N . GLY A 1 434 ? 2.779 -3.870 -22.897 1.00 96.81 434 GLY A N 1
ATOM 3532 C CA . GLY A 1 434 ? 2.253 -5.216 -22.669 1.00 96.81 434 GLY A CA 1
ATOM 3533 C C . GLY A 1 434 ? 3.325 -6.310 -22.667 1.00 96.81 434 GLY A C 1
ATOM 3534 O O . GLY A 1 434 ? 4.477 -6.100 -23.063 1.00 96.81 434 GLY A O 1
ATOM 3535 N N . ASP A 1 435 ? 2.924 -7.508 -22.253 1.00 97.31 435 ASP A N 1
ATOM 3536 C CA . ASP A 1 435 ? 3.785 -8.691 -22.264 1.00 97.31 435 ASP A CA 1
ATOM 3537 C C . ASP A 1 435 ? 4.273 -9.014 -23.687 1.00 97.31 435 ASP A C 1
ATOM 3539 O O . ASP A 1 435 ? 3.548 -8.888 -24.675 1.00 97.31 435 ASP A O 1
ATOM 3543 N N . GLU A 1 436 ? 5.549 -9.388 -23.795 1.00 97.44 436 GLU A N 1
ATOM 3544 C CA . GLU A 1 436 ? 6.260 -9.659 -25.053 1.00 97.44 436 GLU A CA 1
ATOM 3545 C C . GLU A 1 436 ? 6.183 -8.531 -26.117 1.00 97.44 436 GLU A C 1
ATOM 3547 O O . GLU A 1 436 ? 6.475 -8.775 -27.293 1.00 97.44 436 GLU A O 1
ATOM 3552 N N . CYS A 1 437 ? 5.825 -7.293 -25.732 1.00 97.00 437 CYS A N 1
ATOM 3553 C CA . CYS A 1 437 ? 5.516 -6.197 -26.662 1.00 97.00 437 CYS A CA 1
ATOM 3554 C C . CYS A 1 437 ? 6.628 -5.927 -27.687 1.00 97.00 437 CYS A C 1
ATOM 3556 O O . CYS A 1 437 ? 6.350 -5.869 -28.882 1.00 97.00 437 CYS A O 1
ATOM 3558 N N . PHE A 1 438 ? 7.893 -5.866 -27.267 1.00 97.31 438 PHE A N 1
ATOM 3559 C CA . PHE A 1 438 ? 9.083 -5.703 -28.115 1.00 97.31 438 PHE A CA 1
ATOM 3560 C C . PHE A 1 438 ? 9.926 -6.983 -28.244 1.00 97.31 438 PHE A C 1
ATOM 3562 O O . PHE A 1 438 ? 11.021 -6.934 -28.794 1.00 97.31 438 PHE A O 1
ATOM 3569 N N . LYS A 1 439 ? 9.427 -8.141 -27.795 1.00 97.06 439 LYS A N 1
ATOM 3570 C CA . LYS A 1 439 ? 10.195 -9.392 -27.792 1.00 97.06 439 LYS A CA 1
ATOM 3571 C C . LYS A 1 439 ? 10.741 -9.738 -29.179 1.00 97.06 439 LYS A C 1
ATOM 3573 O O . LYS A 1 439 ? 10.027 -9.630 -30.184 1.00 97.06 439 LYS A O 1
ATOM 3578 N N . ASP A 1 440 ? 12.003 -10.160 -29.185 1.00 96.56 440 ASP A N 1
ATOM 3579 C CA . ASP A 1 440 ? 12.814 -10.540 -30.342 1.00 96.56 440 ASP A CA 1
ATOM 3580 C C . ASP A 1 440 ? 12.899 -9.445 -31.435 1.00 96.56 440 ASP A C 1
ATOM 3582 O O . ASP A 1 440 ? 13.135 -9.736 -32.610 1.00 96.56 440 ASP A O 1
ATOM 3586 N N . CYS A 1 441 ? 12.749 -8.159 -31.072 1.00 95.88 441 CYS A N 1
ATOM 3587 C CA . CYS A 1 441 ? 12.995 -7.018 -31.964 1.00 95.88 441 CYS A CA 1
ATOM 3588 C C . CYS A 1 441 ? 14.498 -6.807 -32.234 1.00 95.88 441 CYS A C 1
ATOM 3590 O O . CYS A 1 441 ? 15.089 -5.791 -31.871 1.00 95.88 441 CYS A O 1
ATOM 3592 N N . THR A 1 442 ? 15.120 -7.750 -32.939 1.00 93.38 442 THR A N 1
ATOM 3593 C CA . THR A 1 442 ? 16.552 -7.751 -33.295 1.00 93.38 442 THR A CA 1
ATOM 3594 C C . THR A 1 442 ? 16.992 -6.601 -34.211 1.00 93.38 442 THR A C 1
ATOM 3596 O O . THR A 1 442 ? 18.188 -6.412 -34.417 1.00 93.38 442 THR A O 1
ATOM 3599 N N . THR A 1 443 ? 16.065 -5.801 -34.744 1.00 94.06 443 THR A N 1
ATOM 3600 C CA . THR A 1 443 ? 16.346 -4.581 -35.525 1.00 94.06 443 THR A CA 1
ATOM 3601 C C . THR A 1 443 ? 16.222 -3.282 -34.719 1.00 94.06 443 THR A C 1
ATOM 3603 O O . THR A 1 443 ? 16.619 -2.223 -35.208 1.00 94.06 443 THR A O 1
ATOM 3606 N N . LEU A 1 444 ? 15.682 -3.326 -33.495 1.00 95.00 444 LEU A N 1
ATOM 3607 C CA . LEU A 1 444 ? 15.494 -2.148 -32.649 1.00 95.00 444 LEU A CA 1
ATOM 3608 C C . LEU A 1 444 ? 16.837 -1.738 -32.035 1.00 95.00 444 LEU A C 1
ATOM 3610 O O . LEU A 1 444 ? 17.383 -2.459 -31.211 1.00 95.00 444 LEU A O 1
ATOM 3614 N N . THR A 1 445 ? 17.368 -0.578 -32.427 1.00 94.38 445 THR A N 1
ATOM 3615 C CA . THR A 1 445 ? 18.684 -0.091 -31.966 1.00 94.38 445 THR A CA 1
ATOM 3616 C C . THR A 1 445 ? 18.615 0.882 -30.793 1.00 94.38 445 THR A C 1
ATOM 3618 O O . THR A 1 445 ? 19.579 1.011 -30.043 1.00 94.38 445 THR A O 1
ATOM 3621 N N . SER A 1 446 ? 17.487 1.567 -30.615 1.00 91.44 446 SER A N 1
ATOM 3622 C CA . SER A 1 446 ? 17.192 2.403 -29.448 1.00 91.44 446 SER A CA 1
ATOM 3623 C C . SER A 1 446 ? 15.685 2.571 -29.298 1.00 91.44 446 SER A C 1
ATOM 3625 O O . SER A 1 446 ? 14.962 2.525 -30.296 1.00 91.44 446 SER A O 1
ATOM 3627 N N . ILE A 1 447 ? 15.221 2.806 -28.074 1.00 90.81 447 ILE A N 1
ATOM 3628 C CA . ILE A 1 447 ? 13.833 3.186 -27.792 1.00 90.81 447 ILE A CA 1
ATOM 3629 C C . ILE A 1 447 ? 13.793 4.312 -26.757 1.00 90.81 447 ILE A C 1
ATOM 3631 O O . ILE A 1 447 ? 14.668 4.408 -25.897 1.00 90.81 447 ILE A O 1
ATOM 3635 N N . THR A 1 448 ? 12.785 5.175 -26.854 1.00 87.81 448 THR A N 1
ATOM 3636 C CA . THR A 1 448 ? 12.481 6.201 -25.849 1.00 87.81 448 THR A CA 1
ATOM 3637 C C . THR A 1 448 ? 11.240 5.759 -25.091 1.00 87.81 448 THR A C 1
ATOM 3639 O O . THR A 1 448 ? 10.205 5.531 -25.715 1.00 87.81 448 THR A O 1
ATOM 3642 N N . ILE A 1 449 ? 11.330 5.653 -23.766 1.00 87.00 449 ILE A N 1
ATOM 3643 C CA . ILE A 1 449 ? 10.183 5.347 -22.903 1.00 87.00 449 ILE A CA 1
ATOM 3644 C C . ILE A 1 449 ? 9.534 6.677 -22.489 1.00 87.00 449 ILE A C 1
ATOM 3646 O O . ILE A 1 449 ? 10.220 7.508 -21.892 1.00 87.00 449 ILE A O 1
ATOM 3650 N N . PRO A 1 450 ? 8.250 6.932 -22.807 1.00 86.19 450 PRO A N 1
ATOM 3651 C CA . PRO A 1 450 ? 7.583 8.160 -22.383 1.00 86.19 450 PRO A CA 1
ATOM 3652 C C . PRO A 1 450 ? 7.437 8.254 -20.851 1.00 86.19 450 PRO A C 1
ATOM 3654 O O . PRO A 1 450 ? 7.162 7.242 -20.203 1.00 86.19 450 PRO A O 1
ATOM 3657 N N . PRO A 1 451 ? 7.485 9.462 -20.253 1.00 83.56 451 PRO A N 1
ATOM 3658 C CA . PRO A 1 451 ? 7.342 9.662 -18.801 1.00 83.56 451 PRO A CA 1
ATOM 3659 C C . PRO A 1 451 ? 5.925 9.358 -18.271 1.00 83.56 451 PRO A C 1
ATOM 3661 O O . PRO A 1 451 ? 5.658 9.463 -17.071 1.00 83.56 451 PRO A O 1
ATOM 3664 N N . SER A 1 452 ? 4.992 8.996 -19.154 1.00 86.50 452 SER A N 1
ATOM 3665 C CA . SER A 1 452 ? 3.651 8.494 -18.845 1.00 86.50 452 SER A CA 1
ATOM 3666 C C . SER A 1 452 ? 3.616 6.999 -18.513 1.00 86.50 452 SER A C 1
ATOM 3668 O O . SER A 1 452 ? 2.642 6.557 -17.903 1.00 86.50 452 SER A O 1
ATOM 3670 N N . ILE A 1 453 ? 4.651 6.235 -18.884 1.00 90.00 453 ILE A N 1
ATOM 3671 C CA . ILE A 1 453 ? 4.736 4.797 -18.617 1.00 90.00 453 ILE A CA 1
ATOM 3672 C C . ILE A 1 453 ? 4.920 4.551 -17.117 1.00 90.00 453 ILE A C 1
ATOM 3674 O O . ILE A 1 453 ? 5.695 5.227 -16.440 1.00 90.00 453 ILE A O 1
ATOM 3678 N N . ARG A 1 454 ? 4.168 3.585 -16.593 1.00 88.75 454 ARG A N 1
ATOM 3679 C CA . ARG A 1 454 ? 4.193 3.118 -15.202 1.00 88.75 454 ARG A CA 1
ATOM 3680 C C . ARG A 1 454 ? 4.516 1.629 -15.093 1.00 88.75 454 ARG A C 1
ATOM 3682 O O . ARG A 1 454 ? 5.037 1.230 -14.060 1.00 88.75 454 ARG A O 1
ATOM 3689 N N . LYS A 1 455 ? 4.255 0.842 -16.144 1.00 92.00 455 LYS A N 1
ATOM 3690 C CA . LYS A 1 455 ? 4.467 -0.613 -16.175 1.00 92.00 455 LYS A CA 1
ATOM 3691 C C . LYS A 1 455 ? 5.166 -1.078 -17.454 1.00 92.00 455 LYS A C 1
ATOM 3693 O O . LYS A 1 455 ? 4.807 -0.638 -18.548 1.00 92.00 455 LYS A O 1
ATOM 3698 N N . ILE A 1 456 ? 6.112 -2.005 -17.318 1.00 93.44 456 ILE A N 1
ATOM 3699 C CA . ILE A 1 456 ? 6.714 -2.773 -18.419 1.00 93.44 456 ILE A CA 1
ATOM 3700 C C . ILE A 1 456 ? 6.343 -4.248 -18.226 1.00 93.44 456 ILE A C 1
ATOM 3702 O O . ILE A 1 456 ? 6.616 -4.805 -17.169 1.00 93.44 456 ILE A O 1
ATOM 3706 N N . GLY A 1 457 ? 5.720 -4.876 -19.223 1.00 95.44 457 GLY A N 1
ATOM 3707 C CA . GLY A 1 457 ? 5.247 -6.261 -19.157 1.00 95.44 457 GLY A CA 1
ATOM 3708 C C . GLY A 1 457 ? 6.350 -7.325 -19.142 1.00 95.44 457 GLY A C 1
ATOM 3709 O O . GLY A 1 457 ? 7.527 -7.061 -19.420 1.00 95.44 457 GLY A O 1
ATOM 3710 N N . ASN A 1 458 ? 5.961 -8.564 -18.844 1.00 96.88 458 ASN A N 1
ATOM 3711 C CA . ASN A 1 458 ? 6.862 -9.715 -18.842 1.00 96.88 458 ASN A CA 1
ATOM 3712 C C . ASN A 1 458 ? 7.503 -9.892 -20.220 1.00 96.88 458 ASN A C 1
ATOM 3714 O O . ASN A 1 458 ? 6.839 -9.779 -21.253 1.00 96.88 458 ASN A O 1
ATOM 3718 N N . ARG A 1 459 ? 8.809 -10.177 -20.248 1.00 97.38 459 ARG A N 1
ATOM 3719 C CA . ARG A 1 459 ? 9.580 -10.387 -21.488 1.00 97.38 459 ARG A CA 1
ATOM 3720 C C . ARG A 1 459 ? 9.454 -9.252 -22.521 1.00 97.38 459 ARG A C 1
ATOM 3722 O O . ARG A 1 459 ? 9.721 -9.480 -23.698 1.00 97.38 459 ARG A O 1
ATOM 3729 N N . CYS A 1 460 ? 9.079 -8.035 -22.105 1.00 96.44 460 CYS A N 1
ATOM 3730 C CA . CYS A 1 460 ? 8.781 -6.925 -23.014 1.00 96.44 460 CYS A CA 1
ATOM 3731 C C . CYS A 1 460 ? 9.899 -6.669 -24.038 1.00 96.44 460 CYS A C 1
ATOM 3733 O O . CYS A 1 460 ? 9.597 -6.615 -25.221 1.00 96.44 460 CYS A O 1
ATOM 3735 N N . PHE A 1 461 ? 11.168 -6.588 -23.629 1.00 96.56 461 PHE A N 1
ATOM 3736 C CA . PHE A 1 461 ? 12.343 -6.430 -24.504 1.00 96.56 461 PHE A CA 1
ATOM 3737 C C . PHE A 1 461 ? 13.232 -7.685 -24.552 1.00 96.56 461 PHE A C 1
ATOM 3739 O O . PHE A 1 461 ? 14.411 -7.602 -24.906 1.00 96.56 461 PHE A O 1
ATOM 3746 N N . TYR A 1 462 ? 12.677 -8.855 -24.218 1.00 96.88 462 TYR A N 1
ATOM 3747 C CA . TYR A 1 462 ? 13.406 -10.125 -24.255 1.00 96.88 462 TYR A CA 1
ATOM 3748 C C . TYR A 1 462 ? 14.006 -10.353 -25.650 1.00 96.88 462 TYR A C 1
ATOM 3750 O O . TYR A 1 462 ? 13.308 -10.196 -26.654 1.00 96.88 462 TYR A O 1
ATOM 3758 N N . GLY A 1 463 ? 15.291 -10.700 -25.728 1.00 96.25 463 GLY A N 1
ATOM 3759 C CA . GLY A 1 463 ? 15.966 -11.003 -26.998 1.00 96.25 463 GLY A CA 1
ATOM 3760 C C . GLY A 1 463 ? 16.189 -9.806 -27.939 1.00 96.25 463 GLY A C 1
ATOM 3761 O O . GLY A 1 463 ? 16.515 -10.001 -29.111 1.00 96.25 463 GLY A O 1
ATOM 3762 N N . CYS A 1 464 ? 16.032 -8.560 -27.470 1.00 97.31 464 CYS A N 1
ATOM 3763 C CA . CYS A 1 464 ? 16.315 -7.344 -28.252 1.00 97.31 464 CYS A CA 1
ATOM 3764 C C . CYS A 1 464 ? 17.827 -7.096 -28.434 1.00 97.31 464 CYS A C 1
ATOM 3766 O O . CYS A 1 464 ? 18.359 -6.079 -27.991 1.00 97.31 464 CYS A O 1
ATOM 3768 N N . SER A 1 465 ? 18.542 -8.023 -29.070 1.00 96.44 465 SER A N 1
ATOM 3769 C CA . SER A 1 465 ? 20.014 -8.076 -29.094 1.00 96.44 465 SER A CA 1
ATOM 3770 C C . SER A 1 465 ? 20.719 -6.859 -29.715 1.00 96.44 465 SER A C 1
ATOM 3772 O O . SER A 1 465 ? 21.865 -6.585 -29.375 1.00 96.44 465 SER A O 1
ATOM 3774 N N . SER A 1 466 ? 20.048 -6.102 -30.589 1.00 96.56 466 SER A N 1
ATOM 3775 C CA . SER A 1 466 ? 20.594 -4.873 -31.197 1.00 96.56 466 SER A CA 1
ATOM 3776 C C . SER A 1 466 ? 20.303 -3.593 -30.405 1.00 96.56 466 SER A C 1
ATOM 3778 O O . SER A 1 466 ? 20.790 -2.528 -30.797 1.00 96.56 466 SER A O 1
ATOM 3780 N N . LEU A 1 467 ? 19.507 -3.663 -29.333 1.00 95.31 467 LEU A N 1
ATOM 3781 C CA . LEU A 1 467 ? 19.072 -2.500 -28.558 1.00 95.31 467 LEU A CA 1
ATOM 3782 C C . LEU A 1 467 ? 20.251 -1.939 -27.767 1.00 95.31 467 LEU A C 1
ATOM 3784 O O . LEU A 1 467 ? 20.660 -2.539 -26.786 1.00 95.31 467 LEU A O 1
ATOM 3788 N N . LYS A 1 468 ? 20.806 -0.802 -28.196 1.00 91.44 468 LYS A N 1
ATOM 3789 C CA . LYS A 1 468 ? 22.017 -0.226 -27.592 1.00 91.44 468 LYS A CA 1
ATOM 3790 C C . LYS A 1 468 ? 21.738 0.622 -26.365 1.00 91.44 468 LYS A C 1
ATOM 3792 O O . LYS A 1 468 ? 22.545 0.605 -25.454 1.00 91.44 468 LYS A O 1
ATOM 3797 N N . HIS A 1 469 ? 20.623 1.352 -26.361 1.00 83.12 469 HIS A N 1
ATOM 3798 C CA . HIS A 1 469 ? 20.216 2.210 -25.248 1.00 83.12 469 HIS A CA 1
ATOM 3799 C C . HIS A 1 469 ? 18.689 2.297 -25.163 1.00 83.12 469 HIS A C 1
ATOM 3801 O O . HIS A 1 469 ? 18.006 2.468 -26.183 1.00 83.12 469 HIS A O 1
ATOM 3807 N N . ILE A 1 470 ? 18.165 2.288 -23.940 1.00 84.94 470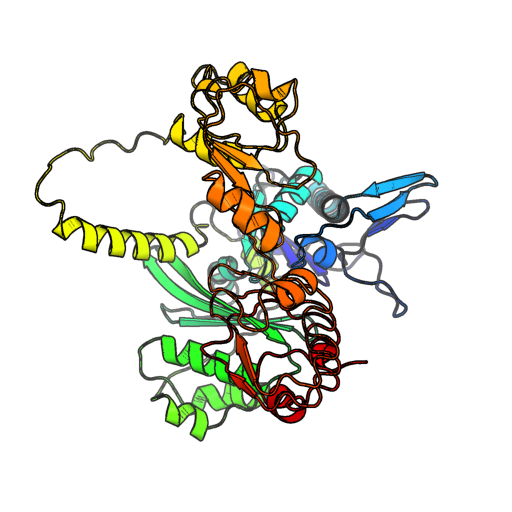 ILE A N 1
ATOM 3808 C CA . ILE A 1 470 ? 16.803 2.725 -23.620 1.00 84.94 470 ILE A CA 1
ATOM 3809 C C . ILE A 1 470 ? 16.927 4.147 -23.077 1.00 84.94 470 ILE A C 1
ATOM 3811 O O . ILE A 1 470 ? 17.479 4.340 -22.003 1.00 84.94 470 ILE A O 1
ATOM 3815 N N . LYS A 1 471 ? 16.470 5.160 -23.824 1.00 73.25 471 LYS A N 1
ATOM 3816 C CA . LYS A 1 471 ? 16.659 6.572 -23.449 1.00 73.25 471 LYS A CA 1
ATOM 3817 C C . LYS A 1 471 ? 15.762 6.933 -22.255 1.00 73.25 471 LYS A C 1
ATOM 3819 O O . LYS A 1 471 ? 14.544 7.006 -22.449 1.00 73.25 471 LYS A O 1
ATOM 3824 N N . PRO A 1 472 ? 16.321 7.223 -21.063 1.00 53.19 472 PRO A N 1
ATOM 3825 C CA . PRO A 1 472 ? 15.537 7.468 -19.866 1.00 53.19 472 PRO A CA 1
ATOM 3826 C C . PRO A 1 472 ? 15.372 8.977 -19.662 1.00 53.19 472 PRO A C 1
ATOM 3828 O O . PRO A 1 472 ? 16.126 9.613 -18.927 1.00 53.19 472 PRO A O 1
ATOM 3831 N N . GLN A 1 473 ? 14.360 9.581 -20.293 1.00 49.16 473 GLN A N 1
ATOM 3832 C CA . GLN A 1 473 ? 13.863 10.873 -19.809 1.00 49.16 473 GLN A CA 1
ATOM 3833 C C . GLN A 1 473 ? 12.908 10.626 -18.643 1.00 49.16 473 GLN A C 1
ATOM 3835 O O . GLN A 1 473 ? 11.691 10.669 -18.804 1.00 49.16 473 GLN A O 1
ATOM 3840 N N . LEU A 1 474 ? 13.529 10.404 -17.476 1.00 45.59 474 LEU A N 1
ATOM 3841 C CA . LEU A 1 474 ? 12.927 10.047 -16.189 1.00 45.59 474 LEU A CA 1
ATOM 3842 C C . LEU A 1 474 ? 12.350 8.620 -16.188 1.00 45.59 474 LEU A C 1
ATOM 3844 O O . LEU A 1 474 ? 11.548 8.259 -17.044 1.00 45.59 474 LEU A O 1
ATOM 3848 N N . MET A 1 475 ? 12.722 7.818 -15.186 1.00 54.06 475 MET A N 1
ATOM 3849 C CA . MET A 1 475 ? 12.132 6.499 -14.922 1.00 54.06 475 MET A CA 1
ATOM 3850 C C . MET A 1 475 ? 11.166 6.562 -13.725 1.00 54.06 475 MET A C 1
ATOM 3852 O O . MET A 1 475 ? 11.545 6.201 -12.617 1.00 54.06 475 MET A O 1
ATOM 3856 N N . PRO A 1 476 ? 9.899 6.975 -13.915 1.00 55.25 476 PRO A N 1
ATOM 3857 C CA . PRO A 1 476 ? 8.813 6.726 -12.971 1.00 55.25 476 PRO A CA 1
ATOM 3858 C C . PRO A 1 476 ? 8.114 5.386 -13.282 1.00 55.25 476 PRO A C 1
ATOM 3860 O O . PRO A 1 476 ? 6.892 5.282 -13.166 1.00 55.25 476 PRO A O 1
ATOM 3863 N N . VAL A 1 477 ? 8.857 4.383 -13.768 1.00 58.69 477 VAL A N 1
ATOM 3864 C CA . VAL A 1 477 ? 8.315 3.040 -14.019 1.00 58.69 477 VAL A CA 1
ATOM 3865 C C . VAL A 1 477 ? 8.209 2.347 -12.665 1.00 58.69 477 VAL A C 1
ATOM 3867 O O . VAL A 1 477 ? 9.220 2.064 -12.035 1.00 58.69 477 VAL A O 1
ATOM 3870 N N . ILE A 1 478 ? 6.976 2.143 -12.213 1.00 65.69 478 ILE A N 1
ATOM 3871 C CA . ILE A 1 478 ? 6.643 1.618 -10.884 1.00 65.69 478 ILE A CA 1
ATOM 3872 C C . ILE A 1 478 ? 6.707 0.085 -10.882 1.00 65.69 478 ILE A C 1
ATOM 3874 O O . ILE A 1 478 ? 7.047 -0.515 -9.869 1.00 65.69 478 ILE A O 1
ATOM 3878 N N . GLU A 1 479 ? 6.402 -0.551 -12.016 1.00 87.19 479 GLU A N 1
ATOM 3879 C CA . GLU A 1 479 ? 6.306 -2.006 -12.130 1.00 87.19 479 GLU A CA 1
ATOM 3880 C C . GLU A 1 479 ? 7.068 -2.529 -13.360 1.00 87.19 479 GLU A C 1
ATOM 3882 O O . GLU A 1 479 ? 6.909 -2.021 -14.475 1.00 87.19 479 GLU A O 1
ATOM 3887 N N . MET A 1 480 ? 7.885 -3.569 -13.175 1.00 90.31 480 MET A N 1
ATOM 3888 C CA . MET A 1 480 ? 8.650 -4.214 -14.247 1.00 90.31 480 MET A CA 1
ATOM 3889 C C . MET A 1 480 ? 8.457 -5.732 -14.201 1.00 90.31 480 MET A C 1
ATOM 3891 O O . MET A 1 480 ? 8.650 -6.369 -13.166 1.00 90.31 480 MET A O 1
ATOM 3895 N N . GLY A 1 481 ? 8.051 -6.307 -15.331 1.00 93.06 481 GLY A N 1
ATOM 3896 C CA . GLY A 1 481 ? 7.750 -7.725 -15.471 1.00 93.06 481 GLY A CA 1
ATOM 3897 C C . GLY A 1 481 ? 8.994 -8.609 -15.545 1.00 93.06 481 GLY A C 1
ATOM 3898 O O . GLY A 1 481 ? 10.092 -8.181 -15.918 1.00 93.06 481 GLY A O 1
ATOM 3899 N N . LYS A 1 482 ? 8.806 -9.896 -15.246 1.00 96.00 482 LYS A N 1
ATOM 3900 C CA . LYS A 1 482 ? 9.884 -10.887 -15.259 1.00 96.00 482 LYS A CA 1
ATOM 3901 C C . LYS A 1 482 ? 10.521 -10.982 -16.651 1.00 96.00 482 LYS A C 1
ATOM 3903 O O . LYS A 1 482 ? 9.831 -10.961 -17.675 1.00 96.00 482 LYS A O 1
ATOM 3908 N N . SER A 1 483 ? 11.847 -11.107 -16.684 1.00 96.69 483 SER A N 1
ATOM 3909 C CA . SER A 1 483 ? 12.653 -11.267 -17.902 1.00 96.69 483 SER A CA 1
ATOM 3910 C C . SER A 1 483 ? 12.496 -10.127 -18.921 1.00 96.69 483 SER A C 1
ATOM 3912 O O . SER A 1 483 ? 12.804 -10.320 -20.098 1.00 96.69 483 SER A O 1
ATOM 3914 N N . CYS A 1 484 ? 11.970 -8.957 -18.526 1.00 95.06 484 CYS A N 1
ATOM 3915 C CA . CYS A 1 484 ? 11.625 -7.893 -19.467 1.00 95.06 484 CYS A CA 1
ATOM 3916 C C . CYS A 1 484 ? 12.820 -7.269 -20.204 1.00 95.06 484 CYS A C 1
ATOM 3918 O O . CYS A 1 484 ? 12.592 -6.673 -21.251 1.00 95.06 484 CYS A O 1
ATOM 3920 N N . PHE A 1 485 ? 14.056 -7.463 -19.737 1.00 94.94 485 PHE A N 1
ATOM 3921 C CA . PHE A 1 485 ? 15.286 -7.000 -20.391 1.00 94.94 485 PHE A CA 1
ATOM 3922 C C . PHE A 1 485 ? 16.285 -8.126 -20.720 1.00 94.94 485 PHE A C 1
ATOM 3924 O O . PHE A 1 485 ? 17.346 -7.846 -21.268 1.00 94.94 485 PHE A O 1
ATOM 3931 N N . TYR A 1 486 ? 15.968 -9.394 -20.432 1.00 95.50 486 TYR A N 1
ATOM 3932 C CA . TYR A 1 486 ? 16.897 -10.509 -20.657 1.00 95.50 486 TYR A CA 1
ATOM 3933 C C . TYR A 1 486 ? 17.283 -10.674 -22.138 1.00 95.50 486 TYR A C 1
ATOM 3935 O O . TYR A 1 486 ? 16.425 -10.825 -23.015 1.00 95.50 486 TYR A O 1
ATOM 3943 N N . GLY A 1 487 ? 18.584 -10.691 -22.421 1.00 94.69 487 GLY A N 1
ATOM 3944 C CA . GLY A 1 487 ? 19.132 -10.829 -23.769 1.00 94.69 487 GLY A CA 1
ATOM 3945 C C . GLY A 1 487 ? 18.950 -9.591 -24.653 1.00 94.69 487 GLY A C 1
ATOM 3946 O O . GLY A 1 487 ? 19.022 -9.711 -25.880 1.00 94.69 487 GLY A O 1
ATOM 3947 N N . CYS A 1 488 ? 18.684 -8.414 -24.074 1.00 94.75 488 CYS A N 1
ATOM 3948 C CA . CYS A 1 488 ? 18.725 -7.155 -24.814 1.00 94.75 488 CYS A CA 1
ATOM 3949 C C . CYS A 1 488 ? 20.167 -6.621 -24.923 1.00 94.75 488 CYS A C 1
ATOM 3951 O O . CYS A 1 488 ? 21.006 -6.863 -24.058 1.00 94.75 488 CYS A O 1
ATOM 3953 N N . GLY A 1 489 ? 20.475 -5.886 -25.996 1.00 94.25 489 GLY A N 1
ATOM 3954 C CA . GLY A 1 489 ? 21.840 -5.410 -26.277 1.00 94.25 489 GLY A CA 1
ATOM 3955 C C . GLY A 1 489 ? 22.412 -4.412 -25.257 1.00 94.25 489 GLY A C 1
ATOM 3956 O O . GLY A 1 489 ? 23.613 -4.157 -25.269 1.00 94.25 489 GLY A O 1
ATOM 3957 N N . CYS A 1 490 ? 21.567 -3.869 -24.378 1.00 91.94 490 CYS A N 1
ATOM 3958 C CA . CYS A 1 490 ? 21.912 -2.922 -23.322 1.00 91.94 490 CYS A CA 1
ATOM 3959 C C . CYS A 1 490 ? 21.684 -3.503 -21.919 1.00 91.94 490 CYS A C 1
ATOM 3961 O O . CYS A 1 490 ? 21.598 -2.745 -20.956 1.00 91.94 490 CYS A O 1
ATOM 3963 N N . GLU A 1 491 ? 21.568 -4.831 -21.785 1.00 92.44 491 GLU A N 1
ATOM 3964 C CA . GLU A 1 491 ? 21.358 -5.498 -20.494 1.00 92.44 491 GLU A CA 1
ATOM 3965 C C . GLU A 1 491 ? 22.433 -5.093 -19.470 1.00 92.44 491 GLU A C 1
ATOM 3967 O O . GLU A 1 491 ? 22.102 -4.754 -18.338 1.00 92.44 491 GLU A O 1
ATOM 3972 N N . GLU A 1 492 ? 23.705 -5.036 -19.876 1.00 90.00 492 GLU A N 1
ATOM 3973 C CA . GLU A 1 492 ? 24.820 -4.626 -19.008 1.00 90.00 492 GLU A CA 1
ATOM 3974 C C . GLU A 1 492 ? 24.729 -3.163 -18.537 1.00 90.00 492 GLU A C 1
ATOM 3976 O O . GLU A 1 492 ? 25.156 -2.860 -17.424 1.00 90.00 492 GLU A O 1
ATOM 3981 N N . GLU A 1 493 ? 24.169 -2.262 -19.355 1.00 87.88 493 GLU A N 1
ATOM 3982 C CA . GLU A 1 493 ? 23.934 -0.854 -18.992 1.00 87.88 493 GLU A CA 1
ATOM 3983 C C . GLU A 1 493 ? 22.764 -0.752 -18.002 1.00 87.88 493 GLU A C 1
ATOM 3985 O O . GLU A 1 493 ? 22.862 -0.077 -16.982 1.00 87.88 493 GLU A O 1
ATOM 3990 N N . LEU A 1 494 ? 21.673 -1.479 -18.266 1.00 87.75 494 LEU A N 1
ATOM 3991 C CA . LEU A 1 494 ? 20.479 -1.499 -17.418 1.00 87.75 494 LEU A CA 1
ATOM 3992 C C . LEU A 1 494 ? 20.745 -2.139 -16.049 1.00 87.75 494 LEU A C 1
ATOM 3994 O O . LEU A 1 494 ? 20.240 -1.646 -15.047 1.00 87.75 494 LEU A O 1
ATOM 3998 N N . ARG A 1 495 ? 21.580 -3.183 -15.975 1.00 87.69 495 ARG A N 1
ATOM 3999 C CA . ARG A 1 495 ? 22.024 -3.795 -14.705 1.00 87.69 495 ARG A CA 1
ATOM 4000 C C . ARG A 1 495 ? 22.802 -2.835 -13.797 1.00 87.69 495 ARG A C 1
ATOM 4002 O O . ARG A 1 495 ? 22.906 -3.089 -12.604 1.00 87.69 495 ARG A O 1
ATOM 4009 N N . GLN A 1 496 ? 23.350 -1.748 -14.344 1.00 85.25 496 GLN A N 1
ATOM 4010 C CA . GLN A 1 496 ? 24.044 -0.705 -13.581 1.00 85.25 496 GLN A CA 1
ATOM 4011 C C . GLN A 1 496 ? 23.109 0.437 -13.141 1.00 85.25 496 GLN A C 1
ATOM 4013 O O . GLN A 1 496 ? 23.547 1.332 -12.419 1.00 85.25 496 GLN A O 1
ATOM 4018 N N . MET A 1 497 ? 21.836 0.437 -13.560 1.00 81.62 497 MET A N 1
ATOM 4019 C CA . MET A 1 497 ? 20.861 1.461 -13.176 1.00 81.62 497 MET A CA 1
ATOM 4020 C C . MET A 1 497 ? 20.140 1.086 -11.878 1.00 81.62 497 MET A C 1
ATOM 4022 O O . MET A 1 497 ? 19.548 0.012 -11.761 1.00 81.62 497 MET A O 1
ATOM 4026 N N . GLU A 1 498 ? 20.121 2.006 -10.913 1.00 74.00 498 GLU A N 1
ATOM 4027 C CA . GLU A 1 498 ? 19.341 1.833 -9.687 1.00 74.00 498 GLU A CA 1
ATOM 4028 C C . GLU A 1 498 ? 17.834 1.732 -9.986 1.00 74.00 498 GLU A C 1
ATOM 4030 O O . GLU A 1 498 ? 17.284 2.482 -10.794 1.00 74.00 498 GLU A O 1
ATOM 4035 N N . GLY A 1 499 ? 17.150 0.819 -9.292 1.00 76.88 499 GLY A N 1
ATOM 4036 C CA . GLY A 1 499 ? 15.694 0.664 -9.372 1.00 76.88 499 GLY A CA 1
ATOM 4037 C C . GLY A 1 499 ? 15.176 -0.312 -10.435 1.00 76.88 499 GLY A C 1
ATOM 4038 O O . GLY A 1 499 ? 13.960 -0.445 -10.554 1.00 76.88 499 GLY A O 1
ATOM 4039 N N . ILE A 1 500 ? 16.043 -1.023 -11.168 1.00 85.31 500 ILE A N 1
ATOM 4040 C CA . ILE A 1 500 ? 15.635 -2.156 -12.019 1.00 85.31 500 ILE A CA 1
ATOM 4041 C C . ILE A 1 500 ? 15.816 -3.474 -11.239 1.00 85.31 500 ILE A C 1
ATOM 4043 O O . ILE A 1 500 ? 16.948 -3.811 -10.895 1.00 85.31 500 ILE A O 1
ATOM 4047 N N . PRO A 1 501 ? 14.748 -4.243 -10.942 1.00 88.81 501 PRO A N 1
ATOM 4048 C CA . PRO A 1 501 ? 14.878 -5.492 -10.189 1.00 88.81 501 PRO A CA 1
ATOM 4049 C C . PRO A 1 501 ? 15.556 -6.618 -10.991 1.00 88.81 501 PRO A C 1
ATOM 4051 O O . PRO A 1 501 ? 15.281 -6.800 -12.176 1.00 88.81 501 PRO A O 1
ATOM 4054 N N . GLU A 1 502 ? 16.365 -7.458 -10.334 1.00 89.62 502 GLU A N 1
ATOM 4055 C CA . GLU A 1 502 ? 17.104 -8.567 -10.979 1.00 89.62 502 GLU A CA 1
ATOM 4056 C C . GLU A 1 502 ? 16.213 -9.566 -11.743 1.00 89.62 502 GLU A C 1
ATOM 4058 O O . GLU A 1 502 ? 16.628 -10.150 -12.748 1.00 89.62 502 GLU A O 1
ATOM 4063 N N . ASN A 1 503 ? 14.947 -9.732 -11.341 1.00 92.75 503 ASN A N 1
ATOM 4064 C CA . ASN A 1 503 ? 14.007 -10.598 -12.058 1.00 92.75 503 ASN A CA 1
ATOM 4065 C C . ASN A 1 503 ? 13.801 -10.168 -13.530 1.00 92.75 503 ASN A C 1
ATOM 4067 O O . ASN A 1 503 ? 13.498 -11.024 -14.368 1.00 92.75 503 ASN A O 1
ATOM 4071 N N . CYS A 1 504 ? 14.034 -8.893 -13.867 1.00 92.50 504 CYS A N 1
ATOM 4072 C CA . CYS A 1 504 ? 13.957 -8.330 -15.216 1.00 92.50 504 CYS A CA 1
ATOM 4073 C C . CYS A 1 504 ? 15.021 -8.911 -16.155 1.00 92.50 504 CYS A C 1
ATOM 4075 O O . CYS A 1 504 ? 14.818 -8.940 -17.370 1.00 92.50 504 CYS A O 1
ATOM 4077 N N . PHE A 1 505 ? 16.112 -9.430 -15.592 1.00 94.06 505 PHE A N 1
ATOM 4078 C CA . PHE A 1 505 ? 17.237 -10.028 -16.305 1.00 94.06 505 PHE A CA 1
ATOM 4079 C C . PHE A 1 505 ? 17.384 -11.538 -16.029 1.00 94.06 505 PHE A C 1
ATOM 4081 O O . PHE A 1 505 ? 18.429 -12.133 -16.288 1.00 94.06 505 PHE A O 1
ATOM 4088 N N . SER A 1 506 ? 16.340 -12.175 -15.489 1.00 89.44 506 SER A N 1
ATOM 4089 C CA . SER A 1 506 ? 16.261 -13.635 -15.339 1.00 89.44 506 SER A CA 1
ATOM 4090 C C . SER A 1 506 ? 15.706 -14.302 -16.609 1.00 89.44 506 SER A C 1
ATOM 4092 O O . SER A 1 506 ? 15.004 -13.658 -17.389 1.00 89.44 506 SER A O 1
ATOM 4094 N N . LYS A 1 507 ? 15.999 -15.589 -16.828 1.00 77.69 507 LYS A N 1
ATOM 4095 C CA . LYS A 1 507 ? 15.562 -16.363 -18.010 1.00 77.69 507 LYS A CA 1
ATOM 4096 C C . LYS A 1 507 ? 14.124 -16.915 -17.888 1.00 77.69 507 LYS A C 1
ATOM 4098 O O . LYS A 1 507 ? 13.735 -17.288 -16.757 1.00 77.69 507 LYS A O 1
#

Sequence (507 aa):
MQVEKVIGIEVDYNKIMVCCYDGKEHEMVEFNGKKYLTPIVEFEDDIIIGREKNDSAVNGTVIEEVIGNGCDIEFLEEEVCGQHVTLKPEIKLALIFEKCLSEIQKKERVKKIIICVPNETHDGSKRRIEVAAKLGGMKNFEVVRKVVSLFSIIKIDNNLEINARPFIIVETKGEEIYISYGLVNRKNNKKIIGILENKIISNENQEKVKQEIIGMIALSQREYSENKIISFFGNTYGITSEEIKKHGINDFEIKKHEIDEELYCKAAAMIPENNIEEDELLQQREVIKKINSLNTTAEQQNNENVNNIKRMKLGCNEIMTTSMYFNDIKDFINLEIGIKRFQGNMERFHFNPIPLNEHSRKFFPNIETFYIYIISDEEFDDGRINKKIIWDKVNYLTYLQEKEAGNICKNIEYTKEDRNKYGTIIPSEVKSLGDECFKDCTTLTSITIPPSIRKIGNRCFYGCSSLKHIKPQLMPVIEMGKSCFYGCGCEEELRQMEGIPENCFSK

InterPro domains:
  IPR026906 BspA-type LRR region [PF13306] (425-505)
  IPR032675 Leucine-rich repeat domain superfamily [G3DSA:3.80.10.10] (267-507)

Organism: Entamoeba dispar (strain ATCC PRA-260 / SAW760) (NCBI:txid370354)

Foldseek 3Di:
DFQAWEKFWEDDQFWIAIWTHRPPDIDQQDDVNHRTAGQAWAADLDIDGRDDDDPDDDPGGLLCLLQPPDPDNQFDQHQHNNDTDGHGSLQSLLVVLLVVVVSDVVPHHHDAYEYEYAQSRDPRSQVSNVVSNVSNVHDRYDYDYLVLLVVLLVVVDVVDDDDFDKDWDWDDDPQKIKIWIWTFDADPNDTAIATPDIDIDGNVCLVVVQVVVLVSVLVRPDAAPPVQCCVPCCVVRNDDSVSNVVSRHHDDDDDDDDADSVSSRSSSSVRDPPHPDNCPVVVVVVVVVVVVVVCVVVPPPDDDDDPDPDPDDDALVNVVVVCLPPDDLVVVVCCCVVPVRCPCSLCVDLEDSDQDDPVSCVSNVNHQEYEACDPPGDDDDPVRHQEYEYADEDEPVVVVVNVVSVYHYQAYEHALVNCVVVNQADDQSHAEYEACNQALVCVAQEHEDHPNYQEYYALPNPQNQNHCYYDPPDPNHNYYHACVCANHNCVVVVVPDPPDDCRVHDD

pLDDT: mean 74.42, std 17.91, range [32.38, 97.88]

Radius of gyration: 27.74 Å; chains: 1; bounding box: 68×72×80 Å